Protein AF-A0A7C0ZU62-F1 (afdb_monomer_lite)

Sequence (481 aa):
MKRIRQPIVSVLGHVDHGKCLLPSELVFTVDFGVIRIEELFRRTNEIFFKDHDQEIRVLNIRVPAVLDNGRVDIVRAHYVWRIRHKGKIIRVKLKKWTEIGVTPEHPFLTPDGWKKARDIRPGDLIAVPTRLSGSYRIEETLTISALESLLYPSRAHAEKVFFNGGDIRSIEDITFLEVEEVFVEDYNGYVYDLTTETHNFIANGIVVHNTTLLDKIRGTSVAQREAGLITQHIGATEVPVDVIKKICGPLIGDPSKIRIPGLLFIDTPGHRAFTNLRARGGALADLAILVVDVMEGLMPQTLESINILKHYKTPFIVALNKIDRIRGWVSHPDTSFVVSYQKQKQEVREALDVRIYDIMGKLADLGFDSDLYMRISDFTKKLAIVPISAKTGEGIADLLAVLIGLAQRYLEKRLEVGDEPGEGTILEIKEIHGMGTVADVIFYNGVAKVGDNIAFMTRSGEVRTSRIRGMLRPRPLIEIR

Secondary structure (DSSP, 8-state):
--EEPPPEEEEEE-------B-TTPEEEETTTEEEEHHHHHHT---EEEE-SSEEEEEEEEEEEEE-TTS-EEEEEEEEEEEEEEEEEEEEEEETTS-EEEE-TT-EEEETTEEEEGGG--TT-EEEEES--SS-PPPPTTS-HHHHHHHH---TTS------SSS------SEEEEEEEEEEEEEEEEEEEEEEETTSEEEETTEEEE---HHHHHHHTSS-TT------SS-EEEEEEHHHHHHHHTTT-S-GGG--S-EEEEEE---SGGGHHHHHHHHHH-SEEEEEEETTTBS-HHHHHHHHHHHHHT--EEEEEE-GGGSTT----TT--HHHHHHHS-HHHHHHHHHHHHHHHHHHHHTT--EEEGGG-S-TTTSEEEEE--TTT-TTHHHHHHHHHHHIIIIITTTTEE-SSBPEEEEEEEEEETTTEEEEEEEEEESB--TT-EEEEE-TTS-EEEEE------PPTTSB--

Foldseek 3Di:
DFDFAFFEAEEFADWDDDWFFDQQWWFAFQVAFTDRLVVLQVVFPAWPDDDPFKTKHFRFTWFWAQALLLDIDIFTWGIKMKGWDWFKWKWWAFVQAWITIIDQQWWFQFLQATDGLVRDDFFTKGKFWQAHPHDGDDDPPDDPVNVCRQHHDDPPQFDPDHRPADPSVDSPTMTITTTHDMDMDGDGGITMDTDILFQWGDISRGITGGDGLLVLVLVVQDDSHDYPHTPNFWKKAWAFLVNLCVLQVVPADDSVLQPNGTHIYIYFDHDPVRLVSLLVSLLLGLEYEQEAELVPAQDPRSVSSVVSCVVNVRHYAYAHEDLVPQVQQDADASEEQVVSLVPGDPVSNVSSVVSVVVNCVVVVVVVARADDPVPDPDCVRYHHYFYAYSSRNYRVSVVRSVVSVCCRPPPRVVSRADQDEWDWDFRDWDQDPPPGIDTDIDTRYHDDDQQDKDWDADPVRDIDIDGRNDDDDDDHSDMPD

Radius of gyration: 23.05 Å; chains: 1; bounding box: 52×58×71 Å

pLDDT: mean 76.2, std 17.62, range [23.55, 98.12]

Structure (mmCIF, N/CA/C/O backbone):
data_AF-A0A7C0ZU62-F1
#
_entry.id   AF-A0A7C0ZU62-F1
#
loop_
_atom_site.group_PDB
_atom_site.id
_atom_site.type_symbol
_atom_site.label_atom_id
_atom_site.label_alt_id
_atom_site.label_comp_id
_atom_site.label_asym_id
_atom_site.label_entity_id
_atom_site.label_seq_id
_atom_site.pdbx_PDB_ins_code
_atom_site.Cartn_x
_atom_site.Cartn_y
_atom_site.Cartn_z
_atom_site.occupancy
_atom_site.B_iso_or_equiv
_atom_site.auth_seq_id
_atom_site.auth_comp_id
_atom_site.auth_asym_id
_atom_site.auth_atom_id
_atom_site.pdbx_PDB_model_num
ATOM 1 N N . MET A 1 1 ? 5.033 -2.045 -34.614 1.00 55.28 1 MET A N 1
ATOM 2 C CA . MET A 1 1 ? 5.026 -1.174 -33.416 1.00 55.28 1 MET A CA 1
ATOM 3 C C . MET A 1 1 ? 5.932 -1.811 -32.384 1.00 55.28 1 MET A C 1
ATOM 5 O O . MET A 1 1 ? 5.834 -3.021 -32.214 1.00 55.28 1 MET A O 1
ATOM 9 N N . LYS A 1 2 ? 6.822 -1.041 -31.752 1.00 68.06 2 LYS A N 1
ATOM 10 C CA . LYS A 1 2 ? 7.601 -1.542 -30.613 1.00 68.06 2 LYS A CA 1
ATOM 11 C C . LYS A 1 2 ? 6.656 -1.880 -29.459 1.00 68.06 2 LYS A C 1
ATOM 13 O O . LYS A 1 2 ? 5.605 -1.248 -29.326 1.00 68.06 2 LYS A O 1
ATOM 18 N N . ARG A 1 3 ? 6.992 -2.903 -28.675 1.00 84.94 3 ARG A N 1
ATOM 19 C CA . ARG A 1 3 ? 6.193 -3.302 -27.510 1.00 84.94 3 ARG A CA 1
ATOM 20 C C . ARG A 1 3 ? 6.432 -2.289 -26.397 1.00 84.94 3 ARG A C 1
ATOM 22 O O . ARG A 1 3 ? 7.552 -1.827 -26.242 1.00 84.94 3 ARG A O 1
ATOM 29 N N . ILE A 1 4 ? 5.400 -1.939 -25.639 1.00 89.69 4 ILE A N 1
ATOM 30 C CA . ILE A 1 4 ? 5.523 -1.056 -24.474 1.00 89.69 4 ILE A CA 1
ATOM 31 C C . ILE A 1 4 ? 5.292 -1.922 -23.240 1.00 89.69 4 ILE A C 1
ATOM 33 O O . ILE A 1 4 ? 4.269 -2.607 -23.171 1.00 89.69 4 ILE A O 1
ATOM 37 N N . ARG A 1 5 ? 6.229 -1.928 -22.288 1.00 90.75 5 ARG A N 1
ATOM 38 C CA . ARG A 1 5 ? 6.038 -2.623 -21.005 1.00 90.75 5 ARG A CA 1
ATOM 39 C C . 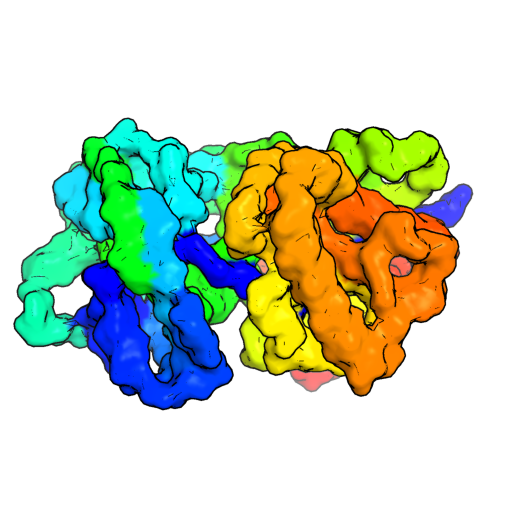ARG A 1 5 ? 5.258 -1.762 -20.013 1.00 90.75 5 ARG A C 1
ATOM 41 O O . ARG A 1 5 ? 5.145 -0.548 -20.174 1.00 90.75 5 ARG A O 1
ATOM 48 N N . GLN A 1 6 ? 4.736 -2.389 -18.962 1.00 89.69 6 GLN A N 1
ATOM 49 C CA . GLN A 1 6 ? 4.158 -1.643 -17.846 1.00 89.69 6 GLN A CA 1
ATOM 50 C C . GLN A 1 6 ? 5.266 -0.876 -17.110 1.00 89.69 6 GLN A C 1
ATOM 52 O O . GLN A 1 6 ? 6.344 -1.441 -16.888 1.00 89.69 6 GLN A O 1
ATOM 57 N N . PRO A 1 7 ? 5.033 0.393 -16.735 1.00 92.62 7 PRO A N 1
ATOM 58 C CA . PRO A 1 7 ? 5.889 1.082 -15.790 1.00 92.62 7 PRO A CA 1
ATOM 59 C C . PRO A 1 7 ? 5.814 0.387 -14.432 1.00 92.62 7 PRO A C 1
ATOM 61 O O . PRO A 1 7 ? 4.742 -0.016 -13.968 1.00 92.62 7 PRO A O 1
ATOM 64 N N . ILE A 1 8 ? 6.972 0.292 -13.801 1.00 90.88 8 ILE A N 1
ATOM 65 C CA . ILE A 1 8 ? 7.147 -0.199 -12.448 1.00 90.88 8 ILE A CA 1
ATOM 66 C C . ILE A 1 8 ? 6.893 0.971 -11.496 1.00 90.88 8 ILE A C 1
ATOM 68 O O . ILE A 1 8 ? 7.592 1.986 -11.553 1.00 90.88 8 ILE A O 1
ATOM 72 N N . VAL A 1 9 ? 5.894 0.834 -10.629 1.00 89.00 9 VAL A N 1
ATOM 73 C CA . VAL A 1 9 ? 5.491 1.843 -9.647 1.00 89.00 9 VAL A CA 1
ATOM 74 C C . VAL A 1 9 ? 5.825 1.347 -8.245 1.00 89.00 9 VAL A C 1
ATOM 76 O O . VAL A 1 9 ? 5.195 0.416 -7.756 1.00 89.00 9 VAL A O 1
ATOM 79 N N . SER A 1 10 ? 6.790 1.967 -7.571 1.00 86.00 10 SER A N 1
ATOM 80 C CA . SER A 1 10 ? 7.111 1.620 -6.179 1.00 86.00 10 SER A CA 1
ATOM 81 C C . SER A 1 10 ? 6.280 2.445 -5.196 1.00 86.00 10 SER A C 1
ATOM 83 O O . SER A 1 10 ? 6.155 3.660 -5.359 1.00 86.00 10 SER A O 1
ATOM 85 N N . VAL A 1 11 ? 5.723 1.808 -4.165 1.00 81.06 11 VAL A N 1
ATOM 86 C CA . VAL A 1 11 ? 5.049 2.507 -3.060 1.00 81.06 11 VAL A CA 1
ATOM 87 C C . VAL A 1 11 ? 6.000 2.595 -1.872 1.00 81.06 11 VAL A C 1
ATOM 89 O O . VAL A 1 11 ? 6.497 1.584 -1.382 1.00 81.06 11 VAL A O 1
ATOM 92 N N . LEU A 1 12 ? 6.272 3.821 -1.430 1.00 75.12 12 LEU A N 1
ATOM 93 C CA . LEU A 1 12 ? 7.225 4.156 -0.375 1.00 75.12 12 LEU A CA 1
ATOM 94 C C . LEU A 1 12 ? 6.573 5.109 0.632 1.00 75.12 12 LEU A C 1
ATOM 96 O O . LEU A 1 12 ? 5.640 5.831 0.298 1.00 75.12 12 LEU A O 1
ATOM 100 N N . GLY A 1 13 ? 7.113 5.190 1.846 1.00 65.94 13 GLY A N 1
ATOM 101 C CA . GLY A 1 13 ? 6.661 6.146 2.861 1.00 65.94 13 GLY A CA 1
ATOM 102 C C . GLY A 1 13 ? 5.867 5.504 3.995 1.00 65.94 13 GLY A C 1
ATOM 103 O O . GLY A 1 13 ? 6.052 4.330 4.304 1.00 65.94 13 GLY A O 1
ATOM 104 N N . HIS A 1 14 ? 5.050 6.310 4.671 1.00 55.78 14 HIS A N 1
ATOM 105 C CA . HIS A 1 14 ? 4.370 5.914 5.902 1.00 55.78 14 HIS A CA 1
ATOM 106 C C . HIS A 1 14 ? 3.213 4.956 5.575 1.00 55.78 14 HIS A C 1
ATOM 108 O O . HIS A 1 14 ? 2.194 5.379 5.033 1.00 55.78 14 HIS A O 1
ATOM 114 N N . VAL A 1 15 ? 3.388 3.664 5.859 1.00 50.00 15 VAL A N 1
ATOM 115 C CA . VAL A 1 15 ? 2.352 2.636 5.669 1.00 50.00 15 VAL A CA 1
ATOM 116 C C . VAL A 1 15 ? 1.492 2.574 6.935 1.00 50.00 15 VAL A C 1
ATOM 118 O O . VAL A 1 15 ? 2.023 2.560 8.038 1.00 50.00 15 VAL A O 1
ATOM 121 N N . ASP A 1 16 ? 0.172 2.628 6.758 1.00 48.72 16 ASP A N 1
ATOM 122 C CA . ASP A 1 16 ? -0.825 2.958 7.782 1.00 48.72 16 ASP A CA 1
ATOM 123 C C . ASP A 1 16 ? -0.883 2.060 9.033 1.00 48.72 16 ASP A C 1
ATOM 125 O O . ASP A 1 16 ? -0.740 0.840 8.996 1.00 48.72 16 ASP A O 1
ATOM 129 N N . HIS A 1 17 ? -1.286 2.722 10.123 1.00 45.72 17 HIS A N 1
ATOM 130 C CA . HIS A 1 17 ? -1.675 2.204 11.436 1.00 45.72 17 HIS A CA 1
ATOM 131 C C . HIS A 1 17 ? -3.139 2.612 11.672 1.00 45.72 17 HIS A C 1
ATOM 133 O O . HIS A 1 17 ? -3.510 3.765 11.418 1.00 45.72 17 HIS A O 1
ATOM 139 N N . GLY A 1 18 ? -3.980 1.676 12.116 1.00 46.19 18 GLY A N 1
ATOM 140 C CA . GLY A 1 18 ? -5.432 1.886 12.281 1.00 46.19 18 GLY A CA 1
ATOM 141 C C . GLY A 1 18 ? -6.244 0.621 12.586 1.00 46.19 18 GLY A C 1
ATOM 142 O O . GLY A 1 18 ? -7.463 0.687 12.784 1.00 46.19 18 GLY A O 1
ATOM 143 N N . LYS A 1 19 ? -5.579 -0.535 12.642 1.00 61.78 19 LYS A N 1
ATOM 144 C CA . LYS A 1 19 ? -6.163 -1.826 12.990 1.00 61.78 19 LYS A CA 1
ATOM 145 C C . LYS A 1 19 ? -5.742 -2.174 14.411 1.00 61.78 19 LYS A C 1
ATOM 147 O O . LYS A 1 19 ? -4.858 -2.981 14.639 1.00 61.78 19 LYS A O 1
ATOM 152 N N . CYS A 1 20 ? -6.384 -1.534 15.371 1.00 74.50 20 CYS A N 1
ATOM 153 C CA . CYS A 1 20 ? -5.886 -1.537 16.732 1.00 74.50 20 CYS A CA 1
ATOM 154 C C . CYS A 1 20 ? -6.713 -2.445 17.641 1.00 74.50 20 CYS A C 1
ATOM 156 O O . CYS A 1 20 ? -7.920 -2.624 17.454 1.00 74.50 20 CYS A O 1
ATOM 158 N N . LEU A 1 21 ? -6.031 -2.984 18.637 1.00 85.19 21 LEU A N 1
ATOM 159 C CA . LEU A 1 21 ? -6.557 -3.810 19.704 1.00 85.19 21 LEU A CA 1
ATOM 160 C C . LEU A 1 21 ? -6.959 -2.944 20.898 1.00 85.19 21 LEU A C 1
ATOM 162 O O . LEU A 1 21 ? -6.387 -1.873 21.131 1.00 85.19 21 LEU A O 1
ATOM 166 N N . LEU A 1 22 ? -7.922 -3.415 21.683 1.00 89.88 22 LEU A N 1
ATOM 167 C CA . LEU A 1 22 ? -8.177 -2.856 23.008 1.00 89.88 22 LEU A CA 1
ATOM 168 C C . LEU A 1 22 ? -6.947 -3.019 23.933 1.00 89.88 22 LEU A C 1
ATOM 170 O O . LEU A 1 22 ? -6.143 -3.934 23.761 1.00 89.88 22 LEU A O 1
ATOM 174 N N . PRO A 1 23 ? -6.796 -2.169 24.966 1.00 89.88 23 PRO A N 1
ATOM 175 C CA . PRO A 1 23 ? -5.665 -2.236 25.901 1.00 89.88 23 PRO A CA 1
ATOM 176 C C . PRO A 1 23 ? -5.569 -3.575 26.645 1.00 89.88 23 PRO A C 1
ATOM 178 O O . PRO A 1 23 ? -4.487 -3.980 27.071 1.00 89.88 23 PRO A O 1
ATOM 181 N N . SER A 1 24 ? -6.711 -4.246 26.818 1.00 87.25 24 SER A N 1
ATOM 182 C CA . SER A 1 24 ? -6.837 -5.530 27.502 1.00 87.25 24 SER A CA 1
ATOM 183 C C . SER A 1 24 ? -6.351 -6.723 26.691 1.00 87.25 24 SER A C 1
ATOM 185 O O . SER A 1 24 ? -6.144 -7.773 27.296 1.00 87.25 24 SER A O 1
ATOM 187 N N . GLU A 1 25 ? -6.189 -6.582 25.373 1.00 90.06 25 GLU A N 1
ATOM 188 C CA . GLU A 1 25 ? -5.840 -7.711 24.515 1.00 90.06 25 GLU A CA 1
ATOM 189 C C . GLU A 1 25 ? -4.423 -8.208 24.824 1.00 90.06 25 GLU A C 1
ATOM 191 O O . GLU A 1 25 ? -3.481 -7.432 25.000 1.00 90.06 25 GLU A O 1
ATOM 196 N N . LEU A 1 26 ? -4.292 -9.524 24.923 1.00 86.81 26 LEU A N 1
ATOM 197 C CA . LEU A 1 26 ? -3.078 -10.262 25.217 1.00 86.81 26 LEU A CA 1
ATOM 198 C C . LEU A 1 26 ? -2.285 -10.502 23.938 1.00 86.81 26 LEU A C 1
ATOM 200 O O . LEU A 1 26 ? -2.749 -11.160 23.012 1.00 86.81 26 LEU A O 1
ATOM 204 N N . VAL A 1 27 ? -1.049 -10.028 23.913 1.00 87.25 27 VAL A N 1
ATOM 205 C CA . VAL A 1 27 ? -0.087 -10.282 22.847 1.00 87.25 27 VAL A CA 1
ATOM 206 C C . VAL A 1 27 ? 0.875 -11.369 23.290 1.00 87.25 27 VAL A C 1
ATOM 208 O O . VAL A 1 27 ? 1.395 -11.354 24.408 1.00 87.25 27 VAL A O 1
ATOM 211 N N . PHE A 1 28 ? 1.150 -12.298 22.382 1.00 84.81 28 PHE A N 1
ATOM 212 C CA . PHE A 1 28 ? 2.155 -13.327 22.596 1.00 84.81 28 PHE A CA 1
ATOM 213 C C . PHE A 1 28 ? 3.531 -12.771 22.241 1.00 84.81 28 PHE A C 1
ATOM 215 O O . PHE A 1 28 ? 3.753 -12.273 21.141 1.00 84.81 28 PHE A O 1
ATOM 222 N N . THR A 1 29 ? 4.475 -12.849 23.172 1.00 85.00 29 THR A N 1
ATOM 223 C CA . THR A 1 29 ? 5.850 -12.383 22.969 1.00 85.00 29 THR A CA 1
ATOM 224 C C . THR A 1 29 ? 6.831 -13.436 23.466 1.00 85.00 29 THR A C 1
ATOM 226 O O . THR A 1 29 ? 6.578 -14.120 24.458 1.00 85.00 29 THR A O 1
ATOM 229 N N . VAL A 1 30 ? 7.972 -13.580 22.796 1.00 80.88 30 VAL A N 1
ATOM 230 C CA . VAL A 1 30 ? 9.036 -14.488 23.255 1.00 80.88 30 VAL A CA 1
ATOM 231 C C . VAL A 1 30 ? 9.774 -13.882 24.446 1.00 80.88 30 VAL A C 1
ATOM 233 O O . VAL A 1 30 ? 10.160 -14.594 25.369 1.00 80.88 30 VAL A O 1
ATOM 236 N N . ASP A 1 31 ? 9.971 -12.565 24.434 1.00 83.00 31 ASP A N 1
ATOM 237 C CA . ASP A 1 31 ? 10.814 -11.878 25.415 1.00 83.00 31 ASP A CA 1
ATOM 238 C C . ASP A 1 31 ? 10.085 -11.598 26.736 1.00 83.00 31 ASP A C 1
ATOM 240 O O . ASP A 1 31 ? 10.708 -11.648 27.797 1.00 83.00 31 ASP A O 1
ATOM 244 N N . PHE A 1 32 ? 8.770 -11.356 26.691 1.00 80.94 32 PHE A N 1
ATOM 245 C CA . PHE A 1 32 ? 7.963 -11.013 27.867 1.00 80.94 32 PHE A CA 1
ATOM 246 C C . PHE A 1 32 ? 6.837 -12.010 28.165 1.00 80.94 32 PHE A C 1
ATOM 248 O O . PHE A 1 32 ? 6.114 -11.825 29.138 1.00 80.94 32 PHE A O 1
ATOM 255 N N . GLY A 1 33 ? 6.700 -13.084 27.383 1.00 79.94 33 GLY A N 1
ATOM 256 C CA . GLY A 1 33 ? 5.597 -14.027 27.537 1.00 79.94 33 GLY A CA 1
ATOM 257 C C . GLY A 1 33 ? 4.277 -13.474 26.999 1.00 79.94 33 GLY A C 1
ATOM 258 O O . GLY A 1 33 ? 4.260 -12.698 26.040 1.00 79.94 33 GLY A O 1
ATOM 259 N N . VAL A 1 34 ? 3.165 -13.904 27.590 1.00 82.69 34 VAL A N 1
ATOM 260 C CA . VAL A 1 34 ? 1.824 -13.419 27.227 1.00 82.69 34 VAL A CA 1
ATOM 261 C C . VAL A 1 34 ? 1.487 -12.203 28.073 1.00 82.69 34 VAL A C 1
ATOM 263 O O . VAL A 1 34 ? 1.362 -12.320 29.286 1.00 82.69 34 VAL A O 1
ATOM 266 N N . ILE A 1 35 ? 1.336 -11.051 27.427 1.00 85.50 35 ILE A N 1
ATOM 267 C CA . ILE A 1 35 ? 1.261 -9.747 28.090 1.00 85.50 35 ILE A CA 1
ATOM 268 C C . ILE A 1 35 ? 0.157 -8.899 27.464 1.00 85.50 35 ILE A C 1
ATOM 270 O O . ILE A 1 35 ? -0.050 -8.930 26.253 1.00 85.50 35 ILE A O 1
ATOM 274 N N . ARG A 1 36 ? -0.548 -8.099 28.267 1.00 89.19 36 ARG A N 1
ATOM 275 C CA . ARG A 1 36 ? -1.513 -7.120 27.733 1.00 89.19 36 ARG A CA 1
ATOM 276 C C . ARG A 1 36 ? -0.795 -6.088 26.872 1.00 89.19 36 ARG A C 1
ATOM 278 O O . ARG A 1 36 ? 0.245 -5.573 27.278 1.00 89.19 36 ARG A O 1
ATOM 285 N N . ILE A 1 37 ? -1.362 -5.720 25.729 1.00 90.44 37 ILE A N 1
ATOM 286 C CA . ILE A 1 37 ? -0.715 -4.791 24.796 1.00 90.44 37 ILE A CA 1
ATOM 287 C C . ILE A 1 37 ? -0.441 -3.414 25.423 1.00 90.44 37 ILE A C 1
ATOM 289 O O . ILE A 1 37 ? 0.585 -2.795 25.140 1.00 90.44 37 ILE A O 1
ATOM 293 N N . GLU A 1 38 ? -1.296 -2.955 26.342 1.00 93.25 38 GLU A N 1
ATOM 294 C CA . GLU A 1 38 ? -1.039 -1.726 27.096 1.00 93.25 38 GLU A CA 1
ATOM 295 C C . GLU A 1 38 ? 0.160 -1.860 28.047 1.00 93.25 38 GLU A C 1
ATOM 297 O O . GLU A 1 38 ? 0.945 -0.922 28.189 1.00 93.25 38 GLU A O 1
ATOM 302 N N . GLU A 1 39 ? 0.325 -3.015 28.688 1.00 90.62 39 GLU A N 1
ATOM 303 C CA . GLU A 1 39 ? 1.464 -3.254 29.572 1.00 90.62 39 GLU A CA 1
ATOM 304 C C . GLU A 1 39 ? 2.750 -3.417 28.759 1.00 90.62 39 GLU A C 1
ATOM 306 O O . GLU A 1 39 ? 3.781 -2.846 29.111 1.00 90.62 39 GLU A O 1
ATOM 311 N N . LEU A 1 40 ? 2.672 -4.080 27.602 1.00 90.31 40 LEU A N 1
ATOM 312 C CA . LEU A 1 40 ? 3.763 -4.153 26.636 1.00 90.31 40 LEU A CA 1
ATOM 313 C C . LEU A 1 40 ? 4.226 -2.757 26.197 1.00 90.31 40 LEU A C 1
ATOM 315 O O . LEU A 1 40 ? 5.425 -2.486 26.157 1.00 90.31 40 LEU A O 1
ATOM 319 N N . PHE A 1 41 ? 3.288 -1.844 25.941 1.00 90.81 41 PHE A N 1
ATOM 320 C CA . PHE A 1 41 ? 3.594 -0.446 25.640 1.00 90.81 41 PHE A CA 1
ATOM 321 C C . PHE A 1 41 ? 4.349 0.255 26.784 1.00 90.81 41 PHE A C 1
ATOM 323 O O . PHE A 1 41 ? 5.231 1.078 26.534 1.00 90.81 41 PHE A O 1
ATOM 330 N N . ARG A 1 42 ? 4.055 -0.086 28.046 1.00 91.50 42 ARG A N 1
ATOM 331 C CA . ARG A 1 42 ? 4.741 0.464 29.230 1.00 91.50 42 ARG A CA 1
ATOM 332 C C . ARG A 1 42 ? 6.117 -0.156 29.494 1.00 91.50 42 ARG A C 1
ATOM 334 O O . ARG A 1 42 ? 6.900 0.454 30.218 1.00 91.50 42 ARG A O 1
ATOM 341 N N . ARG A 1 43 ? 6.450 -1.312 28.898 1.00 89.50 43 ARG A N 1
ATOM 342 C CA . ARG A 1 43 ? 7.769 -1.970 29.053 1.00 89.50 43 ARG A CA 1
ATOM 343 C C . ARG A 1 43 ? 8.927 -1.172 28.461 1.00 89.50 43 ARG A C 1
ATOM 345 O O . ARG A 1 43 ? 10.070 -1.371 28.860 1.00 89.50 43 ARG A O 1
ATOM 352 N N . THR A 1 44 ? 8.640 -0.279 27.524 1.00 81.62 44 THR A N 1
ATOM 353 C CA . THR A 1 44 ? 9.614 0.633 26.929 1.00 81.62 44 THR A CA 1
ATOM 354 C C . THR A 1 44 ? 9.233 2.071 27.249 1.00 81.62 44 THR A C 1
ATOM 356 O O . THR A 1 44 ? 8.055 2.418 27.248 1.00 81.62 44 THR A O 1
ATOM 359 N N . ASN A 1 45 ? 10.227 2.916 27.515 1.00 85.69 45 ASN A N 1
ATOM 360 C CA . ASN A 1 45 ? 10.055 4.364 27.667 1.00 85.69 45 ASN A CA 1
ATOM 361 C C . ASN A 1 45 ? 10.705 5.144 26.514 1.00 85.69 45 ASN A C 1
ATOM 363 O O . ASN A 1 45 ? 10.693 6.374 26.524 1.00 85.69 45 ASN A O 1
ATOM 367 N N . GLU A 1 46 ? 11.270 4.449 25.522 1.00 79.38 46 GLU A N 1
ATOM 368 C CA . GLU A 1 46 ? 11.893 5.078 24.361 1.00 79.38 46 GLU A CA 1
ATOM 369 C C . GLU A 1 46 ? 10.802 5.536 23.390 1.00 79.38 46 GLU A C 1
ATOM 371 O O . GLU A 1 46 ? 10.257 4.757 22.607 1.00 79.38 46 GLU A O 1
ATOM 376 N N . ILE A 1 47 ? 10.442 6.815 23.479 1.00 71.12 47 ILE A N 1
ATOM 377 C CA . ILE A 1 47 ? 9.434 7.431 22.617 1.00 71.12 47 ILE A CA 1
ATOM 378 C C . ILE A 1 47 ? 10.062 7.693 21.249 1.00 71.12 47 ILE A C 1
ATOM 380 O O . ILE A 1 47 ? 10.973 8.507 21.118 1.00 71.12 47 ILE A O 1
ATOM 384 N N . PHE A 1 48 ? 9.536 7.027 20.224 1.00 44.34 48 PHE A N 1
ATOM 385 C CA . PHE A 1 48 ? 9.875 7.308 18.832 1.00 44.34 48 PHE A CA 1
ATOM 386 C C . PHE A 1 48 ? 9.131 8.549 18.326 1.00 44.34 48 PHE A C 1
ATOM 388 O O . PHE A 1 48 ? 9.698 9.382 17.623 1.00 44.34 48 PHE A O 1
ATOM 395 N N . PHE A 1 49 ? 7.855 8.674 18.696 1.00 44.38 49 PHE A N 1
ATOM 396 C CA . PHE A 1 49 ? 6.987 9.779 18.299 1.00 44.38 49 PHE A CA 1
ATOM 397 C C . PHE A 1 49 ? 5.842 9.939 19.297 1.00 44.38 49 PHE A C 1
ATOM 399 O O . PHE A 1 49 ? 5.349 8.952 19.844 1.00 44.38 49 PHE A O 1
ATOM 406 N N . LYS A 1 50 ? 5.390 11.173 19.518 1.00 61.97 50 LYS A N 1
ATOM 407 C CA . LYS A 1 50 ? 4.240 11.460 20.371 1.00 61.97 50 LYS A CA 1
ATOM 408 C C . LYS A 1 50 ? 3.578 12.769 19.970 1.00 61.97 50 LYS A C 1
ATOM 410 O O . LYS A 1 50 ? 4.255 13.790 19.879 1.00 61.97 50 LYS A O 1
ATOM 415 N N . ASP A 1 51 ? 2.262 12.742 19.831 1.00 59.84 51 ASP A N 1
ATOM 416 C CA . ASP A 1 51 ? 1.416 13.926 19.733 1.00 59.84 51 ASP A CA 1
ATOM 417 C C . ASP A 1 51 ? 0.211 13.816 20.695 1.00 59.84 51 ASP A C 1
ATOM 419 O O . ASP A 1 51 ? 0.238 13.053 21.667 1.00 59.84 51 ASP A O 1
ATOM 423 N N . HIS A 1 52 ? -0.823 14.635 20.484 1.00 62.53 52 HIS A N 1
ATOM 424 C CA . HIS A 1 52 ? -2.031 14.637 21.314 1.00 62.53 52 HIS A CA 1
ATOM 425 C C . HIS A 1 52 ? -2.885 13.362 21.168 1.00 62.53 52 HIS A C 1
ATOM 427 O O . HIS A 1 52 ? -3.559 12.954 22.121 1.00 62.53 52 HIS A O 1
ATOM 433 N N . ASP A 1 53 ? -2.872 12.744 19.991 1.00 62.44 53 ASP A N 1
ATOM 434 C CA . ASP A 1 53 ? -3.742 11.632 19.628 1.00 62.44 53 ASP A CA 1
ATOM 435 C C . ASP A 1 53 ? -2.998 10.294 19.575 1.00 62.44 53 ASP A C 1
ATOM 437 O O . ASP A 1 53 ? -3.647 9.260 19.689 1.00 62.44 53 ASP A O 1
ATOM 441 N N . GLN A 1 54 ? -1.669 10.261 19.468 1.00 67.62 54 GLN A N 1
ATOM 442 C CA . GLN A 1 54 ? -0.914 9.012 19.417 1.00 67.62 54 GLN A CA 1
ATOM 443 C C . GLN A 1 54 ? 0.475 9.081 20.058 1.00 67.62 54 GLN A C 1
ATOM 445 O O . GLN A 1 54 ? 1.110 10.127 20.163 1.00 67.62 54 GLN A O 1
ATOM 450 N N . GLU A 1 55 ? 0.968 7.919 20.473 1.00 73.38 55 GLU A N 1
ATOM 451 C CA . GLU A 1 55 ? 2.316 7.718 20.989 1.00 73.38 55 GLU A CA 1
ATOM 452 C C . GLU A 1 55 ? 2.879 6.403 20.443 1.00 73.38 55 GLU A C 1
ATOM 454 O O . GLU A 1 55 ? 2.230 5.360 20.512 1.00 73.38 55 GLU A O 1
ATOM 459 N N . ILE A 1 56 ? 4.094 6.464 19.908 1.00 64.25 56 ILE A N 1
ATOM 460 C CA . ILE A 1 56 ? 4.838 5.337 19.351 1.00 64.25 56 ILE A CA 1
ATOM 461 C C . ILE A 1 56 ? 6.086 5.157 20.195 1.00 64.25 56 ILE A C 1
ATOM 463 O O . ILE A 1 56 ? 6.848 6.109 20.402 1.00 64.25 56 ILE A O 1
ATOM 467 N N . ARG A 1 57 ? 6.328 3.930 20.643 1.00 76.06 57 ARG A N 1
ATOM 468 C CA . ARG A 1 57 ? 7.535 3.586 21.391 1.00 76.06 57 ARG A CA 1
ATOM 469 C C . ARG A 1 57 ? 8.343 2.514 20.680 1.00 76.06 57 ARG A C 1
ATOM 471 O O . ARG A 1 57 ? 7.783 1.632 20.027 1.00 76.06 57 ARG A O 1
ATOM 478 N N . VAL A 1 58 ? 9.663 2.605 20.808 1.00 62.12 58 VAL A N 1
ATOM 479 C CA . VAL A 1 58 ? 10.610 1.607 20.300 1.00 62.12 58 VAL A CA 1
ATOM 480 C C . VAL A 1 58 ? 10.563 0.387 21.214 1.00 62.12 58 VAL A C 1
ATOM 482 O O . VAL A 1 58 ? 10.729 0.523 22.421 1.00 62.12 58 VAL A O 1
ATOM 485 N N . LEU A 1 59 ? 10.319 -0.797 20.656 1.00 73.12 59 LEU A N 1
ATOM 486 C CA . LEU A 1 59 ? 10.124 -2.034 21.417 1.00 73.12 59 LEU A CA 1
ATOM 487 C C . LEU A 1 59 ? 11.185 -3.094 21.083 1.00 73.12 59 LEU A C 1
ATOM 489 O O . LEU A 1 59 ? 11.905 -3.553 21.961 1.00 73.12 59 LEU A O 1
ATOM 493 N N . ASN A 1 60 ? 11.313 -3.444 19.803 1.00 76.69 60 ASN A N 1
ATOM 494 C CA . ASN A 1 60 ? 12.312 -4.372 19.259 1.00 76.69 60 ASN A CA 1
ATOM 495 C C . ASN A 1 60 ? 12.358 -5.783 19.894 1.00 76.69 60 ASN A C 1
ATOM 497 O O . ASN A 1 60 ? 13.441 -6.335 20.112 1.00 76.69 60 ASN A O 1
ATOM 501 N N . ILE A 1 61 ? 11.186 -6.372 20.135 1.00 84.69 61 ILE A N 1
ATOM 502 C CA . ILE A 1 61 ? 10.998 -7.723 20.691 1.00 84.69 61 ILE A CA 1
ATOM 503 C C . ILE A 1 61 ? 10.696 -8.746 19.594 1.00 84.69 61 ILE A C 1
ATOM 505 O O . ILE A 1 61 ? 10.569 -8.403 18.422 1.00 84.69 61 ILE A O 1
ATOM 509 N N . ARG A 1 62 ? 10.526 -10.003 19.979 1.00 86.19 62 ARG A N 1
ATOM 510 C CA . ARG A 1 62 ? 10.117 -11.121 19.140 1.00 86.19 62 ARG A CA 1
ATOM 511 C C . ARG A 1 62 ? 8.689 -11.545 19.477 1.00 86.19 62 ARG A C 1
ATOM 513 O O . ARG A 1 62 ? 8.351 -11.744 20.646 1.00 86.19 62 ARG A O 1
ATOM 520 N N . VAL A 1 63 ? 7.866 -11.721 18.451 1.00 86.81 63 VAL A N 1
ATOM 521 C CA . VAL A 1 63 ? 6.457 -12.129 18.550 1.00 86.81 63 VAL A CA 1
ATOM 522 C C . VAL A 1 63 ? 6.165 -13.235 17.532 1.00 86.81 63 VAL A C 1
ATOM 524 O O . VAL A 1 63 ? 6.816 -13.269 16.488 1.00 86.81 63 VAL A O 1
ATOM 527 N N . PRO A 1 64 ? 5.228 -14.158 17.804 1.00 83.12 64 PRO A N 1
ATOM 528 C CA . PRO A 1 64 ? 4.767 -15.089 16.795 1.00 83.12 64 PRO A CA 1
ATOM 529 C C . PRO A 1 64 ? 3.895 -14.364 15.768 1.00 83.12 64 PRO A C 1
ATOM 531 O O . PRO A 1 64 ? 3.063 -13.518 16.113 1.00 83.12 64 PRO A O 1
ATOM 534 N N . ALA A 1 65 ? 4.078 -14.737 14.512 1.00 78.81 65 ALA A N 1
ATOM 535 C CA . ALA A 1 65 ? 3.308 -14.266 13.378 1.00 78.81 65 ALA A CA 1
ATOM 536 C C . ALA A 1 65 ? 3.088 -15.413 12.389 1.00 78.81 65 ALA A C 1
ATOM 538 O O . ALA A 1 65 ? 3.850 -16.381 12.349 1.00 78.81 65 ALA A O 1
ATOM 539 N N . VAL A 1 66 ? 2.039 -15.299 11.584 1.00 71.88 66 VAL A N 1
ATOM 540 C CA . VAL A 1 66 ? 1.809 -16.189 10.445 1.00 71.88 66 VAL A CA 1
ATOM 541 C C . VAL A 1 66 ? 2.725 -15.758 9.303 1.00 71.88 66 VAL A C 1
ATOM 543 O O . VAL A 1 66 ? 2.885 -14.560 9.067 1.00 71.88 66 VAL A O 1
ATOM 546 N N . LEU A 1 67 ? 3.340 -16.722 8.620 1.00 63.03 67 LEU A N 1
ATOM 547 C CA . LEU A 1 67 ? 4.112 -16.535 7.391 1.00 63.03 67 LEU A CA 1
ATOM 548 C C . LEU A 1 67 ? 3.259 -16.855 6.153 1.00 63.03 67 LEU A C 1
ATOM 550 O O . LEU A 1 67 ? 2.211 -17.491 6.254 1.00 63.03 67 LEU A O 1
ATOM 554 N N . ASP A 1 68 ? 3.746 -16.482 4.968 1.00 51.97 68 ASP A N 1
ATOM 555 C CA . ASP A 1 68 ? 3.044 -16.673 3.684 1.00 51.97 68 ASP A CA 1
ATOM 556 C C . ASP A 1 68 ? 2.704 -18.146 3.376 1.00 51.97 68 ASP A C 1
ATOM 558 O O . ASP A 1 68 ? 1.732 -18.440 2.688 1.00 51.97 68 ASP A O 1
ATOM 562 N N . ASN A 1 69 ? 3.465 -19.095 3.926 1.00 55.53 69 ASN A N 1
ATOM 563 C CA . ASN A 1 69 ? 3.225 -20.536 3.781 1.00 55.53 69 ASN A CA 1
ATOM 564 C C . ASN A 1 69 ? 2.207 -21.106 4.793 1.00 55.53 69 ASN A C 1
ATOM 566 O O . ASN A 1 69 ? 2.049 -22.324 4.878 1.00 55.53 69 ASN A O 1
ATOM 570 N N . GLY A 1 70 ? 1.561 -20.257 5.599 1.00 57.03 70 GLY A N 1
ATOM 571 C CA . GLY A 1 70 ? 0.602 -20.664 6.628 1.00 57.03 70 GLY A CA 1
ATOM 572 C C . GLY A 1 70 ? 1.227 -21.261 7.895 1.00 57.03 70 GLY A C 1
ATOM 573 O O . GLY A 1 70 ? 0.487 -21.715 8.769 1.00 57.03 70 GLY A O 1
ATOM 574 N N . ARG A 1 71 ? 2.563 -21.267 8.022 1.00 66.88 71 ARG A N 1
ATOM 575 C CA . ARG A 1 71 ? 3.254 -21.628 9.268 1.00 66.88 71 ARG A CA 1
ATOM 576 C C . ARG A 1 71 ? 3.297 -20.453 10.234 1.00 66.88 71 ARG A C 1
ATOM 578 O O . ARG A 1 71 ? 3.337 -19.296 9.818 1.00 66.88 71 ARG A O 1
ATOM 585 N N . VAL A 1 72 ? 3.347 -20.760 11.524 1.00 73.38 72 VAL A N 1
ATOM 586 C CA . VAL A 1 72 ? 3.561 -19.758 12.574 1.00 73.38 72 VAL A CA 1
ATOM 587 C C . VAL A 1 72 ? 5.044 -19.747 12.937 1.00 73.38 72 VAL A C 1
ATOM 589 O O . VAL A 1 72 ? 5.596 -20.780 13.314 1.00 73.38 72 VAL A O 1
ATOM 592 N N . ASP A 1 73 ? 5.703 -18.593 12.855 1.00 80.12 73 ASP A N 1
ATOM 593 C CA . ASP A 1 73 ? 7.118 -18.436 13.222 1.00 80.12 73 ASP A CA 1
ATOM 594 C C . ASP A 1 73 ? 7.354 -17.145 14.020 1.00 80.12 73 ASP A C 1
ATOM 596 O O . ASP A 1 73 ? 6.463 -16.305 14.164 1.00 80.12 73 ASP A O 1
ATOM 600 N N . ILE A 1 74 ? 8.548 -17.007 14.592 1.00 82.94 74 ILE A N 1
ATOM 601 C CA . ILE A 1 74 ? 8.950 -15.860 15.396 1.00 82.94 74 ILE A CA 1
ATOM 602 C C . ILE A 1 74 ? 9.554 -14.769 14.518 1.00 82.94 74 ILE A C 1
ATOM 604 O O . ILE A 1 74 ? 10.570 -14.973 13.858 1.00 82.94 74 ILE A O 1
ATOM 608 N N . VAL A 1 75 ? 8.978 -13.573 14.605 1.00 73.56 75 VAL A N 1
ATOM 609 C CA . VAL A 1 75 ? 9.408 -12.384 13.861 1.00 73.56 75 VAL A CA 1
ATOM 610 C C . VAL A 1 75 ? 9.612 -11.204 14.793 1.00 73.56 75 VAL A C 1
ATOM 612 O O . VAL A 1 75 ? 9.188 -11.222 15.955 1.00 73.56 75 VAL A O 1
ATOM 615 N N . ARG A 1 76 ? 10.279 -10.157 14.311 1.00 72.00 76 ARG A N 1
ATOM 616 C CA . ARG A 1 76 ? 10.554 -8.981 15.137 1.00 72.00 76 ARG A CA 1
ATOM 617 C C . ARG A 1 76 ? 9.390 -7.990 15.128 1.00 72.00 76 ARG A C 1
ATOM 619 O O . ARG A 1 76 ? 8.868 -7.629 14.076 1.00 72.00 76 ARG A O 1
ATOM 626 N N . ALA A 1 77 ? 9.015 -7.511 16.311 1.00 73.12 77 ALA A N 1
ATOM 627 C CA . ALA A 1 77 ? 8.136 -6.367 16.515 1.00 73.12 77 ALA A CA 1
ATOM 628 C C . ALA A 1 77 ? 8.973 -5.162 16.946 1.00 73.12 77 ALA A C 1
ATOM 630 O O . ALA A 1 77 ? 9.588 -5.154 18.013 1.00 73.12 77 ALA A O 1
ATOM 631 N N . HIS A 1 78 ? 9.013 -4.135 16.109 1.00 59.25 78 HIS A N 1
ATOM 632 C CA . HIS A 1 78 ? 9.914 -3.002 16.290 1.00 59.25 78 HIS A CA 1
ATOM 633 C C . HIS A 1 78 ? 9.289 -1.864 17.084 1.00 59.25 78 HIS A C 1
ATOM 635 O O . HIS A 1 78 ? 9.985 -1.230 17.877 1.00 59.25 78 HIS A O 1
ATOM 641 N N . TYR A 1 79 ? 7.990 -1.636 16.901 1.00 66.38 79 TYR A N 1
ATOM 642 C CA . TYR A 1 79 ? 7.265 -0.541 17.530 1.00 66.38 79 TYR A CA 1
ATOM 643 C C . TYR A 1 79 ? 5.968 -1.023 18.154 1.00 66.38 79 TYR A C 1
ATOM 645 O O . TYR A 1 79 ? 5.334 -1.959 17.663 1.00 66.38 79 TYR A O 1
ATOM 653 N N . VAL A 1 80 ? 5.565 -0.317 19.202 1.00 80.81 80 VAL A N 1
ATOM 654 C CA . VAL A 1 80 ? 4.249 -0.435 19.820 1.00 80.81 80 VAL A CA 1
ATOM 655 C C . VAL A 1 80 ? 3.571 0.923 19.816 1.00 80.81 80 VAL A C 1
ATOM 657 O O . VAL A 1 80 ? 4.177 1.950 20.138 1.00 80.81 80 VAL A O 1
ATOM 660 N N . TRP A 1 81 ? 2.310 0.910 19.415 1.00 79.25 81 TRP A N 1
ATOM 661 C CA . TRP A 1 81 ? 1.492 2.089 19.199 1.00 79.25 81 TRP A CA 1
ATOM 662 C C . TRP A 1 81 ? 0.454 2.213 20.296 1.00 79.25 81 TRP A C 1
ATOM 664 O O . TRP A 1 81 ? -0.105 1.217 20.751 1.00 79.25 81 TRP A O 1
ATOM 674 N N . ARG A 1 82 ? 0.152 3.454 20.659 1.00 84.06 82 ARG A N 1
ATOM 675 C CA . ARG A 1 82 ? -1.007 3.835 21.453 1.00 84.06 82 ARG A CA 1
ATOM 676 C C . ARG A 1 82 ? -1.703 4.984 20.745 1.00 84.06 82 ARG A C 1
ATOM 678 O O . ARG A 1 82 ? -1.112 6.046 20.597 1.00 84.06 82 ARG A O 1
ATOM 685 N N . ILE A 1 83 ? -2.947 4.787 20.335 1.00 77.19 83 ILE A N 1
ATOM 686 C CA . ILE A 1 83 ? -3.708 5.730 19.511 1.00 77.19 83 ILE A CA 1
ATOM 687 C C . ILE A 1 83 ? -5.029 6.029 20.212 1.00 77.19 83 ILE A C 1
ATOM 689 O O . ILE A 1 83 ? -5.719 5.124 20.675 1.00 77.19 83 ILE A O 1
ATOM 693 N N . ARG A 1 84 ? -5.394 7.302 20.327 1.00 78.44 84 ARG A N 1
ATOM 694 C CA . ARG A 1 84 ? -6.672 7.742 20.879 1.00 78.44 84 ARG A CA 1
ATOM 695 C C . ARG A 1 84 ? -7.776 7.387 19.889 1.00 78.44 84 ARG A C 1
ATOM 697 O O . ARG A 1 84 ? -7.739 7.784 18.728 1.00 78.44 84 ARG A O 1
ATOM 704 N N . HIS A 1 85 ? -8.777 6.660 20.366 1.00 82.31 85 HIS A N 1
ATOM 705 C CA . HIS A 1 85 ? -9.916 6.215 19.575 1.00 82.31 85 HIS A CA 1
ATOM 706 C C . HIS A 1 85 ? -11.215 6.622 20.253 1.00 82.31 85 HIS A C 1
ATOM 708 O O . HIS A 1 85 ? -11.431 6.350 21.435 1.00 82.31 85 HIS A O 1
ATOM 714 N N . LYS A 1 86 ? -12.089 7.261 19.475 1.00 82.19 86 LYS A N 1
ATOM 715 C CA . LYS A 1 86 ? -13.454 7.595 19.869 1.00 82.19 86 LYS A CA 1
ATOM 716 C C . LYS A 1 86 ? -14.396 7.130 18.769 1.00 82.19 86 LYS A C 1
ATOM 718 O O . LYS A 1 86 ? -14.449 7.731 17.699 1.00 82.19 86 LYS A O 1
ATOM 723 N N . GLY A 1 87 ? -15.133 6.062 19.026 1.00 86.06 87 GLY A N 1
ATOM 724 C CA . GLY A 1 87 ? -16.025 5.456 18.046 1.00 86.06 87 GLY A CA 1
ATOM 725 C C . GLY A 1 87 ? -16.429 4.054 18.465 1.00 86.06 87 GLY A C 1
ATOM 726 O O . GLY A 1 87 ? -16.317 3.695 19.630 1.00 86.06 87 GLY A O 1
ATOM 727 N N . LYS A 1 88 ? -16.889 3.246 17.511 1.00 85.44 88 LYS A N 1
ATOM 728 C CA . LYS A 1 88 ? -17.248 1.858 17.801 1.00 85.44 88 LYS A CA 1
ATOM 729 C C . LYS A 1 88 ? -16.006 0.994 18.026 1.00 85.44 88 LYS A C 1
ATOM 731 O O . LYS A 1 88 ? -14.978 1.211 17.379 1.00 85.44 88 LYS A O 1
ATOM 736 N N . ILE A 1 89 ? -16.132 0.008 18.902 1.00 90.81 89 ILE A N 1
ATOM 737 C CA . ILE A 1 89 ? -15.270 -1.172 19.017 1.00 90.81 89 ILE A CA 1
ATOM 738 C C . ILE A 1 89 ? -16.144 -2.401 18.790 1.00 90.81 89 ILE A C 1
ATOM 740 O O . ILE A 1 89 ? -17.341 -2.387 19.087 1.00 90.81 89 ILE A O 1
ATOM 744 N N . ILE A 1 90 ? -15.545 -3.441 18.220 1.00 91.00 90 ILE A N 1
ATOM 745 C CA . ILE A 1 90 ? -16.195 -4.720 17.978 1.00 91.00 90 ILE A CA 1
ATOM 746 C C . ILE A 1 90 ? -15.475 -5.778 18.796 1.00 91.00 90 ILE A C 1
ATOM 748 O O . ILE A 1 90 ? -14.267 -5.957 18.645 1.00 91.00 90 ILE A O 1
ATOM 752 N N . ARG A 1 91 ? -16.220 -6.477 19.649 1.00 92.38 91 ARG A N 1
ATOM 753 C CA . ARG A 1 91 ? -15.748 -7.684 20.325 1.00 92.38 91 ARG A CA 1
ATOM 754 C C . ARG A 1 91 ? -16.253 -8.892 19.566 1.00 92.38 91 ARG A C 1
ATOM 756 O O . ARG A 1 91 ? -17.459 -9.043 19.381 1.00 92.38 91 ARG A O 1
ATOM 763 N N . VAL A 1 92 ? -15.329 -9.733 19.127 1.00 90.06 92 VAL A N 1
ATOM 764 C CA . VAL A 1 92 ? -15.638 -10.989 18.446 1.00 90.06 92 VAL A CA 1
ATOM 765 C C . VAL A 1 92 ? -15.307 -12.128 19.393 1.00 90.06 92 VAL A C 1
ATOM 767 O O . VAL A 1 92 ? -14.159 -12.257 19.812 1.00 90.06 92 VAL A O 1
ATOM 770 N N . LYS A 1 93 ? -16.309 -12.935 19.734 1.00 89.19 93 LYS A N 1
ATOM 771 C CA . LYS A 1 93 ? -16.180 -14.095 20.615 1.00 89.19 93 LYS A CA 1
ATOM 772 C C . LYS A 1 93 ? -16.317 -15.372 19.799 1.00 89.19 93 LYS A C 1
ATOM 774 O O . LYS A 1 93 ? -17.287 -15.535 19.059 1.00 89.19 93 LYS A O 1
ATOM 779 N N . LEU A 1 94 ? -15.346 -16.269 19.922 1.00 83.50 94 LEU A N 1
ATOM 780 C CA . LEU A 1 94 ? -15.313 -17.550 19.218 1.00 83.50 94 LEU A CA 1
ATOM 781 C C . LEU A 1 94 ? -15.954 -18.655 20.079 1.00 83.50 94 LEU A C 1
ATOM 783 O O . LEU A 1 94 ? -15.836 -18.639 21.306 1.00 83.50 94 LEU A O 1
ATOM 787 N N . LYS A 1 95 ? -16.634 -19.627 19.454 1.00 77.38 95 LYS A N 1
ATOM 788 C CA . LYS A 1 95 ? -17.352 -20.711 20.150 1.00 77.38 95 LYS A CA 1
ATOM 789 C C . LYS A 1 95 ? -16.436 -21.463 21.105 1.00 77.38 95 LYS A C 1
ATOM 791 O O . LYS A 1 95 ? -15.466 -22.086 20.678 1.00 77.38 95 LYS A O 1
ATOM 796 N N . LYS A 1 96 ? -16.815 -21.464 22.391 1.00 60.66 96 LYS A N 1
ATOM 797 C CA . LYS A 1 96 ? -16.092 -22.146 23.481 1.00 60.66 96 LYS A CA 1
ATOM 798 C C . LYS A 1 96 ? -14.598 -21.771 23.531 1.00 60.66 96 LYS A C 1
ATOM 800 O O . LYS A 1 96 ? -13.777 -22.609 23.904 1.00 60.66 96 LYS A O 1
ATOM 805 N N . TRP A 1 97 ? -14.251 -20.549 23.117 1.00 64.69 97 TRP A N 1
ATOM 806 C CA . TRP A 1 97 ? -12.869 -20.092 22.975 1.00 64.69 97 TRP A CA 1
ATOM 807 C C . TRP A 1 97 ? -12.705 -18.619 23.391 1.00 64.69 97 TRP A C 1
ATOM 809 O O . TRP A 1 97 ? -13.450 -18.105 24.223 1.00 64.69 97 TRP A O 1
ATOM 819 N N . THR A 1 98 ? -11.677 -17.971 22.848 1.00 72.62 98 THR A N 1
ATOM 820 C CA . THR A 1 98 ? -11.256 -16.600 23.128 1.00 72.62 98 THR A CA 1
ATOM 821 C C . THR A 1 98 ? -12.213 -15.538 22.578 1.00 72.62 98 THR A C 1
ATOM 823 O O . THR A 1 98 ? -12.989 -15.775 21.646 1.00 72.62 98 THR A O 1
ATOM 826 N N . GLU A 1 99 ? -12.107 -14.336 23.133 1.00 85.00 99 GLU A N 1
ATOM 827 C CA . GLU A 1 99 ? -12.680 -13.114 22.577 1.00 85.00 99 GLU A CA 1
ATOM 828 C C . GLU A 1 99 ? -11.565 -12.136 22.212 1.00 85.00 99 GLU A C 1
ATOM 830 O O . GLU A 1 99 ? -10.487 -12.180 22.803 1.00 85.00 99 GLU A O 1
ATOM 835 N N . ILE A 1 100 ? -11.815 -11.245 21.256 1.00 88.00 100 ILE A N 1
ATOM 836 C CA . ILE A 1 100 ? -10.896 -10.151 20.938 1.00 88.00 100 ILE A CA 1
ATOM 837 C C . ILE A 1 100 ? -11.660 -8.861 20.656 1.00 88.00 100 ILE A C 1
ATOM 839 O O . ILE A 1 100 ? -12.632 -8.847 19.895 1.00 88.00 100 ILE A O 1
ATOM 843 N N . GLY A 1 101 ? -11.223 -7.772 21.287 1.00 90.12 101 GLY A N 1
ATOM 844 C CA . GLY A 1 101 ? -11.748 -6.428 21.065 1.00 90.12 101 GLY A CA 1
ATOM 845 C C . GLY A 1 101 ? -10.905 -5.632 20.072 1.00 90.12 101 GLY A C 1
ATOM 846 O O . GLY A 1 101 ? -9.730 -5.358 20.326 1.00 90.12 101 GLY A O 1
ATOM 847 N N . VAL A 1 102 ? -11.511 -5.214 18.960 1.00 88.12 102 VAL A N 1
ATOM 848 C CA . VAL A 1 102 ? -10.813 -4.552 17.847 1.00 88.12 102 VAL A CA 1
ATOM 849 C C . VAL A 1 102 ? -11.574 -3.351 17.285 1.00 88.12 102 VAL A C 1
ATOM 851 O O . VAL A 1 102 ? -12.789 -3.208 17.455 1.00 88.12 102 VAL A O 1
ATOM 854 N N . THR A 1 103 ? -10.872 -2.473 16.564 1.00 80.88 103 THR A N 1
ATOM 855 C CA . THR A 1 103 ? -11.529 -1.431 15.761 1.00 80.88 103 THR A CA 1
ATOM 856 C C . THR A 1 103 ? -12.354 -2.044 14.611 1.00 80.88 103 THR A C 1
ATOM 858 O O . THR A 1 103 ? -11.996 -3.099 14.090 1.00 80.88 103 THR A O 1
ATOM 861 N N . PRO A 1 104 ? -13.441 -1.394 14.141 1.00 78.31 104 PRO A N 1
ATOM 862 C CA . PRO A 1 104 ? -14.324 -1.949 13.104 1.00 78.31 104 PRO A CA 1
ATOM 863 C C . PRO A 1 104 ? -13.645 -2.308 11.772 1.00 78.31 104 PRO A C 1
ATOM 865 O O . PRO A 1 104 ? -14.161 -3.127 11.010 1.00 78.31 104 PRO A O 1
ATOM 868 N N . GLU A 1 105 ? -12.502 -1.682 11.481 1.00 67.38 105 GLU A N 1
ATOM 869 C CA . GLU A 1 105 ? -11.714 -1.907 10.265 1.00 67.38 105 GLU A CA 1
ATOM 870 C C . GLU A 1 105 ? -10.687 -3.039 10.399 1.00 67.38 105 GLU A C 1
ATOM 872 O O . GLU A 1 105 ? -10.072 -3.413 9.400 1.00 67.38 105 GLU A O 1
ATOM 877 N N . HIS A 1 106 ? -10.492 -3.581 11.604 1.00 70.94 106 HIS A N 1
ATOM 878 C CA . HIS A 1 106 ? -9.578 -4.690 11.841 1.00 70.94 106 HIS A CA 1
ATOM 879 C C . HIS A 1 106 ? -10.078 -5.946 11.105 1.00 70.94 106 HIS A C 1
ATOM 881 O O . HIS A 1 106 ? -11.228 -6.330 11.304 1.00 70.94 106 HIS A O 1
ATOM 887 N N . PRO A 1 107 ? -9.289 -6.580 10.226 1.00 67.31 107 PRO A N 1
ATOM 888 C CA . PRO A 1 107 ? -9.704 -7.757 9.495 1.00 67.31 107 PRO A CA 1
ATOM 889 C C . PRO A 1 107 ? -9.277 -9.034 10.205 1.00 67.31 107 PRO A C 1
ATOM 891 O O . PRO A 1 107 ? -8.183 -9.125 10.753 1.00 67.31 107 PRO A O 1
ATOM 894 N N . PHE A 1 108 ? -10.134 -10.037 10.102 1.00 75.12 108 PHE A N 1
ATOM 895 C CA . PHE A 1 108 ? -9.873 -11.406 10.506 1.00 75.12 108 PHE A CA 1
ATOM 896 C C . PHE A 1 108 ? -9.723 -12.283 9.270 1.00 75.12 108 PHE A C 1
ATOM 898 O O . PHE A 1 108 ? -10.423 -12.085 8.274 1.00 75.12 108 PHE A O 1
ATOM 905 N N . LEU A 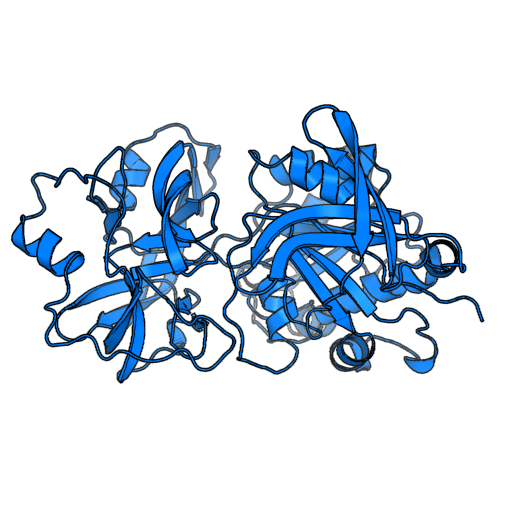1 109 ? -8.797 -13.236 9.319 1.00 70.94 109 LEU A N 1
ATOM 906 C CA . LEU A 1 109 ? -8.604 -14.197 8.240 1.00 70.94 109 LEU A CA 1
ATOM 907 C C . LEU A 1 109 ? -9.712 -15.250 8.323 1.00 70.94 109 LEU A C 1
ATOM 909 O O . LEU A 1 109 ? -9.840 -15.926 9.340 1.00 70.94 109 LEU A O 1
ATOM 913 N N . THR A 1 110 ? -10.505 -15.383 7.264 1.00 72.06 110 THR A N 1
ATOM 914 C CA . THR A 1 110 ? -11.564 -16.395 7.120 1.00 72.06 110 THR A CA 1
ATOM 915 C C . THR A 1 110 ? -11.213 -17.359 5.978 1.00 72.06 110 THR A C 1
ATOM 917 O O . THR A 1 110 ? -10.323 -17.037 5.186 1.00 72.06 110 THR A O 1
ATOM 920 N N . PRO A 1 111 ? -11.884 -18.519 5.844 1.00 62.66 111 PRO A N 1
ATOM 921 C CA . PRO A 1 111 ? -11.643 -19.456 4.739 1.00 62.66 111 PRO A CA 1
ATOM 922 C C . PRO A 1 111 ? -11.861 -18.863 3.339 1.00 62.66 111 PRO A C 1
ATOM 924 O O . PRO A 1 111 ? -11.298 -19.365 2.370 1.00 62.66 111 PRO A O 1
ATOM 927 N N . ASP A 1 112 ? -12.659 -17.796 3.244 1.00 56.66 112 ASP A N 1
ATOM 928 C CA . ASP A 1 112 ? -12.948 -17.065 2.005 1.00 56.66 112 ASP A CA 1
ATOM 929 C C . ASP A 1 112 ? -12.067 -15.806 1.840 1.00 56.66 112 ASP A C 1
ATOM 931 O O . ASP A 1 112 ? -12.278 -14.996 0.936 1.00 56.66 112 ASP A O 1
ATOM 935 N N . GLY A 1 113 ? -11.077 -15.614 2.721 1.00 55.19 113 GLY A N 1
ATOM 936 C CA . GLY A 1 113 ? -10.176 -14.459 2.743 1.00 55.19 113 GLY A CA 1
ATOM 937 C C . GLY A 1 113 ? -10.394 -13.521 3.935 1.00 55.19 113 GLY A C 1
ATOM 938 O O . GLY A 1 113 ? -11.072 -13.850 4.908 1.00 55.19 113 GLY A O 1
ATOM 939 N N . TRP A 1 114 ? -9.783 -12.335 3.904 1.00 61.91 114 TRP A N 1
ATOM 940 C CA . TRP A 1 114 ? -9.885 -11.377 5.011 1.00 61.91 114 TRP A CA 1
ATOM 941 C C . TRP A 1 114 ? -11.257 -10.699 5.065 1.00 61.91 114 TRP A C 1
ATOM 943 O O . TRP A 1 114 ? -11.707 -10.093 4.090 1.00 61.91 114 TRP A O 1
ATOM 953 N N . LYS A 1 115 ? -11.881 -10.713 6.243 1.00 71.56 115 LYS A N 1
ATOM 954 C CA . LYS A 1 115 ? -13.177 -10.082 6.515 1.00 71.56 115 LYS A CA 1
ATOM 955 C C . LYS A 1 115 ? -13.033 -9.065 7.644 1.00 71.56 115 LYS A C 1
ATOM 957 O O . LYS A 1 115 ? -12.479 -9.377 8.693 1.00 71.56 115 LYS A O 1
ATOM 962 N N . LYS A 1 116 ? -13.494 -7.826 7.438 1.00 77.25 116 LYS A N 1
ATOM 963 C CA . LYS A 1 116 ? -13.421 -6.763 8.462 1.00 77.25 116 LYS A CA 1
ATOM 964 C C . LYS A 1 116 ? -14.314 -7.099 9.652 1.00 77.25 116 LYS A C 1
ATOM 966 O O . LYS A 1 116 ? -15.404 -7.624 9.453 1.00 77.25 116 LYS A O 1
ATOM 971 N N . ALA A 1 117 ? -13.920 -6.693 10.857 1.00 83.62 117 ALA A N 1
ATOM 972 C CA . ALA A 1 117 ? -14.666 -6.910 12.095 1.00 83.62 117 ALA A CA 1
ATOM 973 C C . ALA A 1 117 ? -16.125 -6.440 11.991 1.00 83.62 117 ALA A C 1
ATOM 975 O O . ALA A 1 117 ? -17.032 -7.132 12.438 1.00 83.62 117 ALA A O 1
ATOM 976 N N . ARG A 1 118 ? -16.376 -5.301 11.326 1.00 81.44 118 ARG A N 1
ATOM 977 C CA . ARG A 1 118 ? -17.738 -4.774 11.087 1.00 81.44 118 ARG A CA 1
ATOM 978 C C . ARG A 1 118 ? -18.619 -5.670 10.218 1.00 81.44 118 ARG A C 1
ATOM 980 O O . ARG A 1 118 ? -19.844 -5.566 10.267 1.00 81.44 118 ARG A O 1
ATOM 987 N N . ASP A 1 119 ? -18.000 -6.538 9.432 1.00 84.50 119 ASP A N 1
ATOM 988 C CA . ASP A 1 119 ? -18.651 -7.455 8.505 1.00 84.50 119 ASP A CA 1
ATOM 989 C C . ASP A 1 119 ? -18.712 -8.888 9.0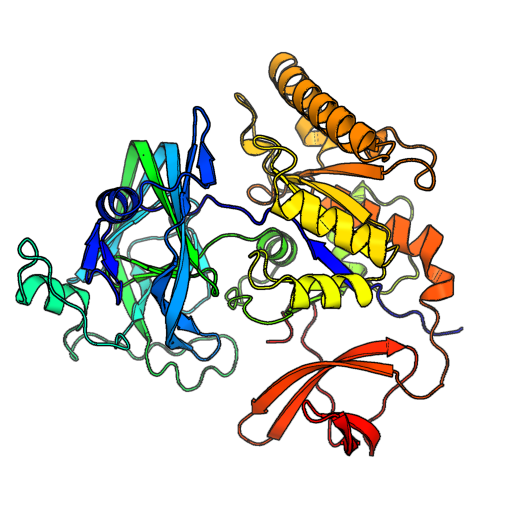71 1.00 84.50 119 ASP A C 1
ATOM 991 O O . ASP A 1 119 ? -19.451 -9.710 8.532 1.00 84.50 119 ASP A O 1
ATOM 995 N N . ILE A 1 120 ? -18.020 -9.173 10.186 1.00 89.44 120 ILE A N 1
ATOM 996 C CA . ILE A 1 120 ? -18.113 -10.447 10.913 1.00 89.44 120 ILE A CA 1
ATOM 997 C C . ILE A 1 120 ? -19.514 -10.620 11.514 1.00 89.44 120 ILE A C 1
ATOM 999 O O . ILE A 1 120 ? -20.121 -9.676 12.030 1.00 89.44 120 ILE A O 1
ATOM 1003 N N . ARG A 1 121 ? -20.042 -11.837 11.442 1.00 90.94 121 ARG A N 1
ATOM 1004 C CA . ARG A 1 121 ? -21.326 -12.276 11.986 1.00 90.94 121 ARG A CA 1
ATOM 1005 C C . ARG A 1 121 ? -21.131 -13.599 12.738 1.00 90.94 121 ARG A C 1
ATOM 1007 O O . ARG A 1 121 ? -20.214 -14.349 12.403 1.00 90.94 121 ARG A O 1
ATOM 1014 N N . PRO A 1 122 ? -21.996 -13.915 13.718 1.00 92.56 122 PRO A N 1
ATOM 1015 C CA . PRO A 1 122 ? -22.082 -15.267 14.262 1.00 92.56 122 PRO A CA 1
ATOM 1016 C C . PRO A 1 122 ? -22.180 -16.312 13.143 1.00 92.56 122 PRO A C 1
ATOM 1018 O O . PRO A 1 122 ? -22.933 -16.114 12.186 1.00 92.56 122 PRO A O 1
ATOM 1021 N N . GLY A 1 123 ? -21.404 -17.388 13.249 1.00 85.88 123 GLY A N 1
ATOM 1022 C CA . GLY A 1 123 ? -21.270 -18.419 12.217 1.00 85.88 123 GLY A CA 1
ATOM 1023 C C . GLY A 1 123 ? -20.090 -18.236 11.256 1.00 85.88 123 GLY A C 1
ATOM 1024 O O . GLY A 1 123 ? -19.698 -19.203 10.608 1.00 85.88 123 GLY A O 1
ATOM 1025 N N . ASP A 1 124 ? -19.489 -17.043 11.165 1.00 86.12 124 ASP A N 1
ATOM 1026 C CA . ASP A 1 124 ? -18.257 -16.862 10.387 1.00 86.12 124 ASP A CA 1
ATOM 1027 C C . ASP A 1 1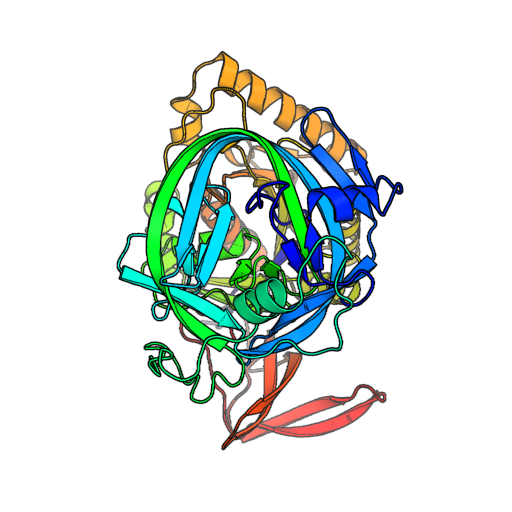24 ? -17.090 -17.633 11.015 1.00 86.12 124 ASP A C 1
ATOM 1029 O O . ASP A 1 124 ? -17.040 -17.844 12.223 1.00 86.12 124 ASP A O 1
ATOM 1033 N N . LEU A 1 125 ? -16.113 -18.013 10.197 1.00 82.25 125 LEU A N 1
ATOM 1034 C CA . LEU A 1 125 ? -14.932 -18.761 10.615 1.00 82.25 125 LEU A CA 1
ATOM 1035 C C . LEU A 1 125 ? -13.705 -17.845 10.655 1.00 82.25 125 LEU A C 1
ATOM 1037 O O . LEU A 1 125 ? -13.407 -17.186 9.663 1.00 82.25 125 LEU A O 1
ATOM 1041 N N . ILE A 1 126 ? -12.976 -17.821 11.773 1.00 83.06 126 ILE A N 1
ATOM 1042 C CA . ILE A 1 126 ? -11.773 -16.995 11.968 1.00 83.06 126 ILE A CA 1
ATOM 1043 C C . ILE A 1 126 ? -10.553 -17.873 12.234 1.00 83.06 126 ILE A C 1
ATOM 1045 O O . ILE A 1 126 ? -10.611 -18.823 13.013 1.00 83.06 126 ILE A O 1
ATOM 1049 N N . ALA A 1 127 ? -9.443 -17.531 11.585 1.00 77.12 127 ALA A N 1
ATOM 1050 C CA . ALA A 1 127 ? -8.167 -18.210 11.705 1.00 77.12 127 ALA A CA 1
ATOM 1051 C C . ALA A 1 127 ? -7.539 -18.024 13.091 1.00 77.12 127 ALA A C 1
ATOM 1053 O O . ALA A 1 127 ? -7.330 -16.902 13.566 1.00 77.12 127 ALA A O 1
ATOM 1054 N N . VAL A 1 128 ? -7.154 -19.141 13.693 1.00 78.12 128 VAL A N 1
ATOM 1055 C CA . VAL A 1 128 ? -6.407 -19.221 14.946 1.00 78.12 128 VAL A CA 1
ATOM 1056 C C . VAL A 1 128 ? -5.221 -20.168 14.766 1.00 78.12 128 VAL A C 1
ATOM 1058 O O . VAL A 1 128 ? -5.344 -21.174 14.063 1.00 78.12 128 VAL A O 1
ATOM 1061 N N . PRO A 1 129 ? -4.061 -19.891 15.376 1.00 71.62 129 PRO A N 1
ATOM 1062 C CA . PRO A 1 129 ? -2.936 -20.806 15.321 1.00 71.62 129 PRO A CA 1
ATOM 1063 C C . PRO A 1 129 ? -3.271 -22.118 16.050 1.00 71.62 129 PRO A C 1
ATOM 1065 O O . PRO A 1 129 ? -3.812 -22.109 17.153 1.00 71.62 129 PRO A O 1
ATOM 1068 N N . THR A 1 130 ? -2.930 -23.264 15.458 1.00 64.88 130 THR A N 1
ATOM 1069 C CA . THR A 1 130 ? -3.001 -24.578 16.126 1.00 64.88 130 THR A CA 1
ATOM 1070 C C . THR A 1 130 ? -1.778 -24.855 16.988 1.00 64.88 130 THR A C 1
ATOM 1072 O O . THR A 1 130 ? -1.815 -25.731 17.854 1.00 64.88 130 THR A O 1
ATOM 1075 N N . ARG A 1 131 ? -0.672 -24.158 16.708 1.00 63.81 131 ARG A N 1
ATOM 1076 C CA . ARG A 1 131 ? 0.578 -24.197 17.464 1.00 63.81 131 ARG A CA 1
ATOM 1077 C C . ARG A 1 131 ? 1.217 -22.819 17.442 1.00 63.81 131 ARG A C 1
ATOM 1079 O O . ARG A 1 131 ? 1.174 -22.126 16.431 1.00 63.81 131 ARG A O 1
ATOM 1086 N N . LEU A 1 132 ? 1.851 -22.455 18.548 1.00 62.47 132 LEU A N 1
ATOM 1087 C CA . LEU A 1 132 ? 2.753 -21.316 18.591 1.00 62.47 132 LEU A CA 1
ATOM 1088 C C . LEU A 1 132 ? 4.197 -21.808 18.657 1.00 62.47 132 LEU A C 1
ATOM 1090 O O . LEU A 1 132 ? 4.525 -22.711 19.428 1.00 62.47 132 LEU A O 1
ATOM 1094 N N . SER A 1 133 ? 5.058 -21.201 17.849 1.00 56.56 133 SER A N 1
ATOM 1095 C CA . SER A 1 133 ? 6.483 -21.515 17.805 1.00 56.56 133 SER A CA 1
ATOM 1096 C C . SER A 1 133 ? 7.220 -20.822 18.951 1.00 56.56 133 SER A C 1
ATOM 1098 O O . SER A 1 133 ? 7.451 -19.622 18.896 1.00 56.56 133 SER A O 1
ATOM 1100 N N . GLY A 1 134 ? 7.620 -21.564 19.987 1.00 54.84 134 GLY A N 1
ATOM 1101 C CA . GLY A 1 134 ? 8.470 -21.055 21.074 1.00 54.84 134 GLY A CA 1
ATOM 1102 C C . GLY A 1 134 ? 7.985 -21.414 22.481 1.00 54.84 134 GLY A C 1
ATOM 1103 O O . GLY A 1 134 ? 6.852 -21.840 22.681 1.00 54.84 134 GLY A O 1
ATOM 1104 N N . SER A 1 135 ? 8.865 -21.243 23.471 1.00 55.62 135 SER A N 1
ATOM 1105 C CA . SER A 1 135 ? 8.530 -21.408 24.892 1.00 55.62 135 SER A CA 1
ATOM 1106 C C . SER A 1 135 ? 8.117 -20.061 25.482 1.00 55.62 135 SER A C 1
ATOM 1108 O O . SER A 1 135 ? 8.948 -19.162 25.604 1.00 55.62 135 SER A O 1
ATOM 1110 N N . TYR A 1 136 ? 6.848 -19.921 25.863 1.00 59.94 136 TYR A N 1
ATOM 1111 C CA . TYR A 1 136 ? 6.300 -18.681 26.417 1.00 59.94 136 TYR A CA 1
ATOM 1112 C C . TYR A 1 136 ? 6.256 -18.750 27.944 1.00 59.94 136 TYR A C 1
ATOM 1114 O O . TYR A 1 136 ? 5.755 -19.719 28.515 1.00 59.94 136 TYR A O 1
ATOM 1122 N N . ARG A 1 137 ? 6.773 -17.718 28.621 1.00 50.72 137 ARG A N 1
ATOM 1123 C CA . ARG A 1 137 ? 6.609 -17.581 30.075 1.00 50.72 137 ARG A CA 1
ATOM 1124 C C . ARG A 1 137 ? 5.184 -17.110 30.367 1.00 50.72 137 ARG A C 1
ATOM 1126 O O . ARG A 1 137 ? 4.673 -16.221 29.691 1.00 50.72 137 ARG A O 1
ATOM 1133 N N . ILE A 1 138 ? 4.552 -17.725 31.357 1.00 52.91 138 ILE A N 1
ATOM 1134 C CA . ILE A 1 138 ? 3.213 -17.357 31.819 1.00 52.91 138 ILE A CA 1
ATOM 1135 C C . ILE A 1 138 ? 3.385 -16.223 32.833 1.00 52.91 138 ILE A C 1
ATOM 1137 O O . ILE A 1 138 ? 4.173 -16.369 33.769 1.00 52.91 138 ILE A O 1
ATOM 1141 N N . GLU A 1 139 ? 2.713 -15.087 32.629 1.00 54.53 139 GLU A N 1
ATOM 1142 C CA . GLU A 1 139 ? 2.648 -14.039 33.656 1.00 54.53 139 GLU A CA 1
ATOM 1143 C C . GLU A 1 139 ? 1.926 -14.578 34.901 1.00 54.53 139 GLU A C 1
ATOM 1145 O O . GLU A 1 139 ? 0.984 -15.353 34.778 1.00 54.53 139 GLU A O 1
ATOM 1150 N N . GLU A 1 140 ? 2.326 -14.154 36.105 1.00 47.94 140 GLU A N 1
ATOM 1151 C CA . GLU A 1 140 ? 1.741 -14.635 37.376 1.00 47.94 140 GLU A CA 1
ATOM 1152 C C . GLU A 1 140 ? 0.216 -14.436 37.469 1.00 47.94 140 GLU A C 1
ATOM 1154 O O . GLU A 1 140 ? -0.470 -15.118 38.227 1.00 47.94 140 GLU A O 1
ATOM 1159 N N . THR A 1 141 ? -0.323 -13.509 36.678 1.00 46.72 141 THR A N 1
ATOM 1160 C CA . THR A 1 141 ? -1.747 -13.172 36.570 1.00 46.72 141 THR A CA 1
ATOM 1161 C C . THR A 1 141 ? -2.543 -14.103 35.650 1.00 46.72 141 THR A C 1
ATOM 1163 O O . THR A 1 141 ? -3.774 -14.080 35.689 1.00 46.72 141 THR A O 1
ATOM 1166 N N . LEU A 1 142 ? -1.882 -14.919 34.825 1.00 53.59 142 LEU A N 1
ATOM 1167 C CA . LEU A 1 142 ? -2.503 -15.875 33.911 1.00 53.59 142 LEU A CA 1
ATOM 1168 C C . LEU A 1 142 ? -2.383 -17.292 34.481 1.00 53.59 142 LEU A C 1
ATOM 1170 O O . LEU A 1 142 ? -1.295 -17.812 34.703 1.00 53.59 142 LEU A O 1
ATOM 1174 N N . THR A 1 143 ? -3.513 -17.965 34.691 1.00 53.81 143 THR A N 1
ATOM 1175 C CA . THR A 1 143 ? -3.499 -19.391 35.054 1.00 53.81 143 THR A CA 1
ATOM 1176 C C . THR A 1 143 ? -3.057 -20.245 33.864 1.00 53.81 143 THR A C 1
ATOM 1178 O O . THR A 1 143 ? -3.439 -19.946 32.731 1.00 53.81 143 THR A O 1
ATOM 1181 N N . ILE A 1 144 ? -2.347 -21.351 34.119 1.00 54.91 144 ILE A N 1
ATOM 1182 C CA . ILE A 1 144 ? -1.957 -22.337 33.091 1.00 54.91 144 ILE A CA 1
ATOM 1183 C C . ILE A 1 144 ? -3.176 -22.789 32.276 1.00 54.91 144 ILE A C 1
ATOM 1185 O O . ILE A 1 144 ? -3.112 -22.798 31.056 1.00 54.91 144 ILE A O 1
ATOM 1189 N N . SER A 1 145 ? -4.313 -23.046 32.925 1.00 53.88 145 SER A N 1
ATOM 1190 C CA . SER A 1 145 ? -5.562 -23.438 32.259 1.00 53.88 145 SER A CA 1
ATOM 1191 C C . SER A 1 145 ? -6.136 -22.359 31.331 1.00 53.88 145 SER A C 1
ATOM 1193 O O . SER A 1 145 ? -6.665 -22.685 30.271 1.00 53.88 145 SER A O 1
ATOM 1195 N N . ALA A 1 146 ? -6.028 -21.076 31.691 1.00 56.09 146 ALA A N 1
ATOM 1196 C CA . ALA A 1 146 ? -6.440 -19.961 30.830 1.00 56.09 146 ALA A CA 1
ATOM 1197 C C . ALA A 1 146 ? -5.511 -19.813 29.619 1.00 56.09 146 ALA A C 1
ATOM 1199 O O . ALA A 1 146 ? -5.984 -19.599 28.509 1.00 56.09 146 ALA A O 1
ATOM 1200 N N . LEU A 1 147 ? -4.202 -19.985 29.815 1.00 56.81 147 LEU A N 1
ATOM 1201 C CA . LEU A 1 147 ? -3.227 -20.002 28.727 1.00 56.81 147 LEU A CA 1
ATOM 1202 C C . LEU A 1 147 ? -3.437 -21.217 27.807 1.00 56.81 147 LEU A C 1
ATOM 1204 O O . LEU A 1 147 ? -3.429 -21.076 26.590 1.00 56.81 147 LEU A O 1
ATOM 1208 N N . GLU A 1 148 ? -3.700 -22.396 28.368 1.00 55.66 148 GLU A N 1
ATOM 1209 C CA . GLU A 1 148 ? -4.041 -23.605 27.612 1.00 55.66 148 GLU A CA 1
ATOM 1210 C C . GLU A 1 148 ? -5.344 -23.432 26.820 1.00 55.66 148 GLU A C 1
ATOM 1212 O O . GLU A 1 148 ? -5.404 -23.817 25.654 1.00 55.66 148 GLU A O 1
ATOM 1217 N N . SER A 1 149 ? -6.344 -22.767 27.405 1.00 57.91 149 SER A N 1
ATOM 1218 C CA . SER A 1 149 ? -7.611 -22.414 26.741 1.00 57.91 149 SER A CA 1
ATOM 1219 C C . SER A 1 149 ? -7.472 -21.308 25.687 1.00 57.91 149 SER A C 1
ATOM 1221 O O . SER A 1 149 ? -8.399 -21.095 24.918 1.00 57.91 149 SER A O 1
ATOM 1223 N N . LEU A 1 150 ? -6.346 -20.590 25.650 1.00 58.19 150 LEU A N 1
ATOM 1224 C CA . LEU A 1 150 ? -6.012 -19.621 24.600 1.00 58.19 150 LEU A CA 1
ATOM 1225 C C . LEU A 1 150 ? -5.154 -20.241 23.486 1.00 58.19 150 LEU A C 1
ATOM 1227 O O . LEU A 1 150 ? -5.119 -19.707 22.379 1.00 58.19 150 LEU A O 1
ATOM 1231 N N . LEU A 1 151 ? -4.457 -21.349 23.769 1.00 53.78 151 LEU A N 1
ATOM 1232 C CA . LEU A 1 151 ? -3.415 -21.923 22.908 1.00 53.78 151 LEU A CA 1
ATOM 1233 C C . LEU A 1 151 ? -3.765 -23.268 22.264 1.00 53.78 151 LEU A C 1
ATOM 1235 O O . LEU A 1 151 ? -3.244 -23.574 21.194 1.00 53.78 151 LEU A O 1
ATOM 1239 N N . TYR A 1 152 ? -4.597 -24.089 22.905 1.00 56.28 152 TYR A N 1
ATOM 1240 C CA . TYR A 1 152 ? -4.812 -25.483 22.505 1.00 56.28 152 TYR A CA 1
ATOM 1241 C C . TYR A 1 152 ? -6.301 -25.823 22.384 1.00 56.28 152 TYR A C 1
ATOM 1243 O O . TYR A 1 152 ? -6.900 -26.328 23.340 1.00 56.28 152 TYR A O 1
ATOM 1251 N N . PRO A 1 153 ? -6.940 -25.565 21.226 1.00 50.41 153 PRO A N 1
ATOM 1252 C CA . PRO A 1 153 ? -8.320 -25.975 21.022 1.00 50.41 153 PRO A CA 1
ATOM 1253 C C . PRO A 1 153 ? -8.411 -27.491 21.174 1.00 50.41 153 PRO A C 1
ATOM 1255 O O . PRO A 1 153 ? -7.626 -28.244 20.594 1.00 50.41 153 PRO A O 1
ATOM 1258 N N . SER A 1 154 ? -9.358 -27.958 21.992 1.00 48.62 154 SER A N 1
ATOM 1259 C CA . SER A 1 154 ? -9.618 -29.392 22.129 1.00 48.62 154 SER A CA 1
ATOM 1260 C C . SER A 1 154 ? -9.785 -30.013 20.732 1.00 48.62 154 SER A C 1
ATOM 1262 O O . SER A 1 154 ? -10.602 -29.546 19.936 1.00 48.62 154 SER A O 1
ATOM 1264 N N . ARG A 1 155 ? -9.014 -31.072 20.425 1.00 41.66 155 ARG A N 1
ATOM 1265 C CA . ARG A 1 155 ? -8.986 -31.759 19.108 1.00 41.66 155 ARG A CA 1
ATOM 1266 C C . ARG A 1 155 ? -10.368 -32.154 18.558 1.00 41.66 155 ARG A C 1
ATOM 1268 O O . ARG A 1 155 ? -10.473 -32.482 17.385 1.00 41.66 155 ARG A O 1
ATOM 1275 N N . ALA A 1 156 ? -11.402 -32.143 19.394 1.00 39.59 156 ALA A N 1
ATOM 1276 C CA . ALA A 1 156 ? -12.772 -32.503 19.059 1.00 39.59 156 ALA A CA 1
ATOM 1277 C C . ALA A 1 156 ? -13.542 -31.455 18.225 1.00 39.59 156 ALA A C 1
ATOM 1279 O O . ALA A 1 156 ? -14.614 -31.789 17.735 1.00 39.59 156 ALA A O 1
ATOM 1280 N N . HIS A 1 157 ? -13.041 -30.221 18.062 1.00 40.94 157 HIS A N 1
ATOM 1281 C CA . HIS A 1 157 ? -13.815 -29.119 17.452 1.00 40.94 157 HIS A CA 1
ATOM 1282 C C . HIS A 1 157 ? -13.180 -28.480 16.203 1.00 40.94 157 HIS A C 1
ATOM 1284 O O . HIS A 1 157 ? -13.765 -27.565 15.632 1.00 40.94 157 HIS A O 1
ATOM 1290 N N . ALA A 1 158 ? -12.000 -28.932 15.767 1.00 40.22 158 ALA A N 1
ATOM 1291 C CA . ALA A 1 158 ? -11.379 -28.433 14.543 1.00 40.22 158 ALA A CA 1
ATOM 1292 C C . ALA A 1 158 ? -11.972 -29.161 13.328 1.00 40.22 158 ALA A C 1
ATOM 1294 O O . ALA A 1 158 ? -11.534 -30.261 12.979 1.00 40.22 158 ALA A O 1
ATOM 1295 N N . GLU A 1 159 ? -12.973 -28.569 12.676 1.00 39.19 159 GLU A N 1
ATOM 1296 C CA . GLU A 1 159 ? -13.310 -28.989 11.318 1.00 39.19 159 GLU A CA 1
ATOM 1297 C C . GLU A 1 159 ? -12.140 -28.617 10.401 1.00 39.19 159 GLU A C 1
ATOM 1299 O O . GLU A 1 159 ? -11.683 -27.473 10.376 1.00 39.19 159 GLU A O 1
ATOM 1304 N N . LYS A 1 160 ? -11.623 -29.591 9.644 1.00 37.66 160 LYS A N 1
ATOM 1305 C CA . LYS A 1 160 ? -10.683 -29.307 8.554 1.00 37.66 160 LYS A CA 1
ATOM 1306 C C . LYS A 1 160 ? -11.449 -28.588 7.448 1.00 37.66 160 LYS A C 1
ATOM 1308 O O . LYS A 1 160 ? -11.965 -29.223 6.531 1.00 37.66 160 LYS A O 1
ATOM 1313 N N . VAL A 1 161 ? -11.544 -27.271 7.557 1.00 39.47 161 VAL A N 1
ATOM 1314 C CA . VAL A 1 161 ? -12.113 -26.424 6.513 1.00 39.47 161 VAL A CA 1
ATOM 1315 C C . VAL A 1 161 ? -11.025 -26.176 5.476 1.00 39.47 161 VAL A C 1
ATOM 1317 O O . VAL A 1 161 ? -9.978 -25.603 5.774 1.00 39.47 161 VAL A O 1
ATOM 1320 N N . PHE A 1 162 ? -11.248 -26.672 4.262 1.00 39.50 162 PHE A N 1
ATOM 1321 C CA . PHE A 1 162 ? -10.343 -26.460 3.139 1.00 39.50 162 PHE A CA 1
ATOM 1322 C C . PHE A 1 162 ? -10.550 -25.048 2.584 1.00 39.50 162 PHE A C 1
ATOM 1324 O O . PHE A 1 162 ? -11.671 -24.667 2.253 1.00 39.50 162 PHE A O 1
ATOM 1331 N N . PHE A 1 163 ? -9.463 -24.282 2.493 1.00 32.91 163 PHE A N 1
ATOM 1332 C CA . PHE A 1 163 ? -9.449 -22.945 1.902 1.00 32.91 163 PHE A CA 1
ATOM 1333 C C . PHE A 1 163 ? -9.840 -23.045 0.419 1.00 32.91 163 PHE A C 1
ATOM 1335 O O . PHE A 1 163 ? -9.183 -23.750 -0.349 1.00 32.91 163 PHE A O 1
ATOM 1342 N N . ASN A 1 164 ? -10.911 -22.371 -0.003 1.00 34.97 164 ASN A N 1
ATOM 1343 C CA . ASN A 1 164 ? -11.369 -22.401 -1.396 1.00 34.97 164 ASN A CA 1
ATOM 1344 C C . ASN A 1 164 ? -10.818 -21.191 -2.163 1.00 34.97 164 ASN A C 1
ATOM 1346 O O . ASN A 1 164 ? -11.544 -20.270 -2.530 1.00 34.97 164 ASN A O 1
ATOM 1350 N N . GLY A 1 165 ? -9.512 -21.215 -2.433 1.00 34.84 165 GLY A N 1
ATOM 1351 C CA . GLY A 1 165 ? -8.836 -20.183 -3.221 1.00 34.84 165 GLY A CA 1
ATOM 1352 C C . GLY A 1 165 ? -7.323 -20.376 -3.264 1.00 34.84 165 GLY A C 1
ATOM 1353 O O . GLY A 1 165 ? -6.621 -19.815 -2.437 1.00 34.84 165 GLY A O 1
ATOM 1354 N N . GLY A 1 166 ? -6.834 -21.159 -4.234 1.00 34.16 166 GLY A N 1
ATOM 1355 C CA . GLY A 1 166 ? -5.397 -21.393 -4.466 1.00 34.16 166 GLY A CA 1
ATOM 1356 C C . GLY A 1 166 ? -4.797 -22.504 -3.595 1.00 34.16 166 GLY A C 1
ATOM 1357 O O . GLY A 1 166 ? -5.292 -22.776 -2.508 1.00 34.16 166 GLY A O 1
ATOM 1358 N N . ASP A 1 167 ? -3.774 -23.205 -4.105 1.00 32.56 167 ASP A N 1
ATOM 1359 C CA . ASP A 1 167 ? -3.158 -24.401 -3.498 1.00 32.56 167 ASP A CA 1
ATOM 1360 C C . ASP A 1 167 ? -2.459 -24.105 -2.150 1.00 32.56 167 ASP A C 1
ATOM 1362 O O . ASP A 1 167 ? -1.238 -24.144 -2.040 1.00 32.56 167 ASP A O 1
ATOM 1366 N N . ILE A 1 168 ? -3.222 -23.899 -1.076 1.00 37.19 168 ILE A N 1
ATOM 1367 C CA . ILE A 1 168 ? -2.725 -24.052 0.296 1.00 37.19 168 ILE A CA 1
ATOM 1368 C C . ILE A 1 168 ? -3.143 -25.441 0.783 1.00 37.19 168 ILE A C 1
ATOM 1370 O O . ILE A 1 168 ? -4.038 -25.610 1.610 1.00 37.19 168 ILE A O 1
ATOM 1374 N N . ARG A 1 169 ? -2.518 -26.486 0.222 1.00 35.22 169 ARG A N 1
ATOM 1375 C CA . ARG A 1 169 ? -2.789 -27.885 0.612 1.00 35.22 169 ARG A CA 1
ATOM 1376 C C . ARG A 1 169 ? -2.114 -28.326 1.914 1.00 35.22 169 ARG A C 1
ATOM 1378 O O . ARG A 1 169 ? -2.198 -29.501 2.260 1.00 35.22 169 ARG A O 1
ATOM 1385 N N . SER A 1 170 ? -1.528 -27.413 2.684 1.00 38.94 170 SER A N 1
ATOM 1386 C CA . SER A 1 170 ? -1.115 -27.694 4.062 1.00 38.94 170 SER A CA 1
ATOM 1387 C C . SER A 1 170 ? -0.975 -26.404 4.869 1.00 38.94 170 SER A C 1
ATOM 1389 O O . SER A 1 170 ? 0.122 -25.892 5.062 1.00 38.94 170 SER A O 1
ATOM 1391 N N . ILE A 1 171 ? -2.097 -25.875 5.356 1.00 50.41 171 ILE A N 1
ATOM 1392 C CA . ILE A 1 171 ? -2.078 -24.960 6.499 1.00 50.41 171 ILE A CA 1
ATOM 1393 C C . ILE A 1 171 ? -1.685 -25.812 7.719 1.00 50.41 171 ILE A C 1
ATOM 1395 O O . ILE A 1 171 ? -2.534 -26.477 8.309 1.00 50.41 171 ILE A O 1
ATOM 1399 N N . GLU A 1 172 ? -0.389 -25.916 8.021 1.00 53.47 172 GLU A N 1
ATOM 1400 C CA . GLU A 1 172 ? 0.102 -26.829 9.069 1.00 53.47 172 GLU A CA 1
ATOM 1401 C C . GLU A 1 172 ? -0.158 -26.304 10.488 1.00 53.47 172 GLU A C 1
ATOM 1403 O O . GLU A 1 172 ? -0.421 -27.106 11.388 1.00 53.47 172 GLU A O 1
ATOM 1408 N N . ASP A 1 173 ? -0.125 -24.976 10.676 1.00 63.56 173 ASP A N 1
ATOM 1409 C CA . ASP A 1 173 ? -0.136 -24.340 12.001 1.00 63.56 173 ASP A CA 1
ATOM 1410 C C . ASP A 1 173 ? -1.353 -23.429 12.264 1.00 63.56 173 ASP A C 1
ATOM 1412 O O . ASP A 1 173 ? -1.349 -22.688 13.247 1.00 63.56 173 ASP A O 1
ATOM 1416 N N . ILE A 1 174 ? -2.401 -23.456 11.431 1.00 69.88 174 ILE A N 1
ATOM 1417 C CA . ILE A 1 174 ? -3.612 -22.626 11.595 1.00 69.88 174 ILE A CA 1
ATOM 1418 C C . ILE A 1 174 ? -4.872 -23.481 11.390 1.00 69.88 174 ILE A C 1
ATOM 1420 O O . ILE A 1 174 ? -4.928 -24.355 10.528 1.00 69.88 174 ILE A O 1
ATOM 1424 N N . THR A 1 175 ? -5.904 -23.215 12.184 1.00 71.81 175 THR A N 1
ATOM 1425 C CA . THR A 1 175 ? -7.258 -23.769 12.052 1.00 71.81 175 THR A CA 1
ATOM 1426 C C . THR A 1 175 ? -8.270 -22.632 12.073 1.00 71.81 175 THR A C 1
ATOM 1428 O O . THR A 1 175 ? -7.928 -21.498 12.394 1.00 71.81 175 THR A O 1
ATOM 1431 N N . PHE A 1 176 ? -9.526 -22.923 11.758 1.00 77.25 176 PHE A N 1
ATOM 1432 C CA . PHE A 1 176 ? -10.603 -21.946 11.841 1.00 77.25 176 PHE A CA 1
ATOM 1433 C C . PHE A 1 176 ? -11.564 -22.291 12.974 1.00 77.25 176 PHE A C 1
ATOM 1435 O O . PHE A 1 176 ? -11.901 -23.459 13.167 1.00 77.25 176 PHE A O 1
ATOM 1442 N N . LEU A 1 177 ? -11.996 -21.276 13.719 1.00 77.56 177 LEU A N 1
ATOM 1443 C CA . LEU A 1 177 ? -13.023 -21.390 14.751 1.00 77.56 177 LEU A CA 1
ATOM 1444 C C . LEU A 1 177 ? -14.219 -20.508 14.407 1.00 77.56 177 LEU A C 1
ATOM 1446 O O . LEU A 1 177 ? -14.066 -19.407 13.882 1.00 77.56 177 LEU A O 1
ATOM 1450 N N . GLU A 1 178 ? -15.409 -21.005 14.723 1.00 81.94 178 GLU A N 1
ATOM 1451 C CA . GLU A 1 178 ? -16.665 -20.308 14.468 1.00 81.94 178 GLU A CA 1
ATOM 1452 C C . GLU A 1 178 ? -16.882 -19.170 15.465 1.00 81.94 178 GLU A C 1
ATOM 1454 O O . GLU A 1 178 ? -16.675 -19.325 16.671 1.00 81.94 178 GLU A O 1
ATOM 1459 N N . VAL A 1 179 ? -17.344 -18.031 14.965 1.00 89.31 179 VAL A N 1
ATOM 1460 C CA . VAL A 1 179 ? -17.781 -16.889 15.760 1.00 89.31 179 VAL A CA 1
ATOM 1461 C C . VAL A 1 179 ? -19.100 -17.236 16.445 1.00 89.31 179 VAL A C 1
ATOM 1463 O O . VAL A 1 179 ? -20.096 -17.533 15.788 1.00 89.31 179 VAL A O 1
ATOM 1466 N N . GLU A 1 180 ? -19.114 -17.184 17.774 1.00 89.81 180 GLU A N 1
ATOM 1467 C CA . GLU A 1 180 ? -20.309 -17.379 18.597 1.00 89.81 180 GLU A CA 1
ATOM 1468 C C . GLU A 1 180 ? -21.125 -16.090 18.671 1.00 89.81 180 GLU A C 1
ATOM 1470 O O . GLU A 1 180 ? -22.322 -16.085 18.397 1.00 89.81 180 GLU A O 1
ATOM 1475 N N . GLU A 1 181 ? -20.464 -14.986 19.017 1.00 90.81 181 GLU A N 1
ATOM 1476 C CA . GLU A 1 181 ? -21.107 -13.707 19.304 1.00 90.81 181 GLU A CA 1
ATOM 1477 C C . GLU A 1 181 ? -20.249 -12.547 18.788 1.00 90.81 181 GLU A C 1
ATOM 1479 O O . GLU A 1 181 ? -19.016 -12.591 18.800 1.00 90.81 181 GLU A O 1
ATOM 1484 N N . VAL A 1 182 ? -20.918 -11.484 18.342 1.00 92.19 182 VAL A N 1
ATOM 1485 C CA . VAL A 1 182 ? -20.289 -10.222 17.943 1.00 92.19 182 VAL A CA 1
ATOM 1486 C C . VAL A 1 182 ? -20.984 -9.096 18.691 1.00 92.19 182 VAL A C 1
ATOM 1488 O O . VAL A 1 182 ? -22.186 -8.888 18.521 1.00 92.19 182 VAL A O 1
ATOM 1491 N N . PHE A 1 183 ? -20.229 -8.352 19.493 1.00 92.94 183 PHE A N 1
ATOM 1492 C CA . PHE A 1 183 ? -20.730 -7.200 20.236 1.00 92.94 183 PHE A CA 1
ATOM 1493 C C . PHE A 1 183 ? -20.159 -5.917 19.652 1.00 92.94 183 PHE A C 1
ATOM 1495 O O . PHE A 1 183 ? -18.983 -5.855 19.300 1.00 92.94 183 PHE A O 1
ATOM 1502 N N . VAL A 1 184 ? -20.988 -4.880 19.575 1.00 92.44 184 VAL A N 1
ATOM 1503 C CA . VAL A 1 184 ? -20.577 -3.552 19.121 1.00 92.44 184 VAL A CA 1
ATOM 1504 C C . VAL A 1 184 ? -20.851 -2.563 20.241 1.00 92.44 184 VAL A C 1
ATOM 1506 O O . VAL A 1 184 ? -21.996 -2.399 20.656 1.00 92.44 184 VAL A O 1
ATOM 1509 N N . GLU A 1 185 ? -19.813 -1.878 20.703 1.00 92.25 185 GLU A N 1
ATOM 1510 C CA . GLU A 1 185 ? -19.905 -0.914 21.800 1.00 92.25 185 GLU A CA 1
ATOM 1511 C C . GLU A 1 185 ? -19.309 0.439 21.409 1.00 92.25 185 GLU A C 1
ATOM 1513 O O . GLU A 1 185 ? -18.428 0.525 20.552 1.00 92.25 185 GLU A O 1
ATOM 1518 N N . ASP A 1 186 ? -19.822 1.516 22.005 1.00 90.06 186 ASP A N 1
ATOM 1519 C CA . ASP A 1 186 ? -19.172 2.822 21.927 1.00 90.06 186 ASP A CA 1
ATOM 1520 C C . ASP A 1 186 ? -17.964 2.840 22.861 1.00 90.06 186 ASP A C 1
ATOM 1522 O O . ASP A 1 186 ? -18.065 2.527 24.045 1.00 90.06 186 ASP A O 1
ATOM 1526 N N . TYR A 1 187 ? -16.821 3.244 22.326 1.00 90.19 187 TYR A N 1
ATOM 1527 C CA . TYR A 1 187 ? -15.554 3.284 23.028 1.00 90.19 187 TYR A CA 1
ATOM 1528 C C . TYR A 1 187 ? -14.927 4.669 22.907 1.00 90.19 187 TYR A C 1
ATOM 1530 O O . TYR A 1 187 ? -14.916 5.289 21.840 1.00 90.19 187 TYR A O 1
ATOM 1538 N N . ASN A 1 188 ? -14.387 5.157 24.018 1.00 90.12 188 ASN A N 1
ATOM 1539 C CA . ASN A 1 188 ? -13.613 6.388 24.074 1.00 90.12 188 ASN A CA 1
ATOM 1540 C C . ASN A 1 188 ? -12.400 6.152 24.972 1.00 90.12 188 ASN A C 1
ATOM 1542 O O . ASN A 1 188 ? -12.522 6.137 26.195 1.00 90.12 188 ASN A O 1
ATOM 1546 N N . GLY A 1 189 ? -11.241 5.937 24.363 1.00 90.94 189 GLY A N 1
ATOM 1547 C CA . GLY A 1 189 ? -10.035 5.545 25.078 1.00 90.94 189 GLY A CA 1
ATOM 1548 C C . GLY A 1 189 ? -8.838 5.422 24.150 1.00 90.94 189 GLY A C 1
ATOM 1549 O O . GLY A 1 189 ? -8.751 6.123 23.141 1.00 90.94 189 GLY A O 1
ATOM 1550 N N . TYR A 1 190 ? -7.911 4.535 24.497 1.00 90.06 190 TYR A N 1
ATOM 1551 C CA . TYR A 1 190 ? -6.739 4.244 23.682 1.00 90.06 190 TYR A CA 1
ATOM 1552 C C . TYR A 1 190 ? -6.819 2.830 23.127 1.00 90.06 190 TYR A C 1
ATOM 1554 O O . TYR A 1 190 ? -7.182 1.900 23.835 1.00 90.06 190 TYR A O 1
ATOM 1562 N N . VAL A 1 191 ? -6.438 2.681 21.870 1.00 88.50 191 VAL A N 1
ATOM 1563 C CA . VAL A 1 191 ? -6.249 1.401 21.196 1.00 88.50 191 VAL A CA 1
ATOM 1564 C C . VAL A 1 191 ? -4.777 1.254 20.828 1.00 88.50 191 VAL A C 1
ATOM 1566 O O . VAL A 1 191 ? -4.054 2.247 20.726 1.00 88.50 191 VAL A O 1
ATOM 1569 N N . TYR A 1 192 ? -4.323 0.021 20.659 1.00 88.38 192 TYR A N 1
ATOM 1570 C CA . TYR A 1 192 ? -2.907 -0.295 20.532 1.00 88.38 192 TYR A CA 1
ATOM 1571 C C . TYR A 1 192 ? -2.639 -1.153 19.304 1.00 88.38 192 TYR A C 1
ATOM 1573 O O . TYR A 1 192 ? -3.519 -1.868 18.837 1.00 88.38 192 TYR A O 1
ATOM 1581 N N . ASP A 1 193 ? -1.427 -1.081 18.774 1.00 80.00 193 ASP A N 1
ATOM 1582 C CA . ASP A 1 193 ? -1.019 -1.854 17.601 1.00 80.00 193 ASP A CA 1
ATOM 1583 C C . ASP A 1 193 ? 0.474 -2.193 17.689 1.00 80.00 193 ASP A C 1
ATOM 1585 O O . ASP A 1 193 ? 1.228 -1.524 18.406 1.00 80.00 193 ASP A O 1
ATOM 1589 N N . LEU A 1 194 ? 0.907 -3.218 16.959 1.00 74.88 194 LEU A N 1
ATOM 1590 C CA . LEU A 1 194 ? 2.312 -3.575 16.813 1.00 74.88 194 LEU A CA 1
ATOM 1591 C C . LEU A 1 194 ? 2.755 -3.443 15.364 1.00 74.88 194 LEU A C 1
ATOM 1593 O O . LEU A 1 194 ? 2.121 -3.944 14.439 1.00 74.88 194 LEU A O 1
ATOM 1597 N N . THR A 1 195 ? 3.923 -2.837 15.172 1.00 63.19 195 THR A N 1
ATOM 1598 C CA . THR A 1 195 ? 4.619 -2.913 13.887 1.00 63.19 195 THR A CA 1
ATOM 1599 C C . THR A 1 195 ? 5.556 -4.110 13.908 1.00 63.19 195 THR A C 1
ATOM 1601 O O . THR A 1 195 ? 6.611 -4.061 14.549 1.00 63.19 195 THR A O 1
ATOM 1604 N N . THR A 1 196 ? 5.177 -5.167 13.196 1.00 60.06 196 THR A N 1
ATOM 1605 C CA . THR A 1 196 ? 6.000 -6.363 12.988 1.00 60.06 196 THR A CA 1
ATOM 1606 C C . THR A 1 196 ? 6.610 -6.394 11.591 1.00 60.06 196 THR A C 1
ATOM 1608 O O . THR A 1 196 ? 6.137 -5.708 10.684 1.00 60.06 196 THR A O 1
ATOM 1611 N N . GLU A 1 197 ? 7.650 -7.207 11.401 1.00 56.19 197 GLU A N 1
ATOM 1612 C CA . GLU A 1 197 ? 8.257 -7.482 10.083 1.00 56.19 197 GLU A CA 1
ATOM 1613 C C . GLU A 1 197 ? 7.245 -8.037 9.066 1.00 56.19 197 GLU A C 1
ATOM 1615 O O . GLU A 1 197 ? 7.425 -7.897 7.860 1.00 56.19 197 GLU A O 1
ATOM 1620 N N . THR A 1 198 ? 6.169 -8.641 9.563 1.00 54.41 198 THR A N 1
ATOM 1621 C CA . THR A 1 198 ? 5.198 -9.425 8.800 1.00 54.41 198 THR A CA 1
ATOM 1622 C C . THR A 1 198 ? 3.829 -8.752 8.737 1.00 54.41 198 THR A C 1
ATOM 1624 O O . THR A 1 198 ? 2.862 -9.357 8.286 1.00 54.41 198 THR A O 1
ATOM 1627 N N . HIS A 1 199 ? 3.702 -7.521 9.240 1.00 62.19 199 HIS A N 1
ATOM 1628 C CA . HIS A 1 199 ? 2.435 -6.782 9.311 1.00 62.19 199 HIS A CA 1
ATOM 1629 C C . HIS A 1 199 ? 1.274 -7.574 9.950 1.00 62.19 199 HIS A C 1
ATOM 1631 O O . HIS A 1 199 ? 0.107 -7.252 9.732 1.00 62.19 199 HIS A O 1
ATOM 1637 N N . ASN A 1 200 ? 1.595 -8.610 10.727 1.00 69.88 200 ASN A N 1
ATOM 1638 C CA . ASN A 1 200 ? 0.669 -9.425 11.492 1.00 69.88 200 ASN A CA 1
ATOM 1639 C C . ASN A 1 200 ? 1.342 -9.924 12.779 1.00 69.88 200 ASN A C 1
ATOM 1641 O O . ASN A 1 200 ? 2.571 -9.938 12.887 1.00 69.88 200 ASN A O 1
ATOM 1645 N N . PHE A 1 201 ? 0.538 -10.318 13.755 1.00 81.25 201 PHE A N 1
ATOM 1646 C CA . PHE A 1 201 ? 0.987 -10.966 14.985 1.00 81.25 201 PHE A CA 1
ATOM 1647 C C . PHE A 1 201 ? -0.155 -11.794 15.578 1.00 81.25 201 PHE A C 1
ATOM 1649 O O . PHE A 1 201 ? -1.268 -11.798 15.049 1.00 81.25 201 PHE A O 1
ATOM 1656 N N . ILE A 1 202 ? 0.114 -12.512 16.669 1.00 83.81 202 ILE A N 1
ATOM 1657 C CA . ILE A 1 202 ? -0.925 -13.228 17.416 1.00 83.81 202 ILE A CA 1
ATOM 1658 C C . ILE A 1 202 ? -1.361 -12.412 18.634 1.00 83.81 202 ILE A C 1
ATOM 1660 O O . ILE A 1 202 ? -0.553 -12.117 19.523 1.00 83.81 202 ILE A O 1
ATOM 1664 N N . ALA A 1 203 ? -2.658 -12.115 18.697 1.00 82.94 203 ALA A N 1
ATOM 1665 C CA . ALA A 1 203 ? -3.310 -11.505 19.849 1.00 82.94 203 ALA A CA 1
ATOM 1666 C C . ALA A 1 203 ? -4.516 -12.342 20.281 1.00 82.94 203 ALA A C 1
ATOM 1668 O O . ALA A 1 203 ? -5.293 -12.784 19.442 1.00 82.94 203 ALA A O 1
ATOM 1669 N N . ASN A 1 204 ? -4.649 -12.610 21.580 1.00 80.69 204 ASN A N 1
ATOM 1670 C CA . ASN A 1 204 ? -5.688 -13.460 22.175 1.00 80.69 204 ASN A CA 1
ATOM 1671 C C . ASN A 1 204 ? -5.809 -14.856 21.536 1.00 80.69 204 ASN A C 1
ATOM 1673 O O . ASN A 1 204 ? -6.856 -15.485 21.640 1.00 80.69 204 ASN A O 1
ATOM 1677 N N . GLY A 1 205 ? -4.754 -15.354 20.881 1.00 72.25 205 GLY A N 1
ATOM 1678 C CA . GLY A 1 205 ? -4.804 -16.612 20.131 1.00 72.25 205 GLY A CA 1
ATOM 1679 C C . GLY A 1 205 ? -5.504 -16.480 18.774 1.00 72.25 205 GLY A C 1
ATOM 1680 O O . GLY A 1 205 ? -6.023 -17.463 18.264 1.00 72.25 205 GLY A O 1
ATOM 1681 N N . ILE A 1 206 ? -5.545 -15.279 18.193 1.00 79.19 206 ILE A N 1
ATOM 1682 C CA . ILE A 1 206 ? -6.106 -14.972 16.872 1.00 79.19 206 ILE A CA 1
ATOM 1683 C C . ILE A 1 206 ? -5.034 -14.272 16.029 1.00 79.19 206 ILE A C 1
ATOM 1685 O O . ILE A 1 206 ? -4.213 -13.510 16.547 1.00 79.19 206 ILE A O 1
ATOM 1689 N N . VAL A 1 207 ? -5.040 -14.536 14.722 1.00 75.50 207 VAL A N 1
ATOM 1690 C CA . VAL A 1 207 ? -4.166 -13.857 13.757 1.00 75.50 207 VAL A CA 1
ATOM 1691 C C . VAL A 1 207 ? -4.714 -12.458 13.471 1.00 75.50 207 VAL A C 1
ATOM 1693 O O . VAL A 1 207 ? -5.832 -12.318 12.973 1.00 75.50 207 VAL A O 1
ATOM 1696 N N . VAL A 1 208 ? -3.917 -11.428 13.757 1.00 73.44 208 VAL A N 1
ATOM 1697 C CA . VAL A 1 208 ? -4.278 -10.012 13.575 1.00 73.44 208 VAL A CA 1
ATOM 1698 C C . VAL A 1 208 ? -3.339 -9.340 12.570 1.00 73.44 208 VAL A C 1
ATOM 1700 O O . VAL A 1 208 ? -2.152 -9.639 12.573 1.00 73.44 208 VAL A O 1
ATOM 1703 N N . HIS A 1 209 ? -3.844 -8.464 11.692 1.00 65.88 209 HIS A N 1
ATOM 1704 C CA . HIS A 1 209 ? -3.099 -7.900 10.540 1.00 65.88 209 HIS A CA 1
ATOM 1705 C C . HIS A 1 209 ? -3.131 -6.360 10.520 1.00 65.88 209 HIS A C 1
ATOM 1707 O O . HIS A 1 209 ? -4.088 -5.799 11.032 1.00 65.88 209 HIS A O 1
ATOM 1713 N N . ASN A 1 210 ? -2.207 -5.680 9.814 1.00 58.06 210 ASN A N 1
ATOM 1714 C CA . ASN A 1 210 ? -2.088 -4.201 9.654 1.00 58.06 210 ASN A CA 1
ATOM 1715 C C . ASN A 1 210 ? -2.548 -3.734 8.231 1.00 58.06 210 ASN A C 1
ATOM 1717 O O . ASN A 1 210 ? -2.442 -4.527 7.308 1.00 58.06 210 ASN A O 1
ATOM 1721 N N . THR A 1 211 ? -3.209 -2.583 7.979 1.00 48.22 211 THR A N 1
ATOM 1722 C CA . THR A 1 211 ? -3.729 -2.240 6.604 1.00 48.22 211 THR A CA 1
ATOM 1723 C C . THR A 1 211 ? -2.644 -1.570 5.764 1.00 48.22 211 THR A C 1
ATOM 1725 O O . THR A 1 211 ? -1.976 -0.685 6.284 1.00 48.22 211 THR A O 1
ATOM 1728 N N . THR A 1 212 ? -2.556 -1.856 4.460 1.00 56.38 212 THR A N 1
ATOM 1729 C CA . THR A 1 212 ? -1.718 -1.085 3.518 1.00 56.38 212 THR A CA 1
ATOM 1730 C C . THR A 1 212 ? -2.537 -0.355 2.436 1.00 56.38 212 THR A C 1
ATOM 1732 O O . THR A 1 212 ? -3.672 -0.717 2.127 1.00 56.38 212 THR A O 1
ATOM 1735 N N . LEU A 1 213 ? -1.958 0.686 1.820 1.00 54.47 213 LEU A N 1
ATOM 1736 C CA . LEU A 1 213 ? -2.541 1.387 0.660 1.00 54.47 213 LEU A CA 1
ATOM 1737 C C . LEU A 1 213 ? -2.782 0.438 -0.528 1.00 54.47 213 LEU A C 1
ATOM 1739 O O . LEU A 1 213 ? -3.785 0.553 -1.238 1.00 54.47 213 LEU A O 1
ATOM 1743 N N . LEU A 1 214 ? -1.869 -0.510 -0.735 1.00 62.38 214 LEU A N 1
ATOM 1744 C CA . LEU A 1 214 ? -1.937 -1.473 -1.829 1.00 62.38 214 LEU A CA 1
ATOM 1745 C C . LEU A 1 214 ? -3.112 -2.446 -1.666 1.00 62.38 214 LEU A C 1
ATOM 1747 O O . LEU A 1 214 ? -3.752 -2.780 -2.664 1.00 62.38 214 LEU A O 1
ATOM 1751 N N . ASP A 1 215 ? -3.495 -2.788 -0.430 1.00 56.75 215 ASP A N 1
ATOM 1752 C CA . ASP A 1 215 ? -4.705 -3.580 -0.152 1.00 56.75 215 ASP A CA 1
ATOM 1753 C C . ASP A 1 215 ? -5.973 -2.923 -0.708 1.00 56.75 215 ASP A C 1
ATOM 1755 O O . ASP A 1 215 ? -6.860 -3.602 -1.232 1.00 56.75 215 ASP A O 1
ATOM 1759 N N . LYS A 1 216 ? -6.069 -1.588 -0.641 1.00 60.88 216 LYS A N 1
ATOM 1760 C CA . LYS A 1 216 ? -7.243 -0.871 -1.151 1.00 60.88 216 LYS A CA 1
ATOM 1761 C C . LYS A 1 216 ? -7.252 -0.786 -2.674 1.00 60.88 216 LYS A C 1
ATOM 1763 O O . LYS A 1 216 ? -8.316 -0.962 -3.268 1.00 60.88 216 LYS A O 1
ATOM 1768 N N . ILE A 1 217 ? -6.096 -0.562 -3.304 1.00 56.50 217 ILE A N 1
ATOM 1769 C CA . ILE A 1 217 ? -5.980 -0.566 -4.773 1.00 56.50 217 ILE A CA 1
ATOM 1770 C C . ILE A 1 217 ? -6.414 -1.937 -5.316 1.00 56.50 217 ILE A C 1
ATOM 1772 O O . ILE A 1 217 ? -7.247 -1.983 -6.221 1.00 56.50 217 ILE A O 1
ATOM 1776 N N . ARG A 1 218 ? -5.977 -3.039 -4.686 1.00 58.19 218 ARG A N 1
ATOM 1777 C CA . ARG A 1 218 ? -6.425 -4.410 -5.003 1.00 58.19 218 ARG A CA 1
ATOM 1778 C C . ARG A 1 218 ? -7.939 -4.604 -4.825 1.00 58.19 218 ARG A C 1
ATOM 1780 O O . ARG A 1 218 ? -8.603 -5.151 -5.701 1.00 58.19 218 ARG A O 1
ATOM 1787 N N . GLY A 1 219 ? -8.510 -4.110 -3.723 1.00 49.53 219 GLY A N 1
ATOM 1788 C CA . GLY A 1 219 ? -9.928 -4.302 -3.389 1.00 49.53 219 GLY A CA 1
ATOM 1789 C C . GLY A 1 219 ? -10.943 -3.540 -4.260 1.00 49.53 219 GLY A C 1
ATOM 1790 O O . GLY A 1 219 ? -12.108 -3.930 -4.304 1.00 49.53 219 GLY A O 1
ATOM 1791 N N . THR A 1 220 ? -10.541 -2.470 -4.959 1.00 48.00 220 THR A N 1
ATOM 1792 C CA . THR A 1 220 ? -11.461 -1.648 -5.785 1.00 48.00 220 THR A CA 1
ATOM 1793 C C . THR A 1 220 ? -11.925 -2.311 -7.092 1.00 48.00 220 THR A C 1
ATOM 1795 O O . THR A 1 220 ? -12.909 -1.874 -7.690 1.00 48.00 220 THR A O 1
ATOM 1798 N N . SER A 1 221 ? -11.298 -3.408 -7.524 1.00 35.00 221 SER A N 1
ATOM 1799 C CA . SER A 1 221 ? -11.641 -4.121 -8.761 1.00 35.00 221 SER A CA 1
ATOM 1800 C C . SER A 1 221 ? -11.996 -5.587 -8.499 1.00 35.00 221 SER A C 1
ATOM 1802 O O . SER A 1 221 ? -11.169 -6.467 -8.677 1.00 35.00 221 SER A O 1
ATOM 1804 N N . VAL A 1 222 ? -13.241 -5.824 -8.065 1.00 28.69 222 VAL A N 1
ATOM 1805 C CA . VAL A 1 222 ? -13.992 -7.103 -8.043 1.00 28.69 222 VAL A CA 1
ATOM 1806 C C . VAL A 1 222 ? -13.150 -8.389 -8.164 1.00 28.69 222 VAL A C 1
ATOM 1808 O O . VAL A 1 222 ? -13.015 -8.946 -9.249 1.00 28.69 222 VAL A O 1
ATOM 1811 N N . ALA A 1 223 ? -12.691 -8.903 -7.024 1.00 25.38 223 ALA A N 1
ATOM 1812 C CA . ALA A 1 223 ? -12.883 -10.288 -6.582 1.00 25.38 223 ALA A CA 1
ATOM 1813 C C . ALA A 1 223 ? -12.396 -10.389 -5.127 1.00 25.38 223 ALA A C 1
ATOM 1815 O O . ALA A 1 223 ? -11.199 -10.376 -4.860 1.00 25.38 223 ALA A O 1
ATOM 1816 N N . GLN A 1 224 ? -13.335 -10.493 -4.184 1.00 31.16 224 GLN A N 1
ATOM 1817 C CA . GLN A 1 224 ? -13.091 -10.962 -2.814 1.00 31.16 224 GLN A CA 1
ATOM 1818 C C . GLN A 1 224 ? -12.635 -12.432 -2.841 1.00 31.16 224 GLN A C 1
ATOM 1820 O O . GLN A 1 224 ? -13.404 -13.316 -2.473 1.00 31.16 224 GLN A O 1
ATOM 1825 N N . ARG A 1 225 ? -11.455 -12.733 -3.390 1.00 32.34 225 ARG A N 1
ATOM 1826 C CA . ARG A 1 225 ? -10.983 -14.122 -3.475 1.00 32.34 225 ARG A CA 1
ATOM 1827 C C . ARG A 1 225 ? -9.522 -14.352 -3.149 1.00 32.34 225 ARG A C 1
ATOM 1829 O O . ARG A 1 225 ? -9.119 -15.506 -3.187 1.00 32.34 225 ARG A O 1
ATOM 1836 N N . GLU A 1 226 ? -8.767 -13.332 -2.756 1.00 31.38 226 GLU A N 1
ATOM 1837 C CA . GLU A 1 226 ? -7.449 -13.576 -2.176 1.00 31.38 226 GLU A CA 1
ATOM 1838 C C . GLU A 1 226 ? -7.222 -12.774 -0.904 1.00 31.38 226 GLU A C 1
ATOM 1840 O O . GLU A 1 226 ? -7.481 -11.571 -0.808 1.00 31.38 226 GLU A O 1
ATOM 1845 N N . ALA A 1 227 ? -6.771 -13.523 0.098 1.00 31.94 227 ALA A N 1
ATOM 1846 C CA . ALA A 1 227 ? -6.254 -13.011 1.337 1.00 31.94 227 ALA A CA 1
ATOM 1847 C C . ALA A 1 227 ? -4.976 -12.225 1.026 1.00 31.94 227 ALA A C 1
ATOM 1849 O O . ALA A 1 227 ? -4.078 -12.761 0.388 1.00 31.94 227 ALA A O 1
ATOM 1850 N N . GLY A 1 228 ? -4.898 -10.971 1.478 1.00 35.69 228 GLY A N 1
ATOM 1851 C CA . GLY A 1 228 ? -3.641 -10.252 1.636 1.00 35.69 228 GLY A CA 1
ATOM 1852 C C . GLY A 1 228 ? -2.621 -11.152 2.322 1.00 35.69 228 GLY A C 1
ATOM 1853 O O . GLY A 1 228 ? -2.697 -11.378 3.532 1.00 35.69 228 GLY A O 1
ATOM 1854 N N . LEU A 1 229 ? -1.733 -11.708 1.504 1.00 29.58 229 LEU A N 1
ATOM 1855 C CA . LEU A 1 229 ? -0.479 -12.273 1.947 1.00 29.58 229 LEU A CA 1
ATOM 1856 C C . LEU A 1 229 ? 0.378 -11.136 2.496 1.00 29.58 229 LEU A C 1
ATOM 1858 O O . LEU A 1 229 ? 0.158 -9.947 2.250 1.00 29.58 229 LEU A O 1
ATOM 1862 N N . ILE A 1 230 ? 1.326 -11.524 3.321 1.00 37.19 230 ILE A N 1
ATOM 1863 C CA . ILE A 1 230 ? 2.064 -10.647 4.201 1.00 37.19 230 ILE A CA 1
ATOM 1864 C C . ILE A 1 230 ? 3.273 -10.112 3.444 1.00 37.19 230 ILE A C 1
ATOM 1866 O O . ILE A 1 230 ? 4.141 -10.878 3.039 1.00 37.19 230 ILE A O 1
ATOM 1870 N N . THR A 1 231 ? 3.412 -8.797 3.280 1.00 35.62 231 THR A N 1
ATOM 1871 C CA . THR A 1 231 ? 4.571 -8.248 2.557 1.00 35.62 231 THR A CA 1
ATOM 1872 C C . THR A 1 231 ? 5.854 -8.287 3.402 1.00 35.62 231 THR A C 1
ATOM 1874 O O . THR A 1 231 ? 6.193 -7.313 4.069 1.00 35.62 231 THR A O 1
ATOM 1877 N N . GLN A 1 232 ? 6.583 -9.409 3.380 1.00 30.31 232 GLN A N 1
ATOM 1878 C CA . GLN A 1 232 ? 7.952 -9.565 3.919 1.00 30.31 232 GLN A CA 1
ATOM 1879 C C . GLN A 1 232 ? 9.036 -9.476 2.835 1.00 30.31 232 GLN A C 1
ATOM 1881 O O . GLN A 1 232 ? 10.186 -9.124 3.104 1.00 30.31 232 GLN A O 1
ATOM 1886 N N . HIS A 1 233 ? 8.650 -9.765 1.594 1.00 46.44 233 HIS A N 1
ATOM 1887 C CA . HIS A 1 233 ? 9.486 -9.688 0.399 1.00 46.44 233 HIS A CA 1
ATOM 1888 C C . HIS A 1 233 ? 9.034 -8.530 -0.501 1.00 46.44 233 HIS A C 1
ATOM 1890 O O . HIS A 1 233 ? 8.073 -7.833 -0.180 1.00 46.44 233 HIS A O 1
ATOM 1896 N N . ILE A 1 234 ? 9.726 -8.285 -1.615 1.00 51.47 234 ILE A N 1
ATOM 1897 C CA . ILE A 1 234 ? 9.234 -7.337 -2.619 1.00 51.47 234 ILE A CA 1
ATOM 1898 C C . ILE A 1 234 ? 8.059 -8.007 -3.344 1.00 51.47 234 ILE A C 1
ATOM 1900 O O . ILE A 1 234 ? 8.270 -8.935 -4.118 1.00 51.47 234 ILE A O 1
ATOM 1904 N N . GLY A 1 235 ? 6.834 -7.561 -3.068 1.00 61.19 235 GLY A N 1
ATOM 1905 C CA . GLY A 1 235 ? 5.636 -8.014 -3.777 1.00 61.19 235 GLY A CA 1
ATOM 1906 C C . GLY A 1 235 ? 5.481 -7.280 -5.102 1.00 61.19 235 GLY A C 1
ATOM 1907 O O . GLY A 1 235 ? 5.908 -6.131 -5.206 1.00 61.19 235 GLY A O 1
ATOM 1908 N N . ALA A 1 236 ? 4.853 -7.887 -6.112 1.00 70.50 236 ALA A N 1
ATOM 1909 C CA . ALA A 1 236 ? 4.414 -7.129 -7.282 1.00 70.50 236 ALA A CA 1
ATOM 1910 C C . ALA A 1 236 ? 2.967 -7.444 -7.655 1.00 70.50 236 ALA A C 1
ATOM 1912 O O . ALA A 1 236 ? 2.560 -8.602 -7.651 1.00 70.50 236 ALA A O 1
ATOM 1913 N N . THR A 1 237 ? 2.197 -6.404 -7.964 1.00 72.12 237 THR A N 1
ATOM 1914 C CA . THR A 1 237 ? 0.786 -6.482 -8.351 1.00 72.12 237 THR A CA 1
ATOM 1915 C C . THR A 1 237 ? 0.587 -5.764 -9.677 1.00 72.12 237 THR A C 1
ATOM 1917 O O . THR A 1 237 ? 0.870 -4.573 -9.808 1.00 72.12 237 THR A O 1
ATOM 1920 N N . GLU A 1 238 ? 0.065 -6.478 -10.667 1.00 78.00 238 GLU A N 1
ATOM 1921 C CA . GLU A 1 238 ? -0.273 -5.896 -11.960 1.00 78.00 238 GLU A CA 1
ATOM 1922 C C . GLU A 1 238 ? -1.697 -5.326 -11.950 1.00 78.00 238 GLU A C 1
ATOM 1924 O O . GLU A 1 238 ? -2.655 -6.049 -11.680 1.00 78.00 238 GLU A O 1
ATOM 1929 N N . VAL A 1 239 ? -1.850 -4.052 -12.319 1.00 77.50 239 VAL A N 1
ATOM 1930 C CA . VAL A 1 239 ? -3.148 -3.403 -12.550 1.00 77.50 239 VAL A CA 1
ATOM 1931 C C . VAL A 1 239 ? -3.287 -3.097 -14.048 1.00 77.50 239 VAL A C 1
ATOM 1933 O O . VAL A 1 239 ? -2.702 -2.123 -14.535 1.00 77.50 239 VAL A O 1
ATOM 1936 N N . PRO A 1 240 ? -4.045 -3.910 -14.810 1.00 80.94 240 PRO A N 1
ATOM 1937 C CA . PRO A 1 240 ? -4.216 -3.716 -16.247 1.00 80.94 240 PRO A CA 1
ATOM 1938 C C . PRO A 1 240 ? -4.889 -2.392 -16.594 1.00 80.94 240 PRO A C 1
ATOM 1940 O O . PRO A 1 240 ? -5.737 -1.888 -15.853 1.00 80.94 240 PRO A O 1
ATOM 1943 N N . VAL A 1 241 ? -4.591 -1.873 -17.785 1.00 84.50 241 VAL A N 1
ATOM 1944 C CA . VAL A 1 241 ? -5.182 -0.621 -18.273 1.00 84.50 241 VAL A CA 1
ATOM 1945 C C . VAL A 1 241 ? -6.711 -0.661 -18.308 1.00 84.50 241 VAL A C 1
ATOM 1947 O O . VAL A 1 241 ? -7.344 0.346 -18.015 1.00 84.50 241 VAL A O 1
ATOM 1950 N N . ASP A 1 242 ? -7.328 -1.808 -18.593 1.00 79.25 242 ASP A N 1
ATOM 1951 C CA . ASP A 1 242 ? -8.791 -1.931 -18.630 1.00 79.25 242 ASP A CA 1
ATOM 1952 C C . ASP A 1 242 ? -9.423 -1.740 -17.244 1.00 79.25 242 ASP A C 1
ATOM 1954 O O . ASP A 1 242 ? -10.487 -1.132 -17.114 1.00 79.25 242 ASP A O 1
ATOM 1958 N N . VAL A 1 243 ? -8.727 -2.181 -16.192 1.00 73.31 243 VAL A N 1
ATOM 1959 C CA . VAL A 1 243 ? -9.130 -1.955 -14.799 1.00 73.31 243 VAL A CA 1
ATOM 1960 C C . VAL A 1 243 ? -8.993 -0.476 -14.448 1.00 73.31 243 VAL A C 1
ATOM 1962 O O . VAL A 1 243 ? -9.932 0.117 -13.919 1.00 73.31 243 VAL A O 1
ATOM 1965 N N . ILE A 1 244 ? -7.869 0.148 -14.818 1.00 77.81 244 ILE A N 1
ATOM 1966 C CA . ILE A 1 244 ? -7.640 1.586 -14.606 1.00 77.81 244 ILE A CA 1
ATOM 1967 C C . ILE A 1 244 ? -8.716 2.405 -15.324 1.00 77.81 244 ILE A C 1
ATOM 1969 O O . ILE A 1 244 ? -9.305 3.298 -14.729 1.00 77.81 244 ILE A O 1
ATOM 1973 N N . LYS A 1 245 ? -9.045 2.072 -16.576 1.00 79.81 245 LYS A N 1
ATOM 1974 C CA . LYS A 1 245 ? -10.108 2.736 -17.346 1.00 79.81 245 LYS A CA 1
ATOM 1975 C C . LYS A 1 245 ? -11.473 2.614 -16.676 1.00 79.81 245 LYS A C 1
ATOM 1977 O O . LYS A 1 245 ? -12.244 3.566 -16.710 1.00 79.81 245 LYS A O 1
ATOM 1982 N N . LYS A 1 246 ? -11.771 1.472 -16.053 1.00 72.75 246 LYS A N 1
ATOM 1983 C CA . LYS A 1 246 ? -13.023 1.267 -15.315 1.00 72.75 246 LYS A CA 1
ATOM 1984 C C . LYS A 1 246 ? -13.088 2.120 -14.045 1.00 72.75 246 LYS A C 1
ATOM 1986 O O . LYS A 1 246 ? -14.123 2.722 -13.784 1.00 72.75 246 LYS A O 1
ATOM 1991 N N . ILE A 1 247 ? -11.998 2.182 -13.278 1.00 69.56 247 ILE A N 1
ATOM 1992 C CA . ILE A 1 247 ? -11.924 2.944 -12.018 1.00 69.56 247 ILE A CA 1
ATOM 1993 C C . ILE A 1 247 ? -11.893 4.454 -12.292 1.00 69.56 247 ILE A C 1
ATOM 1995 O O . ILE A 1 247 ? -12.598 5.232 -11.656 1.00 69.56 247 ILE A O 1
ATOM 1999 N N . CYS A 1 248 ? -11.087 4.873 -13.263 1.00 73.56 248 CYS A N 1
ATOM 2000 C CA . CYS A 1 248 ? -10.800 6.272 -13.559 1.00 73.56 248 CYS A CA 1
ATOM 2001 C C . CYS A 1 248 ? -11.653 6.840 -14.699 1.00 73.56 248 CYS A C 1
ATOM 2003 O O . CYS A 1 248 ? -11.397 7.962 -15.124 1.00 73.56 248 CYS A O 1
ATOM 2005 N N . GLY A 1 249 ? -12.625 6.091 -15.228 1.00 65.00 249 GLY A N 1
ATOM 2006 C CA . GLY A 1 249 ? -13.382 6.441 -16.437 1.00 65.00 249 GLY A CA 1
ATOM 2007 C C . GLY A 1 249 ? -13.885 7.892 -16.497 1.00 65.00 249 GLY A C 1
ATOM 2008 O O . GLY A 1 249 ? -13.682 8.534 -17.521 1.00 65.00 249 GLY A O 1
ATOM 2009 N N . PRO A 1 250 ? -14.458 8.458 -15.416 1.00 67.56 250 PRO A N 1
ATOM 2010 C CA . PRO A 1 250 ? -14.891 9.861 -15.391 1.00 67.56 250 PRO A CA 1
ATOM 2011 C C . PRO A 1 250 ? -13.756 10.902 -15.359 1.00 67.56 250 PRO A C 1
ATOM 2013 O O . PRO A 1 250 ? -14.002 12.080 -15.598 1.00 67.56 250 PRO A O 1
ATOM 2016 N N . LEU A 1 251 ? -12.535 10.493 -15.007 1.00 70.62 251 LEU A N 1
ATOM 2017 C CA . LEU A 1 251 ? -11.366 11.359 -14.805 1.00 70.62 251 LEU A CA 1
ATOM 2018 C C . LEU A 1 251 ? -10.392 11.330 -15.990 1.00 70.62 251 LEU A C 1
ATOM 2020 O O . LEU A 1 251 ? -9.602 12.255 -16.173 1.00 70.62 251 LEU A O 1
ATOM 2024 N N . ILE A 1 252 ? -10.420 10.262 -16.788 1.00 70.50 252 ILE A N 1
ATOM 2025 C CA . ILE A 1 252 ? -9.566 10.092 -17.963 1.00 70.50 252 ILE A CA 1
ATOM 2026 C C . ILE A 1 252 ? -10.317 10.617 -19.183 1.00 70.50 252 ILE A C 1
ATOM 2028 O O . ILE A 1 252 ? -11.384 10.113 -19.503 1.00 70.50 252 ILE A O 1
ATOM 2032 N N . GLY A 1 253 ? -9.729 11.591 -19.886 1.00 71.06 253 GLY A N 1
ATOM 2033 C CA . GLY A 1 253 ? -10.339 12.227 -21.058 1.00 71.06 253 GLY A CA 1
ATOM 2034 C C . GLY A 1 253 ? -10.729 11.240 -22.162 1.00 71.06 253 GLY A C 1
ATOM 2035 O O . GLY A 1 253 ? -11.880 10.840 -22.259 1.00 71.06 253 GLY A O 1
ATOM 2036 N N . ASP A 1 254 ? -9.783 10.858 -23.021 1.00 77.00 254 ASP A N 1
ATOM 2037 C CA . ASP A 1 254 ? -10.019 9.847 -24.058 1.00 77.00 254 ASP A CA 1
ATOM 2038 C C . ASP A 1 254 ? -9.236 8.567 -23.722 1.00 77.00 254 ASP A C 1
ATOM 2040 O O . ASP A 1 254 ? -8.032 8.490 -24.002 1.00 77.00 254 ASP A O 1
ATOM 2044 N N . PRO A 1 255 ? -9.890 7.553 -23.121 1.00 72.56 255 PRO A N 1
ATOM 2045 C CA . PRO A 1 255 ? -9.259 6.288 -22.758 1.00 72.56 255 PRO A CA 1
ATOM 2046 C C . PRO A 1 255 ? -8.600 5.553 -23.930 1.00 72.56 255 PRO A C 1
ATOM 2048 O O . PRO A 1 255 ? -7.684 4.758 -23.707 1.00 72.56 255 PRO A O 1
ATOM 2051 N N . SER A 1 256 ? -9.035 5.792 -25.173 1.00 75.81 256 SER A N 1
ATOM 2052 C CA . SER A 1 256 ? -8.461 5.135 -26.355 1.00 75.81 256 SER A CA 1
ATOM 2053 C C . SER A 1 256 ? -7.023 5.582 -26.645 1.00 75.81 256 SER A C 1
ATOM 2055 O O . SER A 1 256 ? -6.270 4.862 -27.298 1.00 75.81 256 SER A O 1
ATOM 2057 N N . LYS A 1 257 ? -6.610 6.735 -26.101 1.00 80.81 257 LYS A N 1
ATOM 2058 C CA . LYS A 1 257 ? -5.258 7.284 -26.264 1.00 80.81 257 LYS A CA 1
ATOM 2059 C C . LYS A 1 257 ? -4.229 6.690 -25.304 1.00 80.81 257 LYS A C 1
ATOM 2061 O O . LYS A 1 257 ? -3.039 6.934 -25.490 1.00 80.81 257 LYS A O 1
ATOM 2066 N N . ILE A 1 258 ? -4.652 5.919 -24.298 1.00 84.94 258 ILE A N 1
ATOM 2067 C CA . ILE A 1 258 ? -3.724 5.252 -23.378 1.00 84.94 258 ILE A CA 1
ATOM 2068 C C . ILE A 1 258 ? -3.126 4.037 -24.086 1.00 84.94 258 ILE A C 1
ATOM 2070 O O . ILE A 1 258 ? -3.829 3.068 -24.377 1.00 84.94 258 ILE A O 1
ATOM 2074 N N . ARG A 1 259 ? -1.821 4.103 -24.350 1.00 88.44 259 ARG A N 1
ATOM 2075 C CA . ARG A 1 259 ? -1.035 3.044 -24.999 1.00 88.44 259 ARG A CA 1
ATOM 2076 C C . ARG A 1 259 ? -0.300 2.166 -23.998 1.00 88.44 259 ARG A C 1
ATOM 2078 O O . ARG A 1 259 ? 0.053 1.038 -24.328 1.00 88.44 259 ARG A O 1
ATOM 2085 N N . ILE A 1 260 ? -0.061 2.678 -22.793 1.00 90.25 260 ILE A N 1
ATOM 2086 C CA . ILE A 1 260 ? 0.551 1.899 -21.722 1.00 90.25 260 ILE A CA 1
ATOM 2087 C C . ILE A 1 260 ? -0.399 0.762 -21.297 1.00 90.25 260 ILE A C 1
ATOM 2089 O O . ILE A 1 260 ? -1.577 1.019 -21.040 1.00 90.25 260 ILE A O 1
ATOM 2093 N N . PRO A 1 261 ? 0.094 -0.487 -21.188 1.00 88.38 261 PRO A N 1
ATOM 2094 C CA . PRO A 1 261 ? -0.744 -1.667 -20.930 1.00 88.38 261 PRO A CA 1
ATOM 2095 C C . PRO A 1 261 ? -1.288 -1.789 -19.494 1.00 88.38 261 PRO A C 1
ATOM 2097 O O . PRO A 1 261 ? -2.126 -2.646 -19.220 1.00 88.38 261 PRO A O 1
ATOM 2100 N N . GLY A 1 262 ? -0.833 -0.961 -18.557 1.00 88.69 262 GLY A N 1
ATOM 2101 C CA . GLY A 1 262 ? -1.260 -0.963 -17.155 1.00 88.69 262 GLY A CA 1
ATOM 2102 C C . GLY A 1 262 ? -0.174 -0.392 -16.251 1.00 88.69 262 GLY A C 1
ATOM 2103 O O . GLY A 1 262 ? 0.717 0.294 -16.736 1.00 88.69 262 GLY A O 1
ATOM 2104 N N . LEU A 1 263 ? -0.229 -0.690 -14.958 1.00 88.50 263 LEU A N 1
ATOM 2105 C CA . LEU A 1 263 ? 0.786 -0.319 -13.969 1.00 88.50 263 LEU A CA 1
ATOM 2106 C C . LEU A 1 263 ? 1.223 -1.579 -13.213 1.00 88.50 263 LEU A C 1
ATOM 2108 O O . LEU A 1 263 ? 0.368 -2.359 -12.794 1.00 88.50 263 LEU A O 1
ATOM 2112 N N . LEU A 1 264 ? 2.529 -1.771 -13.019 1.00 88.44 264 LEU A N 1
ATOM 2113 C CA . LEU A 1 264 ? 3.063 -2.836 -12.168 1.00 88.44 264 LEU A CA 1
ATOM 2114 C C . LEU A 1 264 ? 3.484 -2.226 -10.834 1.00 88.44 264 LEU A C 1
ATOM 2116 O O . LEU A 1 264 ? 4.517 -1.568 -10.753 1.00 88.44 264 LEU A O 1
ATOM 2120 N N . PHE A 1 265 ? 2.685 -2.423 -9.793 1.00 82.44 265 PHE A N 1
ATOM 2121 C CA . PHE A 1 265 ? 3.015 -1.946 -8.457 1.00 82.44 265 PHE A CA 1
ATOM 2122 C C . PHE A 1 265 ? 4.009 -2.881 -7.797 1.00 82.44 265 PHE A C 1
ATOM 2124 O O . PHE A 1 265 ? 3.811 -4.090 -7.827 1.00 82.44 265 PHE A O 1
ATOM 2131 N N . ILE A 1 266 ? 5.034 -2.317 -7.174 1.00 77.06 266 ILE A N 1
ATOM 2132 C CA . ILE A 1 266 ? 5.941 -3.029 -6.291 1.00 77.06 266 ILE A CA 1
ATOM 2133 C C . ILE A 1 266 ? 5.617 -2.637 -4.850 1.00 77.06 266 ILE A C 1
ATOM 2135 O O . ILE A 1 266 ? 5.693 -1.457 -4.492 1.00 77.06 266 ILE A O 1
ATOM 2139 N N . ASP A 1 267 ? 5.286 -3.635 -4.034 1.00 68.00 267 ASP A N 1
ATOM 2140 C CA . ASP A 1 267 ? 5.121 -3.478 -2.596 1.00 68.00 267 ASP A CA 1
ATOM 2141 C C . ASP A 1 267 ? 6.488 -3.582 -1.921 1.00 68.00 267 ASP A C 1
ATOM 2143 O O . ASP A 1 267 ? 7.141 -4.632 -1.962 1.00 68.00 267 ASP A O 1
ATOM 2147 N N . THR A 1 268 ? 6.956 -2.472 -1.350 1.00 56.47 268 THR A N 1
ATOM 2148 C CA . THR A 1 268 ? 8.198 -2.456 -0.578 1.00 56.47 268 THR A CA 1
ATOM 2149 C C . THR A 1 268 ? 7.864 -2.358 0.908 1.00 56.47 268 THR A C 1
ATOM 2151 O O . THR A 1 268 ? 7.093 -1.483 1.301 1.00 56.47 268 THR A O 1
ATOM 2154 N N . PRO A 1 269 ? 8.446 -3.212 1.768 1.00 53.16 269 PRO A N 1
ATOM 2155 C CA . PRO A 1 269 ? 8.151 -3.171 3.194 1.00 53.16 269 PRO A CA 1
ATOM 2156 C C . PRO A 1 269 ? 8.556 -1.817 3.805 1.00 53.16 269 PRO A C 1
ATOM 2158 O O . PRO A 1 269 ? 9.650 -1.299 3.561 1.00 53.16 269 PRO A O 1
ATOM 2161 N N . GLY A 1 270 ? 7.663 -1.238 4.616 1.00 42.94 270 GLY A N 1
ATOM 2162 C CA . GLY A 1 270 ? 7.778 0.143 5.111 1.00 42.94 270 GLY A CA 1
ATOM 2163 C C . GLY A 1 270 ? 8.790 0.361 6.246 1.00 42.94 270 GLY A C 1
ATOM 2164 O O . GLY A 1 270 ? 9.159 1.499 6.544 1.00 42.94 270 GLY A O 1
ATOM 2165 N N . HIS A 1 271 ? 9.273 -0.705 6.889 1.00 42.41 271 HIS A N 1
ATOM 2166 C CA . HIS A 1 271 ? 10.105 -0.590 8.088 1.00 42.41 271 HIS A CA 1
ATOM 2167 C C . HIS A 1 271 ? 11.558 -0.151 7.788 1.00 42.41 271 HIS A C 1
ATOM 2169 O O . HIS A 1 271 ? 12.155 -0.551 6.788 1.00 42.41 271 HIS A O 1
ATOM 2175 N N . ARG A 1 272 ? 12.180 0.625 8.697 1.00 32.81 272 ARG A N 1
ATOM 2176 C CA . ARG A 1 272 ? 13.582 1.100 8.578 1.00 32.81 272 ARG A CA 1
ATOM 2177 C C . ARG A 1 272 ? 14.608 -0.026 8.420 1.00 32.81 272 ARG A C 1
ATOM 2179 O O . ARG A 1 272 ? 15.649 0.183 7.816 1.00 32.81 272 ARG A O 1
ATOM 2186 N N . ALA A 1 273 ? 14.317 -1.223 8.924 1.00 23.55 273 ALA A N 1
ATOM 2187 C CA . ALA A 1 273 ? 15.184 -2.395 8.760 1.00 23.55 273 ALA A CA 1
ATOM 2188 C C . ALA A 1 273 ? 15.318 -2.853 7.290 1.00 23.55 273 ALA A C 1
ATOM 2190 O O . ALA A 1 273 ? 16.256 -3.571 6.950 1.00 23.55 273 ALA A O 1
ATOM 2191 N N . PHE A 1 274 ? 14.425 -2.399 6.404 1.00 45.47 274 PHE A N 1
ATOM 2192 C CA . PHE A 1 274 ? 14.374 -2.784 4.996 1.00 45.47 274 PHE A CA 1
ATOM 2193 C C . PHE A 1 274 ? 14.803 -1.661 4.042 1.00 45.47 274 PHE A C 1
ATOM 2195 O O . PHE A 1 274 ? 14.414 -1.656 2.872 1.00 45.47 274 PHE A O 1
ATOM 2202 N N . THR A 1 275 ? 15.661 -0.732 4.488 1.00 43.91 275 THR A N 1
ATOM 2203 C CA . THR A 1 275 ? 16.279 0.297 3.625 1.00 43.91 275 THR A CA 1
ATOM 2204 C C . THR A 1 275 ? 16.837 -0.295 2.331 1.00 43.91 275 THR A C 1
ATOM 2206 O O . THR A 1 275 ? 16.630 0.270 1.263 1.00 43.91 275 THR A O 1
ATOM 2209 N N . ASN A 1 276 ? 17.449 -1.482 2.392 1.00 49.62 276 ASN A N 1
ATOM 2210 C CA . ASN A 1 276 ? 17.992 -2.176 1.219 1.00 49.62 276 ASN A CA 1
ATOM 2211 C C . ASN A 1 276 ? 16.917 -2.649 0.221 1.00 49.62 276 ASN A C 1
ATOM 2213 O O . ASN A 1 276 ? 17.206 -2.759 -0.970 1.00 49.62 276 ASN A O 1
ATOM 2217 N N . LEU A 1 277 ? 15.696 -2.946 0.681 1.00 56.56 277 LEU A N 1
ATOM 2218 C CA . LEU A 1 277 ? 14.572 -3.312 -0.189 1.00 56.56 277 LEU A CA 1
ATOM 2219 C C . LEU A 1 277 ? 13.916 -2.069 -0.792 1.00 56.56 277 LEU A C 1
ATOM 2221 O O . LEU A 1 277 ? 13.605 -2.079 -1.977 1.00 56.56 277 LEU A O 1
ATOM 2225 N N . ARG A 1 278 ? 13.811 -0.969 -0.037 1.00 58.44 278 ARG A N 1
ATOM 2226 C CA . ARG A 1 278 ? 13.358 0.329 -0.570 1.00 58.44 278 ARG A CA 1
ATOM 2227 C C . ARG A 1 278 ? 14.346 0.922 -1.568 1.00 58.44 278 ARG A C 1
ATOM 2229 O O . ARG A 1 278 ? 13.928 1.449 -2.590 1.00 58.44 278 ARG A O 1
ATOM 2236 N N . ALA A 1 279 ? 15.647 0.781 -1.319 1.00 58.59 279 ALA A N 1
ATOM 2237 C CA . ALA A 1 279 ? 16.688 1.170 -2.263 1.00 58.59 279 ALA A CA 1
ATOM 2238 C C . ALA A 1 279 ? 16.607 0.342 -3.554 1.00 58.59 279 ALA A C 1
ATOM 2240 O O . ALA A 1 279 ? 16.669 0.910 -4.639 1.00 58.59 279 ALA A O 1
ATOM 2241 N N . ARG A 1 280 ? 16.384 -0.978 -3.449 1.00 66.12 280 ARG A N 1
ATOM 2242 C CA . ARG A 1 280 ? 16.149 -1.842 -4.617 1.00 66.12 280 ARG A CA 1
ATOM 2243 C C . ARG A 1 280 ? 14.867 -1.475 -5.367 1.00 66.12 280 ARG A C 1
ATOM 2245 O O . ARG A 1 280 ? 14.919 -1.290 -6.575 1.00 66.12 280 ARG A O 1
ATOM 2252 N N . GLY A 1 281 ? 13.746 -1.312 -4.667 1.00 65.00 281 GLY A N 1
ATOM 2253 C CA . GLY A 1 281 ? 12.473 -0.907 -5.268 1.00 65.00 281 GLY A CA 1
ATOM 2254 C C . GLY A 1 281 ? 12.538 0.478 -5.915 1.00 65.00 281 GLY A C 1
ATOM 2255 O O . GLY A 1 281 ? 12.014 0.662 -7.004 1.00 65.00 281 GLY A O 1
ATOM 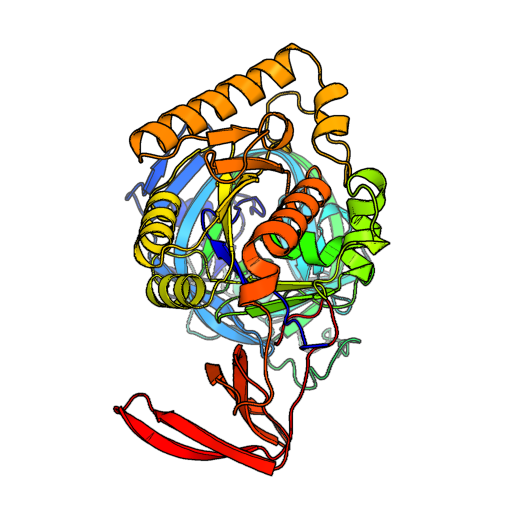2256 N N . GLY A 1 282 ? 13.235 1.434 -5.294 1.00 61.12 282 GLY A N 1
ATOM 2257 C CA . GLY A 1 282 ? 13.478 2.767 -5.851 1.00 61.12 282 GLY A CA 1
ATOM 2258 C C . GLY A 1 282 ? 14.360 2.750 -7.101 1.00 61.12 282 GLY A C 1
ATOM 2259 O O . GLY A 1 282 ? 14.068 3.481 -8.043 1.00 61.12 282 GLY A O 1
ATOM 2260 N N . ALA A 1 283 ? 15.384 1.891 -7.139 1.00 71.44 283 ALA A N 1
ATOM 2261 C CA . ALA A 1 283 ? 16.245 1.704 -8.309 1.00 71.44 283 ALA A CA 1
ATOM 2262 C C . ALA A 1 283 ? 15.516 1.043 -9.493 1.00 71.44 283 ALA A C 1
ATOM 2264 O O . ALA A 1 283 ? 15.789 1.371 -10.644 1.00 71.44 283 ALA A O 1
ATOM 2265 N N . LEU A 1 284 ? 14.601 0.110 -9.208 1.00 78.06 284 LEU A N 1
ATOM 2266 C CA . LEU A 1 284 ? 13.800 -0.602 -10.214 1.00 78.06 284 LEU A CA 1
ATOM 2267 C C . LEU A 1 284 ? 12.632 0.229 -10.746 1.00 78.06 284 LEU A C 1
ATOM 2269 O O . LEU A 1 284 ? 12.152 -0.018 -11.850 1.00 78.06 284 LEU A O 1
ATOM 2273 N N . ALA A 1 285 ? 12.143 1.168 -9.942 1.00 86.50 285 ALA A N 1
ATOM 2274 C CA . ALA A 1 285 ? 10.954 1.939 -10.237 1.00 86.50 285 ALA A CA 1
ATOM 2275 C C . ALA A 1 285 ? 11.154 2.913 -11.402 1.00 86.50 285 ALA A C 1
ATOM 2277 O O . ALA A 1 285 ? 12.109 3.689 -11.448 1.00 86.50 285 ALA A O 1
ATOM 2278 N N . ASP A 1 286 ? 10.174 2.938 -12.303 1.00 91.12 286 ASP A N 1
ATOM 2279 C CA . ASP A 1 286 ? 10.035 4.009 -13.286 1.00 91.12 286 ASP A CA 1
ATOM 2280 C C . ASP A 1 286 ? 9.319 5.225 -12.679 1.00 91.12 286 ASP A C 1
ATOM 2282 O O . ASP A 1 286 ? 9.597 6.356 -13.075 1.00 91.12 286 ASP A O 1
ATOM 2286 N N . LEU A 1 287 ? 8.412 4.982 -11.723 1.00 92.69 287 LEU A N 1
ATOM 2287 C CA . LEU A 1 287 ? 7.659 5.969 -10.945 1.00 92.69 287 LEU A CA 1
ATOM 2288 C C . LEU A 1 287 ? 7.551 5.523 -9.485 1.00 92.69 287 LEU A C 1
ATOM 2290 O O . LEU A 1 287 ? 7.553 4.330 -9.191 1.00 92.69 287 LEU A O 1
ATOM 2294 N N . ALA A 1 288 ? 7.367 6.465 -8.567 1.00 91.31 288 ALA A N 1
ATOM 2295 C CA . ALA A 1 288 ? 7.056 6.130 -7.183 1.00 91.31 288 ALA A CA 1
ATOM 2296 C C . ALA A 1 288 ? 5.873 6.913 -6.609 1.00 91.31 288 ALA A C 1
ATOM 2298 O O . ALA A 1 288 ? 5.535 8.014 -7.048 1.00 91.31 288 ALA A O 1
ATOM 2299 N N . ILE A 1 289 ? 5.263 6.328 -5.584 1.00 92.12 289 ILE A N 1
ATOM 2300 C CA . ILE A 1 289 ? 4.259 6.957 -4.734 1.00 92.12 289 ILE A CA 1
ATOM 2301 C C . ILE A 1 289 ? 4.886 7.136 -3.363 1.00 92.12 289 ILE A C 1
ATOM 2303 O O . ILE A 1 289 ? 5.248 6.156 -2.715 1.00 92.12 289 ILE A O 1
ATOM 2307 N N . LEU A 1 290 ? 4.993 8.382 -2.919 1.00 91.69 290 LEU A N 1
ATOM 2308 C CA . LEU A 1 290 ? 5.377 8.717 -1.559 1.00 91.69 290 LEU A CA 1
ATOM 2309 C C . LEU A 1 290 ? 4.112 8.892 -0.716 1.00 91.69 290 LEU A C 1
ATOM 2311 O O . LEU A 1 290 ? 3.408 9.892 -0.844 1.00 91.69 290 LEU A O 1
ATOM 2315 N N . VAL A 1 291 ? 3.822 7.921 0.141 1.00 89.00 291 VAL A N 1
ATOM 2316 C CA . VAL A 1 291 ? 2.680 7.955 1.055 1.00 89.00 291 VAL A CA 1
ATOM 2317 C C . VAL A 1 291 ? 3.023 8.807 2.273 1.00 89.00 291 VAL A C 1
ATOM 2319 O O . VAL A 1 291 ? 4.025 8.580 2.963 1.00 89.00 291 VAL A O 1
ATOM 2322 N N . VAL A 1 292 ? 2.175 9.798 2.528 1.00 89.06 292 VAL A N 1
ATOM 2323 C CA . VAL A 1 292 ? 2.277 10.732 3.651 1.00 89.06 292 VAL A CA 1
ATOM 2324 C C . VAL A 1 292 ? 0.929 10.762 4.353 1.00 89.06 292 VAL A C 1
ATOM 2326 O O . VAL A 1 292 ? -0.083 11.005 3.707 1.00 89.06 292 VAL A O 1
ATOM 2329 N N . ASP A 1 293 ? 0.894 10.525 5.661 1.00 85.25 293 ASP A N 1
ATOM 2330 C CA . ASP A 1 293 ? -0.331 10.703 6.445 1.00 85.25 293 ASP A CA 1
ATOM 2331 C C . ASP A 1 293 ? -0.621 12.205 6.595 1.00 85.25 293 ASP A C 1
ATOM 2333 O O . ASP A 1 293 ? 0.246 12.980 6.998 1.00 85.25 293 ASP A O 1
ATOM 2337 N N . VAL A 1 294 ? -1.844 12.628 6.277 1.00 90.31 294 VAL A N 1
ATOM 2338 C CA . VAL A 1 294 ? -2.291 14.025 6.371 1.00 90.31 294 VAL A CA 1
ATOM 2339 C C . VAL A 1 294 ? -2.328 14.586 7.792 1.00 90.31 294 VAL A C 1
ATOM 2341 O O . VAL A 1 294 ? -2.339 15.800 7.980 1.00 90.31 294 VAL A O 1
ATOM 2344 N N . MET A 1 295 ? -2.409 13.729 8.805 1.00 81.12 295 MET A N 1
ATOM 2345 C CA . MET A 1 295 ? -2.357 14.115 10.214 1.00 81.12 295 MET A CA 1
ATOM 2346 C C . MET A 1 295 ? -0.916 14.332 10.673 1.00 81.12 295 MET A C 1
ATOM 2348 O O . MET A 1 295 ? -0.645 15.261 11.425 1.00 81.12 295 MET A O 1
ATOM 2352 N N . GLU A 1 296 ? -0.011 13.468 10.223 1.00 78.31 296 GLU A N 1
ATOM 2353 C CA . GLU A 1 296 ? 1.358 13.387 10.733 1.00 78.31 296 GLU A CA 1
ATOM 2354 C C . GLU A 1 296 ? 2.336 14.240 9.905 1.00 78.31 296 GLU A C 1
ATOM 2356 O O . GLU A 1 296 ? 3.253 14.871 10.435 1.00 78.31 296 GLU A O 1
ATOM 2361 N N . GLY A 1 297 ? 2.130 14.306 8.590 1.00 84.56 297 GLY A N 1
ATOM 2362 C CA . GLY A 1 297 ? 3.045 14.938 7.648 1.00 84.56 297 GLY A CA 1
ATOM 2363 C C . GLY A 1 297 ? 4.320 14.116 7.425 1.00 84.56 297 GLY A C 1
ATOM 2364 O O . GLY A 1 297 ? 4.313 12.886 7.461 1.00 84.56 297 GLY A O 1
ATOM 2365 N N . LEU A 1 298 ? 5.434 14.796 7.131 1.00 82.88 298 LEU A N 1
ATOM 2366 C CA . LEU A 1 298 ? 6.701 14.129 6.813 1.00 82.88 298 LEU A CA 1
ATOM 2367 C C . LEU A 1 298 ? 7.359 13.545 8.072 1.00 82.88 298 LEU A C 1
ATOM 2369 O O . LEU A 1 298 ? 7.765 14.287 8.965 1.00 82.88 298 LEU A O 1
ATOM 2373 N N . MET A 1 299 ? 7.515 12.220 8.092 1.00 80.19 299 MET A N 1
ATOM 2374 C CA . MET A 1 299 ? 8.160 11.460 9.167 1.00 80.19 299 MET A CA 1
ATOM 2375 C C . MET A 1 299 ? 9.554 10.956 8.751 1.00 80.19 299 MET A C 1
ATOM 2377 O O . MET A 1 299 ? 9.880 10.978 7.562 1.00 80.19 299 MET A O 1
ATOM 2381 N N . PRO A 1 300 ? 10.400 10.450 9.674 1.00 69.75 300 PRO A N 1
ATOM 2382 C CA . PRO A 1 300 ? 11.750 9.983 9.336 1.00 69.75 300 PRO A CA 1
ATOM 2383 C C . PRO A 1 300 ? 11.803 8.948 8.199 1.00 69.75 300 PRO A C 1
ATOM 2385 O O . PRO A 1 300 ? 12.681 9.023 7.344 1.00 69.75 300 PRO A O 1
ATOM 2388 N N . GLN A 1 301 ? 10.837 8.022 8.135 1.00 65.88 301 GLN A N 1
ATOM 2389 C CA . GLN A 1 301 ? 10.724 7.053 7.032 1.00 65.88 301 GLN A CA 1
ATOM 2390 C C . GLN A 1 301 ? 10.362 7.721 5.696 1.00 65.88 301 GLN A C 1
ATOM 2392 O O . GLN A 1 301 ? 10.837 7.302 4.639 1.00 65.88 301 GLN A O 1
ATOM 2397 N N . THR A 1 302 ? 9.549 8.779 5.731 1.00 78.38 302 THR A N 1
ATOM 2398 C CA . THR A 1 302 ? 9.220 9.603 4.564 1.00 78.38 302 THR A CA 1
ATOM 2399 C C . THR A 1 302 ? 10.462 10.330 4.055 1.00 78.38 302 THR A C 1
ATOM 2401 O O . THR A 1 302 ? 10.743 10.292 2.861 1.00 78.38 302 THR A O 1
ATOM 2404 N N . LEU A 1 303 ? 11.252 10.929 4.954 1.00 80.31 303 LEU A N 1
ATOM 2405 C CA . LEU A 1 303 ? 12.509 11.608 4.611 1.00 80.31 303 LEU A CA 1
ATOM 2406 C C . LEU A 1 303 ? 13.542 10.639 4.023 1.00 80.31 303 LEU A C 1
ATOM 2408 O O . LEU A 1 303 ? 14.194 10.945 3.027 1.00 80.31 303 LEU A O 1
ATOM 2412 N N . GLU A 1 304 ? 13.657 9.444 4.599 1.00 72.38 304 GLU A N 1
ATOM 2413 C CA . GLU A 1 304 ? 14.504 8.378 4.063 1.00 72.38 304 GLU A CA 1
ATOM 2414 C C . GLU A 1 304 ? 14.064 7.967 2.651 1.00 72.38 304 GLU A C 1
ATOM 2416 O O . GLU A 1 304 ? 14.890 7.873 1.744 1.00 72.38 304 GLU A O 1
ATOM 2421 N N . SER A 1 305 ? 12.756 7.798 2.443 1.00 81.19 305 SER A N 1
ATOM 2422 C CA . SER A 1 305 ? 12.184 7.473 1.133 1.00 81.19 305 SER A CA 1
ATOM 2423 C C . SER A 1 305 ? 12.464 8.575 0.107 1.00 81.19 305 SER A C 1
ATOM 2425 O O . SER A 1 305 ? 12.880 8.278 -1.009 1.00 81.19 305 SER A O 1
ATOM 2427 N N . ILE A 1 306 ? 12.329 9.849 0.491 1.00 88.25 306 ILE A N 1
ATOM 2428 C CA . ILE A 1 306 ? 12.687 10.997 -0.355 1.00 88.25 306 ILE A CA 1
ATOM 2429 C C . ILE A 1 306 ? 14.165 10.944 -0.758 1.00 88.25 306 ILE A C 1
ATOM 2431 O O . ILE A 1 306 ? 14.490 11.172 -1.922 1.00 88.25 306 ILE A O 1
ATOM 2435 N N . ASN A 1 307 ? 15.068 10.624 0.171 1.00 82.94 307 ASN A N 1
ATOM 2436 C CA . ASN A 1 307 ? 16.497 10.529 -0.131 1.00 82.94 307 ASN A CA 1
ATOM 2437 C C . ASN A 1 307 ? 16.805 9.395 -1.115 1.00 82.94 307 ASN A C 1
ATOM 2439 O O . ASN A 1 307 ? 17.599 9.592 -2.034 1.00 82.94 307 ASN A O 1
ATOM 2443 N N . ILE A 1 308 ? 16.144 8.243 -0.971 1.00 79.19 308 ILE A N 1
ATOM 2444 C CA . ILE A 1 308 ? 16.245 7.130 -1.927 1.00 79.19 308 ILE A CA 1
ATOM 2445 C C . ILE A 1 308 ? 15.781 7.586 -3.317 1.00 79.19 308 ILE A C 1
ATOM 2447 O O . ILE A 1 308 ? 16.495 7.395 -4.300 1.00 79.19 308 ILE A O 1
ATOM 2451 N N . LEU A 1 309 ? 14.623 8.245 -3.398 1.00 86.75 309 LEU A N 1
ATOM 2452 C CA . LEU A 1 309 ? 14.064 8.733 -4.661 1.00 86.75 309 LEU A CA 1
ATOM 2453 C C . LEU A 1 309 ? 14.963 9.776 -5.331 1.00 86.75 309 LEU A C 1
ATOM 2455 O O . LEU A 1 309 ? 15.192 9.706 -6.538 1.00 86.75 309 LEU A O 1
ATOM 2459 N N . LYS A 1 310 ? 15.545 10.698 -4.554 1.00 87.25 310 LYS A N 1
ATOM 2460 C CA . LYS A 1 310 ? 16.540 11.660 -5.052 1.00 87.25 310 LYS A CA 1
ATOM 2461 C C . LYS A 1 310 ? 17.795 10.969 -5.573 1.00 87.25 310 LYS A C 1
ATOM 2463 O O . LYS A 1 310 ? 18.287 11.336 -6.637 1.00 87.25 310 LYS A O 1
ATOM 2468 N N . HIS A 1 311 ? 18.306 9.982 -4.838 1.00 85.69 311 HIS A N 1
ATOM 2469 C CA . HIS A 1 311 ? 19.523 9.260 -5.200 1.00 85.69 311 HIS A CA 1
ATOM 2470 C C . HIS A 1 311 ? 19.376 8.537 -6.546 1.00 85.69 311 HIS A C 1
ATOM 2472 O O . HIS A 1 311 ? 20.234 8.680 -7.415 1.00 85.69 311 HIS A O 1
ATOM 2478 N N . TYR A 1 312 ? 18.257 7.835 -6.746 1.00 84.12 312 TYR A N 1
ATOM 2479 C CA . TYR A 1 312 ? 17.968 7.113 -7.990 1.00 84.12 312 TYR A CA 1
ATOM 2480 C C . TYR A 1 312 ? 17.313 7.975 -9.078 1.00 84.12 312 TYR A C 1
ATOM 2482 O O . TYR A 1 312 ? 17.098 7.498 -10.190 1.00 84.12 312 TYR A O 1
ATOM 2490 N N . LYS A 1 313 ? 17.045 9.259 -8.794 1.00 90.06 313 LYS A N 1
ATOM 2491 C CA . LYS A 1 313 ? 16.350 10.199 -9.693 1.00 90.06 313 LYS A CA 1
ATOM 2492 C C . LYS A 1 313 ? 15.001 9.655 -10.174 1.00 90.06 313 LYS A C 1
ATOM 2494 O O . LYS A 1 313 ? 14.596 9.880 -11.315 1.00 90.06 313 LYS A O 1
ATOM 2499 N N . THR A 1 314 ? 14.317 8.933 -9.297 1.00 89.25 314 THR A N 1
ATOM 2500 C CA . THR A 1 314 ? 13.032 8.308 -9.594 1.00 89.25 314 THR A CA 1
ATOM 2501 C C . THR A 1 314 ? 11.938 9.370 -9.485 1.00 89.25 314 THR A C 1
ATOM 2503 O O . THR A 1 314 ? 11.767 9.943 -8.405 1.00 89.25 314 THR A O 1
ATOM 2506 N N . PRO A 1 315 ? 11.197 9.675 -10.566 1.00 92.69 315 PRO A N 1
ATOM 2507 C CA . PRO A 1 315 ? 10.084 10.612 -10.496 1.00 92.69 315 PRO A CA 1
ATOM 2508 C C . PRO A 1 315 ? 8.987 10.042 -9.597 1.00 92.69 315 PRO A C 1
ATOM 2510 O O . PRO A 1 315 ? 8.713 8.841 -9.611 1.00 92.69 315 PRO A O 1
ATOM 2513 N N . PHE A 1 316 ? 8.347 10.895 -8.806 1.00 94.25 316 PHE A N 1
ATOM 2514 C CA . PHE A 1 316 ? 7.348 10.449 -7.844 1.00 94.25 316 PHE A CA 1
ATOM 2515 C C . PHE A 1 316 ? 6.218 11.457 -7.678 1.00 94.25 316 PHE A C 1
ATOM 2517 O O . PHE A 1 316 ? 6.332 12.613 -8.081 1.00 94.25 316 PHE A O 1
ATOM 2524 N N . ILE A 1 317 ? 5.127 10.991 -7.080 1.00 96.25 317 ILE A N 1
ATOM 2525 C CA . ILE A 1 317 ? 4.008 11.810 -6.612 1.00 96.25 317 ILE A CA 1
ATOM 2526 C C . ILE A 1 317 ? 3.778 11.550 -5.125 1.00 96.25 317 ILE A C 1
ATOM 2528 O O . ILE A 1 317 ? 4.181 10.510 -4.602 1.00 96.25 317 ILE A O 1
ATOM 2532 N N . VAL A 1 318 ? 3.119 12.479 -4.442 1.00 96.38 318 VAL A N 1
ATOM 2533 C CA . VAL A 1 318 ? 2.754 12.334 -3.031 1.00 96.38 318 VAL A CA 1
ATOM 2534 C C . VAL A 1 318 ? 1.308 11.866 -2.933 1.00 96.38 318 VAL A C 1
ATOM 2536 O O . VAL A 1 318 ? 0.398 12.562 -3.375 1.00 96.38 318 VAL A O 1
ATOM 2539 N N . ALA A 1 319 ? 1.092 10.705 -2.322 1.00 95.50 319 ALA A N 1
ATOM 2540 C CA . ALA A 1 319 ? -0.226 10.263 -1.891 1.00 95.50 319 ALA A CA 1
ATOM 2541 C C . ALA A 1 319 ? -0.457 10.754 -0.459 1.00 95.50 319 ALA A C 1
ATOM 2543 O O . ALA A 1 319 ? 0.104 10.208 0.494 1.00 95.50 319 ALA A O 1
ATOM 2544 N N . LEU A 1 320 ? -1.264 11.802 -0.313 1.00 95.94 320 LEU A N 1
ATOM 2545 C CA . LEU A 1 320 ? -1.596 12.387 0.979 1.00 95.94 320 LEU A CA 1
ATOM 2546 C C . LEU A 1 320 ? -2.774 11.625 1.595 1.00 95.94 320 LEU A C 1
ATOM 2548 O O . LEU A 1 320 ? -3.935 11.914 1.319 1.00 95.94 320 LEU A O 1
ATOM 2552 N N . ASN A 1 321 ? -2.455 10.596 2.367 1.00 88.19 321 ASN A N 1
ATOM 2553 C CA . ASN A 1 321 ? -3.386 9.587 2.842 1.00 88.19 321 ASN A CA 1
ATOM 2554 C C . ASN A 1 321 ? -4.117 9.992 4.135 1.00 88.19 321 ASN A C 1
ATOM 2556 O O . ASN A 1 321 ? -3.711 10.910 4.845 1.00 88.19 321 ASN A O 1
ATOM 2560 N N . LYS A 1 322 ? -5.179 9.246 4.459 1.00 84.81 322 LYS A N 1
ATOM 2561 C CA . LYS A 1 322 ? -6.036 9.386 5.646 1.00 84.81 322 LYS A CA 1
ATOM 2562 C C . LYS A 1 322 ? -6.822 10.700 5.725 1.00 84.81 322 LYS A C 1
ATOM 2564 O O . LYS A 1 322 ? -7.083 11.196 6.823 1.00 84.81 322 LYS A O 1
ATOM 2569 N N . ILE A 1 323 ? -7.264 11.251 4.588 1.00 93.69 323 ILE A N 1
ATOM 2570 C CA . ILE A 1 323 ? -8.147 12.440 4.577 1.00 93.69 323 ILE A CA 1
ATOM 2571 C C . ILE A 1 323 ? -9.443 12.235 5.379 1.00 93.69 323 ILE A C 1
ATOM 2573 O O . ILE A 1 323 ? -9.985 13.193 5.924 1.00 93.69 323 ILE A O 1
ATOM 2577 N N . ASP A 1 324 ? -9.886 10.986 5.551 1.00 87.06 324 ASP A N 1
ATOM 2578 C CA . ASP A 1 324 ? -11.033 10.627 6.390 1.00 87.06 324 ASP A CA 1
ATOM 2579 C C . ASP A 1 324 ? -10.838 10.936 7.886 1.00 87.06 324 ASP A C 1
ATOM 2581 O O . ASP A 1 324 ? -11.812 10.965 8.637 1.00 87.06 324 ASP A O 1
ATOM 2585 N N . ARG A 1 325 ? -9.601 11.199 8.333 1.00 85.81 325 ARG A N 1
ATOM 2586 C CA . ARG A 1 325 ? -9.293 11.599 9.717 1.00 85.81 325 ARG A CA 1
ATOM 2587 C C . ARG A 1 325 ? -9.440 13.100 9.964 1.00 85.81 325 ARG A C 1
ATOM 2589 O O . ARG A 1 325 ? -9.337 13.529 11.115 1.00 85.81 325 ARG A O 1
ATOM 2596 N N . ILE A 1 326 ? -9.669 13.916 8.931 1.00 91.50 326 ILE A N 1
ATOM 2597 C CA . ILE A 1 326 ? -9.922 15.348 9.122 1.00 91.50 326 ILE A CA 1
ATOM 2598 C C . ILE A 1 326 ? -11.193 15.511 9.958 1.00 91.50 326 ILE A C 1
ATOM 2600 O O . ILE A 1 326 ? -12.232 14.908 9.690 1.00 91.50 326 ILE A O 1
ATOM 2604 N N . ARG A 1 327 ? -11.118 16.319 11.019 1.00 88.06 327 ARG A N 1
ATOM 2605 C CA . ARG A 1 327 ? -12.241 16.487 11.943 1.00 88.06 327 ARG A CA 1
ATOM 2606 C C . ARG A 1 327 ? -13.452 17.052 11.199 1.00 88.06 327 ARG A C 1
ATOM 2608 O O . ARG A 1 327 ? -13.393 18.149 10.659 1.00 88.06 327 ARG A O 1
ATOM 2615 N N . GLY A 1 328 ? -14.562 16.317 11.240 1.00 89.19 328 GLY A N 1
ATOM 2616 C CA . GLY A 1 328 ? -15.796 16.694 10.549 1.00 89.19 328 GLY A CA 1
ATOM 2617 C C . GLY A 1 328 ? -15.872 16.240 9.090 1.00 89.19 328 GLY A C 1
ATOM 2618 O O . GLY A 1 328 ? -16.864 16.557 8.439 1.00 89.19 328 GLY A O 1
ATOM 2619 N N . TRP A 1 329 ? -14.880 15.489 8.594 1.00 94.44 329 TRP A N 1
ATOM 2620 C CA . TRP A 1 329 ? -14.925 14.877 7.268 1.00 94.44 329 TRP A CA 1
ATOM 2621 C C . TRP A 1 329 ? -16.100 13.909 7.144 1.00 94.44 329 TRP A C 1
ATOM 2623 O O . TRP A 1 329 ? -16.304 13.036 7.991 1.00 94.44 329 TRP A O 1
ATOM 2633 N N . VAL A 1 330 ? -16.867 14.056 6.068 1.00 92.88 330 VAL A N 1
ATOM 2634 C CA . VAL A 1 330 ? -17.956 13.153 5.700 1.00 92.88 330 VAL A CA 1
ATOM 2635 C C . VAL A 1 330 ? -17.478 12.298 4.535 1.00 92.88 330 VAL A C 1
ATOM 2637 O O . VAL A 1 330 ? -17.336 12.788 3.418 1.00 92.88 330 VAL A O 1
ATOM 2640 N N . SER A 1 331 ? -17.216 11.019 4.794 1.00 88.00 331 SER A N 1
ATOM 2641 C CA . SER A 1 331 ? -16.684 10.111 3.778 1.00 88.00 331 SER A CA 1
ATOM 2642 C C . SER A 1 331 ? -17.693 9.812 2.671 1.00 88.00 331 SER A C 1
ATOM 2644 O O . SER A 1 331 ? -18.847 9.460 2.930 1.00 88.00 331 SER A O 1
ATOM 2646 N N . HIS A 1 332 ? -17.214 9.855 1.431 1.00 84.38 332 HIS A N 1
ATOM 2647 C CA . HIS A 1 332 ? -17.936 9.430 0.235 1.00 84.38 332 HIS A CA 1
ATOM 2648 C C . HIS A 1 332 ? -17.162 8.287 -0.445 1.00 84.38 332 HIS A C 1
ATOM 2650 O O . HIS A 1 332 ? -16.346 8.553 -1.327 1.00 84.38 332 HIS A O 1
ATOM 2656 N N . PRO A 1 333 ? -17.373 7.023 -0.024 1.00 78.62 333 PRO A N 1
ATOM 2657 C CA . PRO A 1 333 ? -16.531 5.897 -0.425 1.00 78.62 333 PRO A CA 1
ATOM 2658 C C . PRO A 1 333 ? -16.348 5.755 -1.937 1.00 78.62 333 PRO A C 1
ATOM 2660 O O . PRO A 1 333 ? -17.290 5.962 -2.700 1.00 78.62 333 PRO A O 1
ATOM 2663 N N . ASP A 1 334 ? -15.127 5.392 -2.336 1.00 72.56 334 ASP A N 1
ATOM 2664 C CA . ASP A 1 334 ? -14.717 5.097 -3.718 1.00 72.56 334 ASP A CA 1
ATOM 2665 C C . ASP A 1 334 ? -15.020 6.220 -4.746 1.00 72.56 334 ASP A C 1
ATOM 2667 O O . ASP A 1 334 ? -15.101 5.975 -5.950 1.00 72.56 334 ASP A O 1
ATOM 2671 N N . THR A 1 335 ? -15.171 7.470 -4.288 1.00 79.06 335 THR A N 1
ATOM 2672 C CA . THR A 1 335 ? -15.335 8.649 -5.159 1.00 79.06 335 THR A CA 1
ATOM 2673 C C . THR A 1 335 ? -14.010 9.360 -5.438 1.00 79.06 335 THR A C 1
ATOM 2675 O O . THR A 1 335 ? -13.012 9.156 -4.745 1.00 79.06 335 THR A O 1
ATOM 2678 N N . SER A 1 336 ? -13.980 10.220 -6.461 1.00 85.88 336 SER A N 1
ATOM 2679 C CA . SER A 1 336 ? -12.812 11.072 -6.684 1.00 85.88 336 SER A CA 1
ATOM 2680 C C . SER A 1 336 ? -12.649 12.092 -5.560 1.00 85.88 336 SER A C 1
ATOM 2682 O O . SER A 1 336 ? -13.633 12.553 -4.967 1.00 85.88 336 SER A O 1
ATOM 2684 N N . PHE A 1 337 ? -11.405 12.490 -5.294 1.00 92.06 337 PHE A N 1
ATOM 2685 C CA . PHE A 1 337 ? -11.116 13.496 -4.275 1.00 92.06 337 PHE A CA 1
ATOM 2686 C C . PHE A 1 337 ? -11.884 14.793 -4.543 1.00 92.06 337 PHE A C 1
ATOM 2688 O O . PHE A 1 337 ? -12.468 15.354 -3.623 1.00 92.06 337 PHE A O 1
ATOM 2695 N N . VAL A 1 338 ? -11.958 15.228 -5.805 1.00 87.81 338 VAL A N 1
ATOM 2696 C CA . VAL A 1 338 ? -12.656 16.461 -6.210 1.00 87.81 338 VAL A CA 1
ATOM 2697 C C . VAL A 1 338 ? -14.111 16.460 -5.753 1.00 87.81 338 VAL A C 1
ATOM 2699 O O . VAL A 1 338 ? -14.586 17.427 -5.157 1.00 87.81 338 VAL A O 1
ATOM 2702 N N . VAL A 1 339 ? -14.815 15.357 -6.020 1.00 86.38 339 VAL A N 1
ATOM 2703 C CA . VAL A 1 339 ? -16.237 15.214 -5.700 1.00 86.38 339 VAL A CA 1
ATOM 2704 C C . VAL A 1 339 ? -16.435 15.153 -4.193 1.00 86.38 339 VAL A C 1
ATOM 2706 O O . VAL A 1 339 ? -17.344 15.804 -3.678 1.00 86.38 339 VAL A O 1
ATOM 2709 N N . SER A 1 340 ? -15.597 14.393 -3.483 1.00 89.88 340 SER A N 1
ATOM 2710 C CA . SER A 1 340 ? -15.694 14.315 -2.029 1.00 89.88 340 SER A CA 1
ATOM 2711 C C . SER A 1 340 ? -15.391 15.660 -1.367 1.00 89.88 340 SER A C 1
ATOM 2713 O O . SER A 1 340 ? -16.173 16.123 -0.538 1.00 89.88 340 SER A O 1
ATOM 2715 N N . TYR A 1 341 ? -14.326 16.340 -1.797 1.00 92.94 341 TYR A N 1
ATOM 2716 C CA . TYR A 1 341 ? -13.906 17.641 -1.284 1.00 92.94 341 TYR A CA 1
ATOM 2717 C C . TYR A 1 341 ? -14.998 18.702 -1.463 1.00 92.94 341 TYR A C 1
ATOM 2719 O O . TYR A 1 341 ? -15.315 19.413 -0.515 1.00 92.94 341 TYR A O 1
ATOM 2727 N N . GLN A 1 342 ? -15.644 18.777 -2.634 1.00 92.50 342 GLN A N 1
ATOM 2728 C CA . GLN A 1 342 ? -16.723 19.743 -2.896 1.00 92.50 342 GLN A CA 1
ATOM 2729 C C . GLN A 1 342 ? -17.968 19.546 -2.021 1.00 92.50 342 GLN A C 1
ATOM 2731 O O . GLN A 1 342 ? -18.705 20.502 -1.789 1.00 92.50 342 GLN A O 1
ATOM 2736 N N . LYS A 1 343 ? -18.210 18.325 -1.533 1.00 93.69 343 LYS A N 1
ATOM 2737 C CA . LYS A 1 343 ? -19.331 18.017 -0.634 1.00 93.69 343 LYS A CA 1
ATOM 2738 C C . LYS A 1 343 ? -19.034 18.342 0.830 1.00 93.69 343 LYS A C 1
ATOM 2740 O O . LYS A 1 343 ? -19.957 18.343 1.645 1.00 93.69 343 LYS A O 1
ATOM 2745 N N . GLN A 1 344 ? -17.778 18.628 1.174 1.00 96.00 344 GLN A N 1
ATOM 2746 C CA . GLN A 1 344 ? -17.403 18.975 2.538 1.00 96.00 344 GLN A CA 1
ATOM 2747 C C . GLN A 1 344 ? -17.827 20.401 2.894 1.00 96.00 344 GLN A C 1
ATOM 2749 O O . GLN A 1 344 ? -17.805 21.326 2.072 1.00 96.00 344 GLN A O 1
ATOM 2754 N N . LYS A 1 345 ? -18.141 20.599 4.176 1.00 97.25 345 LYS A N 1
ATOM 2755 C CA . LYS A 1 345 ? -18.350 21.938 4.736 1.00 97.25 345 LYS A CA 1
ATOM 2756 C C . LYS A 1 345 ? -17.087 22.785 4.586 1.00 97.25 345 LYS A C 1
ATOM 2758 O O . LYS A 1 345 ? -15.978 22.255 4.519 1.00 97.25 345 LYS A O 1
ATOM 2763 N N . GLN A 1 346 ? -17.257 24.103 4.526 1.00 97.06 346 GLN A N 1
ATOM 2764 C CA . GLN A 1 346 ? -16.146 25.028 4.317 1.00 97.06 346 GLN A CA 1
ATOM 2765 C C . GLN A 1 346 ? -15.056 24.875 5.386 1.00 97.06 346 GLN A C 1
ATOM 2767 O O . GLN A 1 346 ? -13.888 24.769 5.032 1.00 97.06 346 GLN A O 1
ATOM 2772 N N . GLU A 1 347 ? -15.429 24.735 6.658 1.00 97.12 347 GLU A N 1
ATOM 2773 C CA . GLU A 1 347 ? -14.466 24.636 7.761 1.00 97.12 347 GLU A CA 1
ATOM 2774 C C . GLU A 1 347 ? -13.625 23.350 7.677 1.00 97.12 347 GLU A C 1
ATOM 2776 O O . GLU A 1 347 ? -12.451 23.323 8.040 1.00 97.12 347 GLU A O 1
ATOM 2781 N N . VAL A 1 348 ? -14.220 22.267 7.168 1.00 96.25 348 VAL A N 1
ATOM 2782 C CA . VAL A 1 348 ? -13.546 20.974 6.971 1.00 96.25 348 VAL A CA 1
ATOM 2783 C C . VAL A 1 348 ? -12.555 21.057 5.808 1.00 96.25 348 VAL A C 1
ATOM 2785 O O . VAL A 1 348 ? -11.449 20.524 5.905 1.00 96.25 348 VAL A O 1
ATOM 2788 N N . ARG A 1 349 ? -12.930 21.750 4.723 1.00 96.69 349 ARG A N 1
ATOM 2789 C CA . ARG A 1 349 ? -12.037 22.012 3.585 1.00 96.69 349 ARG A CA 1
ATOM 2790 C C . ARG A 1 349 ? -10.841 22.853 4.005 1.00 96.69 349 ARG A C 1
ATOM 2792 O O . ARG A 1 349 ? -9.715 22.457 3.737 1.00 96.69 349 ARG A O 1
ATOM 2799 N N . GLU A 1 350 ? -11.083 23.941 4.731 1.00 96.69 350 GLU A N 1
ATOM 2800 C CA . GLU A 1 350 ? -10.031 24.814 5.258 1.00 96.69 350 GLU A CA 1
ATOM 2801 C C . GLU A 1 350 ? -9.071 24.047 6.180 1.00 96.69 350 GLU A C 1
ATOM 2803 O O . GLU A 1 350 ? -7.855 24.189 6.061 1.00 96.69 350 GLU A O 1
ATOM 2808 N N . ALA A 1 351 ? -9.586 23.160 7.041 1.00 94.94 351 ALA A N 1
ATOM 2809 C CA . ALA A 1 351 ? -8.753 22.324 7.906 1.00 94.94 351 ALA A CA 1
ATOM 2810 C C . ALA A 1 351 ? -7.841 21.356 7.127 1.00 94.94 351 ALA A C 1
ATOM 2812 O O . ALA A 1 351 ? -6.704 21.112 7.541 1.00 94.94 351 ALA A O 1
ATOM 2813 N N . LEU A 1 352 ? -8.324 20.795 6.014 1.00 96.31 352 LEU A N 1
ATOM 2814 C CA . LEU A 1 352 ? -7.502 19.978 5.121 1.00 96.31 352 LEU A CA 1
ATOM 2815 C C . LEU A 1 352 ? -6.484 20.839 4.357 1.00 96.31 352 LEU A C 1
ATOM 2817 O O . LEU A 1 352 ? -5.315 20.463 4.277 1.00 96.31 352 LEU A O 1
ATOM 2821 N N . ASP A 1 353 ? -6.904 21.993 3.840 1.00 96.12 353 ASP A N 1
ATOM 2822 C CA . ASP A 1 353 ? -6.050 22.896 3.067 1.00 96.12 353 ASP A CA 1
ATOM 2823 C C . ASP A 1 353 ? -4.858 23.388 3.891 1.00 96.12 353 ASP A C 1
ATOM 2825 O O . ASP A 1 353 ? -3.732 23.331 3.402 1.00 96.12 353 ASP A O 1
ATOM 2829 N N . VAL A 1 354 ? -5.064 23.779 5.156 1.00 96.62 354 VAL A N 1
ATOM 2830 C CA . VAL A 1 354 ? -3.973 24.171 6.072 1.00 96.62 354 VAL A CA 1
ATOM 2831 C C . VAL A 1 354 ? -2.889 23.093 6.131 1.00 96.62 354 VAL A C 1
ATOM 2833 O O . VAL A 1 354 ? -1.709 23.385 5.971 1.00 96.62 354 VAL A O 1
ATOM 2836 N N . ARG A 1 355 ? -3.281 21.824 6.264 1.00 94.62 355 ARG A N 1
ATOM 2837 C CA . ARG A 1 355 ? -2.328 20.708 6.346 1.00 94.62 355 ARG A CA 1
ATOM 2838 C C . ARG A 1 355 ? -1.637 20.416 5.025 1.00 94.62 355 ARG A C 1
ATOM 2840 O O . ARG A 1 355 ? -0.467 20.040 5.018 1.00 94.62 355 ARG A O 1
ATOM 2847 N N . ILE A 1 356 ? -2.345 20.583 3.910 1.00 96.31 356 ILE A N 1
ATOM 2848 C CA . ILE A 1 356 ? -1.737 20.509 2.580 1.00 96.31 356 ILE A CA 1
ATOM 2849 C C . ILE A 1 356 ? -0.651 21.583 2.464 1.00 96.31 356 ILE A C 1
ATOM 2851 O O . ILE A 1 356 ? 0.468 21.254 2.076 1.00 96.31 356 ILE A O 1
ATOM 2855 N N . TYR A 1 357 ? -0.938 22.826 2.863 1.00 96.81 357 TYR A N 1
ATOM 2856 C CA . TYR A 1 357 ? 0.041 23.915 2.850 1.00 96.81 357 TYR A CA 1
ATOM 2857 C C . TYR A 1 357 ? 1.232 23.651 3.780 1.00 96.81 357 TYR A C 1
ATOM 2859 O O . TYR A 1 357 ? 2.369 23.879 3.371 1.00 96.81 357 TYR A O 1
ATOM 2867 N N . ASP A 1 358 ? 1.008 23.096 4.973 1.00 94.75 358 ASP A N 1
ATOM 2868 C CA . ASP A 1 358 ? 2.094 22.710 5.884 1.00 94.75 358 ASP A CA 1
ATOM 2869 C C . ASP A 1 358 ? 3.026 21.666 5.250 1.00 94.75 358 ASP A C 1
ATOM 2871 O O . ASP A 1 358 ? 4.252 21.749 5.354 1.00 94.75 358 ASP A O 1
ATOM 2875 N N . ILE A 1 359 ? 2.456 20.670 4.566 1.00 94.75 359 ILE A N 1
ATOM 2876 C CA . ILE A 1 359 ? 3.226 19.632 3.871 1.00 94.75 359 ILE A CA 1
ATOM 2877 C C . ILE A 1 359 ? 3.963 20.216 2.667 1.00 94.75 359 ILE A C 1
ATOM 2879 O O . ILE A 1 359 ? 5.131 19.887 2.467 1.00 94.75 359 ILE A O 1
ATOM 2883 N N . MET A 1 360 ? 3.323 21.104 1.904 1.00 97.19 360 MET A N 1
ATOM 2884 C CA . MET A 1 360 ? 3.964 21.825 0.802 1.00 97.19 360 MET A CA 1
ATOM 2885 C C . MET A 1 360 ? 5.165 22.638 1.294 1.00 97.19 360 MET A C 1
ATOM 2887 O O . MET A 1 360 ? 6.224 22.570 0.677 1.00 97.19 360 MET A O 1
ATOM 2891 N N . GLY A 1 361 ? 5.038 23.337 2.427 1.00 96.94 361 GLY A N 1
ATOM 2892 C CA . GLY A 1 361 ? 6.144 24.067 3.055 1.00 96.94 361 GLY A CA 1
ATOM 2893 C C . GLY A 1 361 ? 7.313 23.147 3.411 1.00 96.94 361 GLY A C 1
ATOM 2894 O O . GLY A 1 361 ? 8.442 23.385 2.989 1.00 96.94 361 GLY A O 1
ATOM 2895 N N . LYS A 1 362 ? 7.037 22.022 4.081 1.00 94.50 362 LYS A N 1
ATOM 2896 C CA . LYS A 1 362 ? 8.073 21.030 4.424 1.00 94.50 362 LYS A CA 1
ATOM 2897 C C . LYS A 1 362 ? 8.729 20.395 3.191 1.00 94.50 362 LYS A C 1
ATOM 2899 O O . LYS A 1 362 ? 9.913 20.075 3.218 1.00 94.50 362 LYS A O 1
ATOM 2904 N N . LEU A 1 363 ? 7.978 20.172 2.111 1.00 95.75 363 LEU A N 1
ATOM 2905 C CA . LEU A 1 363 ? 8.528 19.674 0.845 1.00 95.75 363 LEU A CA 1
ATOM 2906 C C . LEU A 1 363 ? 9.393 20.735 0.148 1.00 95.75 363 LEU A C 1
ATOM 2908 O O . LEU A 1 363 ? 10.428 20.382 -0.422 1.00 95.75 363 LEU A O 1
ATOM 2912 N N . ALA A 1 364 ? 9.022 22.013 0.251 1.00 96.75 364 ALA A N 1
ATOM 2913 C CA . ALA A 1 364 ? 9.807 23.132 -0.260 1.00 96.75 364 ALA A CA 1
ATOM 2914 C C . ALA A 1 364 ? 11.148 23.278 0.474 1.00 96.75 364 ALA A C 1
ATOM 2916 O O . ALA A 1 364 ? 12.171 23.455 -0.188 1.00 96.75 364 ALA A O 1
ATOM 2917 N N . ASP A 1 365 ? 11.184 23.081 1.797 1.00 94.00 365 ASP A N 1
ATOM 2918 C CA . ASP A 1 365 ? 12.435 23.029 2.578 1.00 94.00 365 ASP A CA 1
ATOM 2919 C C . ASP A 1 365 ? 13.369 21.902 2.103 1.00 94.00 365 ASP A C 1
ATOM 2921 O O . ASP A 1 365 ? 14.595 22.002 2.167 1.00 94.00 365 ASP A O 1
ATOM 2925 N N . LEU A 1 366 ? 12.790 20.821 1.573 1.00 92.38 366 LEU A N 1
ATOM 2926 C CA . LEU A 1 366 ? 13.518 19.715 0.951 1.00 92.38 366 LEU A CA 1
ATOM 2927 C C . LEU A 1 366 ? 13.827 19.964 -0.536 1.00 92.38 366 LEU A C 1
ATOM 2929 O O . LEU A 1 366 ? 14.384 19.079 -1.190 1.00 92.38 366 LEU A O 1
ATOM 2933 N N . GLY A 1 367 ? 13.506 21.138 -1.078 1.00 94.19 367 GLY A N 1
ATOM 2934 C CA . GLY A 1 367 ? 13.797 21.544 -2.453 1.00 94.19 367 GLY A CA 1
ATOM 2935 C C . GLY A 1 367 ? 12.783 21.077 -3.500 1.00 94.19 367 GLY A C 1
ATOM 2936 O O . GLY A 1 367 ? 13.129 21.026 -4.678 1.00 94.19 367 GLY A O 1
ATOM 2937 N N . PHE A 1 368 ? 11.561 20.713 -3.103 1.00 95.06 368 PHE A N 1
ATOM 2938 C CA . PHE A 1 368 ? 10.483 20.371 -4.033 1.00 95.06 368 PHE A CA 1
ATOM 2939 C C . PHE A 1 368 ? 9.429 21.478 -4.088 1.00 95.06 368 PHE A C 1
ATOM 2941 O O . PHE A 1 368 ? 8.745 21.733 -3.100 1.00 95.06 368 PHE A O 1
ATOM 2948 N N . ASP A 1 369 ? 9.235 22.076 -5.264 1.00 95.62 369 ASP A N 1
ATOM 2949 C CA . ASP A 1 369 ? 8.009 22.828 -5.549 1.00 95.62 369 ASP A CA 1
ATOM 2950 C C . ASP A 1 369 ? 6.866 21.819 -5.716 1.00 95.62 369 ASP A C 1
ATOM 2952 O O . ASP A 1 369 ? 6.985 20.866 -6.488 1.00 95.62 369 ASP A O 1
ATOM 2956 N N . SER A 1 370 ? 5.786 21.974 -4.955 1.00 97.12 370 SER A N 1
ATOM 2957 C CA . SER A 1 370 ? 4.680 21.015 -4.909 1.00 97.12 370 SER A CA 1
ATOM 2958 C C . SER A 1 370 ? 3.336 21.727 -4.932 1.00 97.12 370 SER A C 1
ATOM 2960 O O . SER A 1 370 ? 3.235 22.897 -4.573 1.00 97.12 370 SER A O 1
ATOM 2962 N N . ASP A 1 371 ? 2.299 21.045 -5.412 1.00 97.56 371 ASP A N 1
ATOM 2963 C CA . ASP A 1 371 ? 0.936 21.581 -5.448 1.00 97.56 371 ASP A CA 1
ATOM 2964 C C . ASP A 1 371 ? -0.075 20.433 -5.563 1.00 97.56 371 ASP A C 1
ATOM 2966 O O . ASP A 1 371 ? 0.280 19.287 -5.863 1.00 97.56 371 ASP A O 1
ATOM 2970 N N . LEU A 1 372 ? -1.354 20.732 -5.349 1.00 96.69 372 LEU A N 1
ATOM 2971 C CA . LEU A 1 372 ? -2.414 19.759 -5.591 1.00 96.69 372 LEU A CA 1
ATOM 2972 C C . LEU A 1 372 ? -2.455 19.385 -7.071 1.00 96.69 372 LEU A C 1
ATOM 2974 O O . LEU A 1 372 ? -2.429 20.260 -7.934 1.00 96.69 372 LEU A O 1
ATOM 2978 N N . TYR A 1 373 ? -2.602 18.092 -7.367 1.00 95.50 373 TYR A N 1
ATOM 2979 C CA . TYR A 1 373 ? -2.593 17.571 -8.742 1.00 95.50 373 TYR A CA 1
ATOM 2980 C C . TYR A 1 373 ? -3.549 18.311 -9.694 1.00 95.50 373 TYR A C 1
ATOM 2982 O O . TYR A 1 373 ? -3.221 18.511 -10.858 1.00 95.50 373 TYR A O 1
ATOM 2990 N N . MET A 1 374 ? -4.698 18.778 -9.197 1.00 91.12 374 MET A N 1
ATOM 2991 C CA . MET A 1 374 ? -5.683 19.537 -9.981 1.00 91.12 374 MET A CA 1
ATOM 2992 C C . MET A 1 374 ? -5.245 20.962 -10.341 1.00 91.12 374 MET A C 1
ATOM 2994 O O . MET A 1 374 ? -5.797 21.558 -11.261 1.00 91.12 374 MET A O 1
ATOM 2998 N N . ARG A 1 375 ? -4.309 21.541 -9.582 1.00 94.00 375 ARG A N 1
ATOM 2999 C CA . ARG A 1 375 ? -3.808 22.913 -9.762 1.00 94.00 375 ARG A CA 1
ATOM 3000 C C . ARG A 1 375 ? -2.556 22.956 -10.643 1.00 94.00 375 ARG A C 1
ATOM 3002 O O . ARG A 1 375 ? -2.100 24.034 -11.016 1.00 94.00 375 ARG A O 1
ATOM 3009 N N . ILE A 1 376 ? -2.002 21.795 -10.990 1.00 94.44 376 ILE A N 1
ATOM 3010 C CA . ILE A 1 376 ? -0.765 21.684 -11.759 1.00 94.44 376 ILE A CA 1
ATOM 3011 C C . ILE A 1 376 ? -1.066 21.718 -13.259 1.00 94.44 376 ILE A C 1
ATOM 3013 O O . ILE A 1 376 ? -1.734 20.842 -13.803 1.00 94.44 376 ILE A O 1
ATOM 3017 N N . SER A 1 377 ? -0.504 22.711 -13.947 1.00 89.56 377 SER A N 1
ATOM 3018 C CA . SER A 1 377 ? -0.494 22.791 -15.413 1.00 89.56 377 SER A CA 1
ATOM 3019 C C . SER A 1 377 ? 0.724 22.097 -16.036 1.00 89.56 377 SER A C 1
ATOM 3021 O O . SER A 1 377 ? 0.629 21.523 -17.122 1.00 89.56 377 SER A O 1
ATOM 3023 N N . ASP A 1 378 ? 1.862 22.119 -15.338 1.00 90.75 378 ASP A N 1
ATOM 3024 C CA . ASP A 1 378 ? 3.125 21.523 -15.771 1.00 90.75 378 ASP A CA 1
ATOM 3025 C C . ASP A 1 378 ? 3.701 20.588 -14.698 1.00 90.75 378 ASP A C 1
ATOM 3027 O O . ASP A 1 378 ? 4.380 21.006 -13.758 1.00 90.75 378 ASP A O 1
ATOM 3031 N N . PHE A 1 379 ? 3.451 19.293 -14.882 1.00 92.25 379 PHE A N 1
ATOM 3032 C CA . PHE A 1 379 ? 3.912 18.226 -13.994 1.00 92.25 379 PHE A CA 1
ATOM 3033 C C . PHE A 1 379 ? 5.431 17.993 -14.039 1.00 92.25 379 PHE A C 1
ATOM 3035 O O . PHE A 1 379 ? 5.941 17.200 -13.255 1.00 92.25 379 PHE A O 1
ATOM 3042 N N . THR A 1 380 ? 6.175 18.664 -14.930 1.00 88.88 380 THR A N 1
ATOM 3043 C CA . THR A 1 380 ? 7.649 18.587 -14.934 1.00 88.88 380 THR A CA 1
ATOM 3044 C C . THR A 1 380 ? 8.304 19.530 -13.929 1.00 88.88 380 THR A C 1
ATOM 3046 O O . THR A 1 380 ? 9.471 19.344 -13.593 1.00 88.88 380 THR A O 1
ATOM 3049 N N . LYS A 1 381 ? 7.564 20.538 -13.448 1.00 90.50 381 LYS A N 1
ATOM 3050 C CA . LYS A 1 381 ? 8.070 21.569 -12.530 1.00 90.50 381 LYS A CA 1
ATOM 3051 C C . LYS A 1 381 ? 7.591 21.386 -11.100 1.00 90.50 381 LYS A C 1
ATOM 3053 O O . LYS A 1 381 ? 8.275 21.825 -10.184 1.00 90.50 381 LYS A O 1
ATOM 3058 N N . LYS A 1 382 ? 6.427 20.758 -10.924 1.00 95.00 382 LYS A N 1
ATOM 3059 C CA . LYS A 1 382 ? 5.779 20.602 -9.625 1.00 95.00 382 LYS A CA 1
ATOM 3060 C C . LYS A 1 382 ? 5.567 19.142 -9.260 1.00 95.00 382 LYS A C 1
ATOM 3062 O O . LYS A 1 382 ? 5.052 18.358 -10.056 1.00 95.00 382 LYS A O 1
ATOM 3067 N N . LEU A 1 383 ? 5.899 18.814 -8.019 1.00 96.12 383 LEU A N 1
ATOM 3068 C CA . LEU A 1 383 ? 5.568 17.555 -7.377 1.00 96.12 383 LEU A CA 1
ATOM 3069 C C . LEU A 1 383 ? 4.066 17.521 -7.061 1.00 96.12 383 LEU A C 1
ATOM 3071 O O . LEU A 1 383 ? 3.560 18.338 -6.291 1.00 96.12 383 LEU A O 1
ATOM 3075 N N . ALA A 1 384 ? 3.352 16.572 -7.662 1.00 97.81 384 ALA A N 1
ATOM 3076 C CA . ALA A 1 384 ? 1.912 16.446 -7.478 1.00 97.81 384 ALA A CA 1
ATOM 3077 C C . ALA A 1 384 ? 1.562 15.819 -6.126 1.00 97.81 384 ALA A C 1
ATOM 3079 O O . ALA A 1 384 ? 2.044 14.735 -5.794 1.00 97.81 384 ALA A O 1
ATOM 3080 N N . ILE A 1 385 ? 0.671 16.479 -5.387 1.00 98.12 385 ILE A N 1
ATOM 3081 C CA . ILE A 1 385 ? 0.041 15.960 -4.174 1.00 98.12 385 ILE A CA 1
ATOM 3082 C C . ILE A 1 385 ? -1.374 15.500 -4.528 1.00 98.12 385 ILE A C 1
ATOM 3084 O O . ILE A 1 385 ? -2.189 16.286 -5.017 1.00 98.12 385 ILE A O 1
ATOM 3088 N N . VAL A 1 386 ? -1.664 14.225 -4.277 1.00 97.38 386 VAL A N 1
ATOM 3089 C CA . VAL A 1 386 ? -2.971 13.592 -4.482 1.00 97.38 386 VAL A CA 1
ATOM 3090 C C . VAL A 1 386 ? -3.537 13.188 -3.120 1.00 97.38 386 VAL A C 1
ATOM 3092 O O . VAL A 1 386 ? -3.035 12.236 -2.519 1.00 97.38 386 VAL A O 1
ATOM 3095 N N . PRO A 1 387 ? -4.552 13.894 -2.599 1.00 97.44 387 PRO A N 1
ATOM 3096 C CA . PRO A 1 387 ? -5.200 13.508 -1.353 1.00 97.44 387 PRO A CA 1
ATOM 3097 C C . PRO A 1 387 ? -6.054 12.254 -1.536 1.00 97.44 387 PRO A C 1
ATOM 3099 O O . PRO A 1 387 ? -6.847 12.169 -2.474 1.00 97.44 387 PRO A O 1
ATOM 3102 N N . ILE A 1 388 ? -5.891 11.289 -0.634 1.00 93.88 388 ILE A N 1
ATOM 3103 C CA . ILE A 1 388 ? -6.570 9.997 -0.687 1.00 93.88 388 ILE A CA 1
ATOM 3104 C C . ILE A 1 388 ? -7.009 9.523 0.702 1.00 93.88 388 ILE A C 1
ATOM 3106 O O . ILE A 1 388 ? -6.486 9.943 1.737 1.00 93.88 388 ILE A O 1
ATOM 3110 N N . SER A 1 389 ? -7.927 8.564 0.727 1.00 85.44 389 SER A N 1
ATOM 3111 C CA . SER A 1 389 ? -8.123 7.679 1.869 1.00 85.44 389 SER A CA 1
ATOM 3112 C C . SER A 1 389 ? -8.036 6.231 1.406 1.00 85.44 389 SER A C 1
ATOM 3114 O O . SER A 1 389 ? -8.937 5.715 0.743 1.00 85.44 389 SER A O 1
ATOM 3116 N N . ALA A 1 390 ? -6.973 5.538 1.814 1.00 75.44 390 ALA A N 1
ATOM 3117 C CA . ALA A 1 390 ? -6.856 4.092 1.641 1.00 75.44 390 ALA A CA 1
ATOM 3118 C C . ALA A 1 390 ? -7.982 3.328 2.366 1.00 75.44 390 ALA A C 1
ATOM 3120 O O . ALA A 1 390 ? -8.338 2.215 1.988 1.00 75.44 390 ALA A O 1
ATOM 3121 N N . LYS A 1 391 ? -8.595 3.921 3.395 1.00 71.69 391 LYS A N 1
ATOM 3122 C CA . LYS A 1 391 ? -9.703 3.299 4.123 1.00 71.69 391 LYS A CA 1
ATOM 3123 C C . LYS A 1 391 ? -11.010 3.354 3.334 1.00 71.69 391 LYS A C 1
ATOM 3125 O O . LYS A 1 391 ? -11.698 2.337 3.214 1.00 71.69 391 LYS A O 1
ATOM 3130 N N . THR A 1 392 ? -11.368 4.524 2.811 1.00 74.50 392 THR A N 1
ATOM 3131 C CA . THR A 1 392 ? -12.673 4.747 2.167 1.00 74.50 392 THR A CA 1
ATOM 3132 C C . THR A 1 392 ? -12.625 4.590 0.650 1.00 74.50 392 THR A C 1
ATOM 3134 O O . THR A 1 392 ? -13.660 4.350 0.040 1.00 74.50 392 THR A O 1
ATOM 3137 N N . GLY A 1 393 ? -11.440 4.664 0.042 1.00 71.44 393 GLY A N 1
ATOM 3138 C CA . GLY A 1 393 ? -11.235 4.618 -1.409 1.00 71.44 393 GLY A CA 1
ATOM 3139 C C . GLY A 1 393 ? -11.321 5.981 -2.088 1.00 71.44 393 GLY A C 1
ATOM 3140 O O . GLY A 1 393 ? -11.104 6.070 -3.295 1.00 71.44 393 GLY A O 1
ATOM 3141 N N . GLU A 1 394 ? -11.604 7.041 -1.328 1.00 86.44 394 GLU A N 1
ATOM 3142 C CA . GLU A 1 394 ? -11.622 8.410 -1.840 1.00 86.44 394 GLU A CA 1
ATOM 3143 C C . GLU A 1 394 ? -10.254 8.774 -2.432 1.00 86.44 394 GLU A C 1
ATOM 3145 O O . GLU A 1 394 ? -9.222 8.547 -1.800 1.00 86.44 394 GLU A O 1
ATOM 3150 N N . GLY A 1 395 ? -10.232 9.315 -3.650 1.00 87.25 395 GLY A N 1
ATOM 3151 C CA . GLY A 1 395 ? -8.998 9.762 -4.306 1.00 87.25 395 GLY A CA 1
ATOM 3152 C C . GLY A 1 395 ? -8.151 8.663 -4.968 1.00 87.25 395 GLY A C 1
ATOM 3153 O O . GLY A 1 395 ? -7.192 8.981 -5.670 1.00 87.25 395 GLY A O 1
ATOM 3154 N N . ILE A 1 396 ? -8.488 7.374 -4.815 1.00 83.56 396 ILE A N 1
ATOM 3155 C CA . ILE A 1 396 ? -7.733 6.276 -5.457 1.00 83.56 396 ILE A CA 1
ATOM 3156 C C . ILE A 1 396 ? -7.823 6.360 -6.987 1.00 83.56 396 ILE A C 1
ATOM 3158 O O . ILE A 1 396 ? -6.828 6.155 -7.682 1.00 83.56 396 ILE A O 1
ATOM 3162 N N . ALA A 1 397 ? -8.994 6.724 -7.517 1.00 82.69 397 ALA A N 1
ATOM 3163 C CA . ALA A 1 397 ? -9.174 6.944 -8.949 1.00 82.69 397 ALA A CA 1
ATOM 3164 C C . ALA A 1 397 ? -8.304 8.104 -9.464 1.00 82.69 397 ALA A C 1
ATOM 3166 O O . ALA A 1 397 ? -7.701 7.990 -10.531 1.00 82.69 397 ALA A O 1
ATOM 3167 N N . ASP A 1 398 ? -8.190 9.193 -8.700 1.00 90.38 398 ASP A N 1
ATOM 3168 C CA . ASP A 1 398 ? -7.331 10.332 -9.032 1.00 90.38 398 ASP A CA 1
ATOM 3169 C C . ASP A 1 398 ? -5.852 9.934 -9.025 1.00 90.38 398 ASP A C 1
ATOM 3171 O O . ASP A 1 398 ? -5.120 10.258 -9.958 1.00 90.38 398 ASP A O 1
ATOM 3175 N N . LEU A 1 399 ? -5.427 9.164 -8.018 1.00 92.00 399 LEU A N 1
ATOM 3176 C CA . LEU A 1 399 ? -4.059 8.660 -7.899 1.00 92.00 399 LEU A CA 1
ATOM 3177 C C . LEU A 1 399 ? -3.660 7.822 -9.119 1.00 92.00 399 LEU A C 1
ATOM 3179 O O . LEU A 1 399 ? -2.630 8.081 -9.742 1.00 92.00 399 LEU A O 1
ATOM 3183 N N . LEU A 1 400 ? -4.496 6.850 -9.495 1.00 88.62 400 LEU A N 1
ATOM 3184 C CA . LEU A 1 400 ? -4.265 6.003 -10.667 1.00 88.62 400 LEU A CA 1
ATOM 3185 C C . LEU A 1 400 ? -4.274 6.811 -11.973 1.00 88.62 400 LEU A C 1
ATOM 3187 O O . LEU A 1 400 ? -3.432 6.568 -12.840 1.00 88.62 400 LEU A O 1
ATOM 3191 N N . ALA A 1 401 ? -5.175 7.791 -12.101 1.00 89.19 401 ALA A N 1
ATOM 3192 C CA . ALA A 1 401 ? -5.260 8.662 -13.272 1.00 89.19 401 ALA A CA 1
ATOM 3193 C C . ALA A 1 401 ? -4.000 9.530 -13.442 1.00 89.19 401 ALA A C 1
ATOM 3195 O O . ALA A 1 401 ? -3.475 9.651 -14.553 1.00 89.19 401 ALA A O 1
ATOM 3196 N N . VAL A 1 402 ? -3.474 10.090 -12.348 1.00 93.12 402 VAL A N 1
ATOM 3197 C CA . VAL A 1 402 ? -2.218 10.852 -12.367 1.00 93.12 402 VAL A CA 1
ATOM 3198 C C . VAL A 1 402 ? -1.053 9.941 -12.759 1.00 93.12 402 VAL A C 1
ATOM 3200 O O . VAL A 1 402 ? -0.296 10.288 -13.663 1.00 93.12 402 VAL A O 1
ATOM 3203 N N . LEU A 1 403 ? -0.931 8.753 -12.157 1.00 93.31 403 LEU A N 1
ATOM 3204 C CA . LEU A 1 403 ? 0.158 7.813 -12.458 1.00 93.31 403 LEU A CA 1
ATOM 3205 C C . LEU A 1 403 ? 0.175 7.380 -13.925 1.00 93.31 403 LEU A C 1
ATOM 3207 O O . LEU A 1 403 ? 1.215 7.479 -14.579 1.00 93.31 403 LEU A O 1
ATOM 3211 N N . ILE A 1 404 ? -0.968 6.934 -14.458 1.00 91.12 404 ILE A N 1
ATOM 3212 C CA . ILE A 1 404 ? -1.045 6.492 -15.855 1.00 91.12 404 ILE A CA 1
ATOM 3213 C C . ILE A 1 404 ? -0.804 7.660 -16.819 1.00 91.12 404 ILE A C 1
ATOM 3215 O O . ILE A 1 404 ? -0.135 7.484 -17.836 1.00 91.12 404 ILE A O 1
ATOM 3219 N N . GLY A 1 405 ? -1.276 8.866 -16.481 1.00 91.88 405 GLY A N 1
ATOM 3220 C CA . GLY A 1 405 ? -1.049 10.078 -17.266 1.00 91.88 405 GLY A CA 1
ATOM 3221 C C . GLY A 1 405 ? 0.425 10.488 -17.313 1.00 91.88 405 GLY A C 1
ATOM 3222 O O . GLY A 1 405 ? 0.948 10.771 -18.393 1.00 91.88 405 GLY A O 1
ATOM 3223 N N . LEU A 1 406 ? 1.115 10.468 -16.168 1.00 93.25 406 LEU A N 1
ATOM 3224 C CA . LEU A 1 406 ? 2.551 10.750 -16.085 1.00 93.25 406 LEU A CA 1
ATOM 3225 C C . LEU A 1 406 ? 3.367 9.712 -16.854 1.00 93.25 406 LEU A C 1
ATOM 3227 O O . LEU A 1 406 ? 4.239 10.079 -17.645 1.00 93.25 406 LEU A O 1
ATOM 3231 N N . ALA A 1 407 ? 3.051 8.429 -16.674 1.00 92.88 407 ALA A N 1
ATOM 3232 C CA . ALA A 1 407 ? 3.725 7.360 -17.391 1.00 92.88 407 ALA A CA 1
ATOM 3233 C C . ALA A 1 407 ? 3.542 7.512 -18.908 1.00 92.88 407 ALA A C 1
ATOM 3235 O O . ALA A 1 407 ? 4.523 7.502 -19.652 1.00 92.88 407 ALA A O 1
ATOM 3236 N N . GLN A 1 408 ? 2.307 7.725 -19.373 1.00 91.81 408 GLN A N 1
ATOM 3237 C CA . GLN A 1 408 ? 1.999 7.861 -20.799 1.00 91.81 408 GLN A CA 1
ATOM 3238 C C . GLN A 1 408 ? 2.713 9.070 -21.402 1.00 91.81 408 GLN A C 1
ATOM 3240 O O . GLN A 1 408 ? 3.282 8.979 -22.483 1.00 91.81 408 GLN A O 1
ATOM 3245 N N . ARG A 1 409 ? 2.694 10.214 -20.714 1.00 91.81 409 ARG A N 1
ATOM 3246 C CA . ARG A 1 409 ? 3.232 11.460 -21.264 1.00 91.81 409 ARG A CA 1
ATOM 3247 C C . ARG A 1 409 ? 4.757 11.503 -21.272 1.00 91.81 409 ARG A C 1
ATOM 3249 O O . ARG A 1 409 ? 5.333 12.035 -22.218 1.00 91.81 409 ARG A O 1
ATOM 3256 N N . TYR A 1 410 ? 5.400 10.998 -20.221 1.00 92.69 410 TYR A N 1
ATOM 3257 C CA . TYR A 1 410 ? 6.832 11.218 -19.996 1.00 92.69 410 TYR A CA 1
ATOM 3258 C C . TYR A 1 410 ? 7.682 9.954 -20.125 1.00 92.69 410 TYR A C 1
ATOM 3260 O O . TYR A 1 410 ? 8.878 10.065 -20.390 1.00 92.69 410 TYR A O 1
ATOM 3268 N N . LEU A 1 411 ? 7.095 8.764 -19.971 1.00 92.25 411 LEU A N 1
ATOM 3269 C CA . LEU A 1 411 ? 7.840 7.504 -19.924 1.00 92.25 411 LEU A CA 1
ATOM 3270 C C . LEU A 1 411 ? 7.576 6.582 -21.116 1.00 92.25 411 LEU A C 1
ATOM 3272 O O . LEU A 1 411 ? 8.377 5.679 -21.320 1.00 92.25 411 LEU A O 1
ATOM 3276 N N . GLU A 1 412 ? 6.550 6.824 -21.945 1.00 91.31 412 GLU A N 1
ATOM 3277 C CA . GLU A 1 412 ? 6.178 5.953 -23.083 1.00 91.31 412 GLU A CA 1
ATOM 3278 C C . GLU A 1 412 ? 7.390 5.511 -23.917 1.00 91.31 412 GLU A C 1
ATOM 3280 O O . GLU A 1 412 ? 7.578 4.318 -24.129 1.00 91.31 412 GLU A O 1
ATOM 3285 N N . LYS A 1 413 ? 8.270 6.447 -24.301 1.00 89.56 413 LYS A N 1
ATOM 3286 C CA . LYS A 1 413 ? 9.480 6.138 -25.085 1.00 89.56 413 LYS A CA 1
ATOM 3287 C C . LYS A 1 413 ? 10.499 5.275 -24.336 1.00 89.56 413 LYS A C 1
ATOM 3289 O O . LYS A 1 413 ? 11.152 4.446 -24.953 1.00 89.56 413 LYS A O 1
ATOM 3294 N N . ARG A 1 414 ? 10.667 5.487 -23.026 1.00 88.00 414 ARG A N 1
ATOM 3295 C CA . ARG A 1 414 ? 11.593 4.713 -22.175 1.00 88.00 414 ARG A CA 1
ATOM 3296 C C . ARG A 1 414 ? 11.052 3.309 -21.886 1.00 88.00 414 ARG A C 1
ATOM 3298 O O . ARG A 1 414 ? 11.828 2.407 -21.602 1.00 88.00 414 ARG A O 1
ATOM 3305 N N . LEU A 1 415 ? 9.734 3.145 -21.948 1.00 91.56 415 LEU A N 1
ATOM 3306 C CA . LEU A 1 415 ? 9.037 1.877 -21.746 1.00 91.56 415 LEU A CA 1
ATOM 3307 C C . LEU A 1 415 ? 8.935 1.043 -23.033 1.00 91.56 415 LEU A C 1
ATOM 3309 O O . LEU A 1 415 ? 8.410 -0.069 -22.981 1.00 91.56 415 LEU A O 1
ATOM 3313 N N . GLU A 1 416 ? 9.394 1.561 -24.178 1.00 91.44 416 GLU A N 1
ATOM 3314 C CA . GLU A 1 416 ? 9.528 0.773 -25.401 1.00 91.44 416 GLU A CA 1
ATOM 3315 C C . GLU A 1 416 ? 10.591 -0.310 -25.209 1.00 91.44 416 GLU A C 1
ATOM 3317 O O . GLU A 1 416 ? 11.726 -0.023 -24.840 1.00 91.44 416 GLU A O 1
ATOM 3322 N N . VAL A 1 417 ? 10.224 -1.548 -25.515 1.00 88.25 417 VAL A N 1
ATOM 3323 C CA . VAL A 1 417 ? 11.082 -2.725 -25.410 1.00 88.25 417 VAL A CA 1
ATOM 3324 C C . VAL A 1 417 ? 11.309 -3.295 -26.808 1.00 88.25 417 VAL A C 1
ATOM 3326 O O . VAL A 1 417 ? 10.353 -3.446 -27.586 1.00 88.25 417 VAL A O 1
ATOM 3329 N N . GLY A 1 418 ? 12.574 -3.563 -27.141 1.00 84.88 418 GLY A N 1
ATOM 3330 C CA . GLY A 1 418 ? 12.966 -4.240 -28.372 1.00 84.88 418 GLY A CA 1
ATOM 3331 C C . GLY A 1 418 ? 12.956 -5.762 -28.230 1.00 84.88 418 GLY A C 1
ATOM 3332 O O . GLY A 1 418 ? 12.360 -6.317 -27.311 1.00 84.88 418 GLY A O 1
ATOM 3333 N N . ASP A 1 419 ? 13.600 -6.447 -29.171 1.00 86.56 419 ASP A N 1
ATOM 3334 C CA . ASP A 1 419 ? 13.753 -7.909 -29.144 1.00 86.56 419 ASP A CA 1
ATOM 3335 C C . ASP A 1 419 ? 15.098 -8.343 -28.521 1.00 86.56 419 ASP A C 1
ATOM 3337 O O . ASP A 1 419 ? 15.476 -9.512 -28.622 1.00 86.56 419 ASP A O 1
ATOM 3341 N N . GLU A 1 420 ? 15.837 -7.419 -27.890 1.00 89.56 420 GLU A N 1
ATOM 3342 C CA . GLU A 1 420 ? 17.051 -7.736 -27.134 1.00 89.56 420 GLU A CA 1
ATOM 3343 C C . GLU A 1 420 ? 16.796 -8.718 -25.969 1.00 89.56 420 GLU A C 1
ATOM 3345 O O . GLU A 1 420 ? 15.671 -8.801 -25.462 1.00 89.56 420 GLU A O 1
ATOM 3350 N N . PRO A 1 421 ? 17.826 -9.469 -25.524 1.00 90.19 421 PRO A N 1
ATOM 3351 C CA . PRO A 1 421 ? 17.703 -10.372 -24.384 1.00 90.19 421 PRO A CA 1
ATOM 3352 C C . PRO A 1 421 ? 17.177 -9.665 -23.132 1.00 90.19 421 PRO A C 1
ATOM 3354 O O . PRO A 1 421 ? 17.581 -8.546 -22.820 1.00 90.19 421 PRO A O 1
ATOM 3357 N N . GLY A 1 422 ? 16.275 -10.335 -22.417 1.00 90.69 422 GLY A N 1
ATOM 3358 C CA . GLY A 1 422 ? 15.643 -9.794 -21.220 1.00 90.69 422 GLY A CA 1
ATOM 3359 C C . GLY A 1 422 ? 16.635 -9.484 -20.100 1.00 90.69 422 GLY A C 1
ATOM 3360 O O . GLY A 1 422 ? 17.426 -10.338 -19.702 1.00 90.69 422 GLY A O 1
ATOM 3361 N N . GLU A 1 423 ? 16.521 -8.285 -19.535 1.00 89.75 423 GLU A N 1
ATOM 3362 C CA . GLU A 1 423 ? 17.192 -7.885 -18.302 1.00 89.75 423 GLU A CA 1
ATOM 3363 C C . GLU A 1 423 ? 16.171 -7.771 -17.174 1.00 89.75 423 GLU A C 1
ATOM 3365 O O . GLU A 1 423 ? 15.073 -7.221 -17.332 1.00 89.75 423 GLU A O 1
ATOM 3370 N N . GLY A 1 424 ? 16.540 -8.287 -16.008 1.00 88.19 424 GLY A N 1
ATOM 3371 C CA . GLY A 1 424 ? 15.661 -8.292 -14.858 1.00 88.19 424 GLY A CA 1
ATOM 3372 C C . GLY A 1 424 ? 16.407 -8.423 -13.547 1.00 88.19 424 GLY A C 1
ATOM 3373 O O . GLY A 1 424 ? 17.604 -8.704 -13.495 1.00 88.19 424 GLY A O 1
ATOM 3374 N N . THR A 1 425 ? 15.666 -8.217 -12.468 1.00 82.81 425 THR A N 1
ATOM 3375 C CA . THR A 1 425 ? 16.140 -8.423 -11.104 1.00 82.81 425 THR A CA 1
ATOM 3376 C C . THR A 1 425 ? 15.404 -9.599 -10.489 1.00 82.81 425 THR A C 1
ATOM 3378 O O . THR A 1 425 ? 14.178 -9.680 -10.559 1.00 82.81 425 THR A O 1
ATOM 3381 N N . ILE A 1 426 ? 16.167 -10.486 -9.851 1.00 83.19 426 ILE A N 1
ATOM 3382 C CA . ILE A 1 426 ? 15.623 -11.545 -9.004 1.00 83.19 426 ILE A CA 1
ATOM 3383 C C . ILE A 1 426 ? 15.191 -10.902 -7.686 1.00 83.19 426 ILE A C 1
ATOM 3385 O O . ILE A 1 426 ? 16.017 -10.352 -6.951 1.00 83.19 426 ILE A O 1
ATOM 3389 N N . LEU A 1 427 ? 13.895 -10.961 -7.401 1.00 73.88 427 LEU A N 1
ATOM 3390 C CA . LEU A 1 427 ? 13.325 -10.510 -6.138 1.00 73.88 427 LEU A CA 1
ATOM 3391 C C . LEU A 1 427 ? 13.559 -11.546 -5.046 1.00 73.88 427 LEU A C 1
ATOM 3393 O O . LEU A 1 427 ? 14.053 -11.218 -3.966 1.00 73.88 427 LEU A O 1
ATOM 3397 N N . GLU A 1 428 ? 13.231 -12.796 -5.362 1.00 73.25 428 GLU A N 1
ATOM 3398 C CA . GLU A 1 428 ? 13.223 -13.902 -4.420 1.00 73.25 428 GLU A CA 1
ATOM 3399 C C . GLU A 1 428 ? 13.546 -15.221 -5.125 1.00 73.25 428 GLU A C 1
ATOM 3401 O O . GLU A 1 428 ? 13.290 -15.391 -6.317 1.00 73.25 428 GLU A O 1
ATOM 3406 N N . ILE A 1 429 ? 14.134 -16.151 -4.374 1.00 79.81 429 ILE A N 1
ATOM 3407 C CA . ILE A 1 429 ? 14.349 -17.535 -4.789 1.00 79.81 429 ILE A CA 1
ATOM 3408 C C . ILE A 1 429 ? 13.662 -18.416 -3.750 1.00 79.81 429 ILE A C 1
ATOM 3410 O O . ILE A 1 429 ? 13.980 -18.312 -2.565 1.00 79.81 429 ILE A O 1
ATOM 3414 N N . LYS A 1 430 ? 12.748 -19.279 -4.195 1.00 75.12 430 LYS A N 1
ATOM 3415 C CA . LYS A 1 430 ? 11.934 -20.150 -3.335 1.00 75.12 430 LYS A CA 1
ATOM 3416 C C . LYS A 1 430 ? 11.836 -21.562 -3.911 1.00 75.12 430 LYS A C 1
ATOM 3418 O O . LYS A 1 430 ? 12.069 -21.774 -5.097 1.00 75.12 430 LYS A O 1
ATOM 3423 N N . GLU A 1 431 ? 11.514 -22.538 -3.072 1.00 77.44 431 GLU A N 1
ATOM 3424 C CA . GLU A 1 431 ? 11.257 -23.920 -3.494 1.00 77.44 431 GLU A CA 1
ATOM 3425 C C . GLU A 1 431 ? 9.753 -24.131 -3.677 1.00 77.44 431 GLU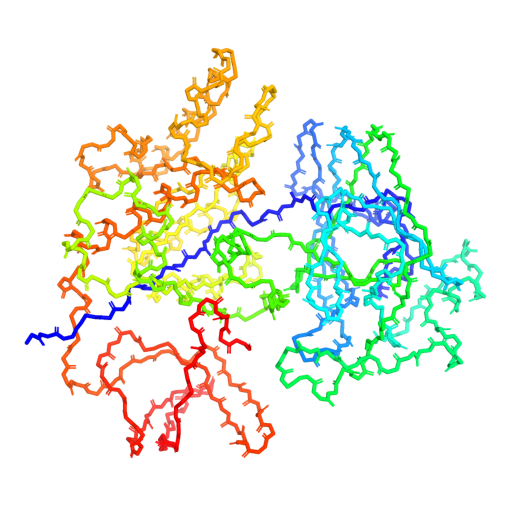 A C 1
ATOM 3427 O O . GLU A 1 431 ? 8.981 -23.906 -2.746 1.00 77.44 431 GLU A O 1
ATOM 3432 N N . ILE A 1 432 ? 9.333 -24.585 -4.860 1.00 75.50 432 ILE A N 1
ATOM 3433 C CA . ILE A 1 432 ? 7.939 -24.950 -5.140 1.00 75.50 432 ILE A CA 1
ATOM 3434 C C . ILE A 1 432 ? 7.852 -26.454 -5.383 1.00 75.50 432 ILE A C 1
ATOM 3436 O O . ILE A 1 432 ? 8.547 -27.015 -6.237 1.00 75.50 432 ILE A O 1
ATOM 3440 N N . HIS A 1 433 ? 6.954 -27.123 -4.657 1.00 69.62 433 HIS A N 1
ATOM 3441 C CA . HIS A 1 433 ? 6.730 -28.556 -4.819 1.00 69.62 433 HIS A CA 1
ATOM 3442 C C . HIS A 1 433 ? 6.346 -28.897 -6.270 1.00 69.62 433 HIS A C 1
ATOM 3444 O O . HIS A 1 433 ? 5.461 -28.281 -6.856 1.00 69.62 433 HIS A O 1
ATOM 3450 N N . GLY A 1 434 ? 7.040 -29.868 -6.867 1.00 80.69 434 GLY A N 1
ATOM 3451 C CA . GLY A 1 434 ? 6.855 -30.257 -8.271 1.00 80.69 434 GLY A CA 1
ATOM 3452 C C . GLY A 1 434 ? 7.584 -29.382 -9.303 1.00 80.69 434 GLY A C 1
ATOM 3453 O O . GLY A 1 434 ? 7.734 -29.820 -10.442 1.00 80.69 434 GLY A O 1
ATOM 3454 N N . MET A 1 435 ? 8.091 -28.201 -8.927 1.00 77.81 435 MET A N 1
ATOM 3455 C CA . MET A 1 435 ? 8.870 -27.313 -9.813 1.00 77.81 435 MET A CA 1
ATOM 3456 C C . MET A 1 435 ? 10.336 -27.147 -9.380 1.00 77.81 435 MET A C 1
ATOM 3458 O O . MET A 1 435 ? 11.174 -26.783 -10.207 1.00 77.81 435 MET A O 1
ATOM 3462 N N . GLY A 1 436 ? 10.656 -27.477 -8.125 1.00 84.75 436 GLY A N 1
ATOM 3463 C CA . GLY A 1 436 ? 11.977 -27.279 -7.526 1.00 84.75 436 GLY A CA 1
ATOM 3464 C C . GLY A 1 436 ? 12.246 -25.805 -7.228 1.00 84.75 436 GLY A C 1
ATOM 3465 O O . GLY A 1 436 ? 11.316 -25.036 -6.972 1.00 84.75 436 GLY A O 1
ATOM 3466 N N . THR A 1 437 ? 13.514 -25.401 -7.296 1.00 84.56 437 THR A N 1
ATOM 3467 C CA . THR A 1 437 ? 13.924 -24.011 -7.091 1.00 84.56 437 THR A CA 1
ATOM 3468 C C . THR A 1 437 ? 13.384 -23.112 -8.204 1.00 84.56 437 THR A C 1
ATOM 3470 O O . THR A 1 437 ? 13.736 -23.271 -9.377 1.00 84.56 437 THR A O 1
ATOM 3473 N N . VAL A 1 438 ? 12.579 -22.122 -7.834 1.00 87.88 438 VAL A N 1
ATOM 3474 C CA . VAL A 1 438 ? 12.071 -21.076 -8.724 1.00 87.88 438 VAL A CA 1
ATOM 3475 C C . VAL A 1 438 ? 12.590 -19.708 -8.290 1.00 87.88 438 VAL A C 1
ATOM 3477 O O . VAL A 1 438 ? 12.989 -19.513 -7.141 1.00 87.88 438 VAL A O 1
ATOM 3480 N N . ALA A 1 439 ? 12.579 -18.754 -9.217 1.00 86.56 439 ALA A N 1
ATOM 3481 C CA . ALA A 1 439 ? 12.954 -17.374 -8.952 1.00 86.56 439 ALA A CA 1
ATOM 3482 C C . ALA A 1 439 ? 11.835 -16.432 -9.399 1.00 86.56 439 ALA A C 1
ATOM 3484 O O . ALA A 1 439 ? 11.378 -16.516 -10.542 1.00 86.56 439 ALA A O 1
ATOM 3485 N N . ASP A 1 440 ? 11.454 -15.513 -8.517 1.00 83.25 440 ASP A N 1
ATOM 3486 C CA . ASP A 1 440 ? 10.543 -14.421 -8.835 1.00 83.25 440 ASP A CA 1
ATOM 3487 C C . ASP A 1 440 ? 11.372 -13.282 -9.434 1.00 83.25 440 ASP A C 1
ATOM 3489 O O . ASP A 1 440 ? 12.314 -12.782 -8.812 1.00 83.25 440 ASP A O 1
ATOM 3493 N N . VAL A 1 441 ? 11.065 -12.901 -10.675 1.00 85.75 441 VAL A N 1
ATOM 3494 C CA . VAL A 1 441 ? 11.883 -11.970 -11.463 1.00 85.75 441 VAL A CA 1
ATOM 3495 C C . VAL A 1 441 ? 11.023 -10.835 -11.999 1.00 85.75 441 VAL A C 1
ATOM 3497 O O . VAL A 1 441 ? 9.997 -11.072 -12.633 1.00 85.75 441 VAL A O 1
ATOM 3500 N N . ILE A 1 442 ? 11.483 -9.597 -11.808 1.00 85.44 442 ILE A N 1
ATOM 3501 C CA . ILE A 1 442 ? 10.947 -8.433 -12.521 1.00 85.44 442 ILE A CA 1
ATOM 3502 C C . ILE A 1 442 ? 11.861 -8.127 -13.698 1.00 85.44 442 ILE A C 1
ATOM 3504 O O . ILE A 1 442 ? 13.006 -7.715 -13.510 1.00 85.44 442 ILE A O 1
ATOM 3508 N N . PHE A 1 443 ? 11.332 -8.297 -14.907 1.00 87.81 443 PHE A N 1
ATOM 3509 C CA . PHE A 1 443 ? 11.981 -7.847 -16.134 1.00 87.81 443 PHE A CA 1
ATOM 3510 C C . PHE A 1 443 ? 11.689 -6.365 -16.363 1.00 87.81 443 PHE A C 1
ATOM 3512 O O . PHE A 1 443 ? 10.529 -5.952 -16.405 1.00 87.81 443 PHE A O 1
ATOM 3519 N N . TYR A 1 444 ? 12.742 -5.567 -16.524 1.00 86.69 444 TYR A N 1
ATOM 3520 C CA . TYR A 1 444 ? 12.640 -4.124 -16.765 1.00 86.69 444 TYR A CA 1
ATOM 3521 C C . TYR A 1 444 ? 13.151 -3.720 -18.156 1.00 86.69 444 TYR A C 1
ATOM 3523 O O . TYR A 1 444 ? 12.975 -2.564 -18.552 1.00 86.69 444 TYR A O 1
ATOM 3531 N N . ASN A 1 445 ? 13.759 -4.641 -18.911 1.00 85.38 445 ASN A N 1
ATOM 3532 C CA . ASN A 1 445 ? 14.139 -4.431 -20.306 1.00 85.38 445 ASN A CA 1
ATOM 3533 C C . ASN A 1 445 ? 14.180 -5.755 -21.090 1.00 85.38 445 ASN A C 1
ATOM 3535 O O . ASN A 1 445 ? 14.264 -6.827 -20.491 1.00 85.38 445 ASN A O 1
ATOM 3539 N N . GLY A 1 446 ? 14.144 -5.669 -22.419 1.00 89.00 446 GLY A N 1
ATOM 3540 C CA . GLY A 1 446 ? 14.239 -6.806 -23.334 1.00 89.00 446 GLY A CA 1
ATOM 3541 C C . GLY A 1 446 ? 13.135 -7.859 -23.193 1.00 89.00 446 GLY A C 1
ATOM 3542 O O . GLY A 1 446 ? 12.095 -7.659 -22.559 1.00 89.00 446 GLY A O 1
ATOM 3543 N N . VAL A 1 447 ? 13.362 -9.011 -23.821 1.00 89.69 447 VAL A N 1
ATOM 3544 C CA . VAL A 1 447 ? 12.421 -10.132 -23.866 1.00 89.69 447 VAL A CA 1
ATOM 3545 C C . VAL A 1 447 ? 13.119 -11.415 -23.427 1.00 89.69 447 VAL A C 1
ATOM 3547 O O . VAL A 1 447 ? 14.186 -11.760 -23.926 1.00 89.69 447 VAL A O 1
ATOM 3550 N N . ALA A 1 448 ? 12.478 -12.150 -22.521 1.00 91.00 448 ALA A N 1
ATOM 3551 C CA . ALA A 1 448 ? 12.865 -13.506 -22.147 1.00 91.00 448 ALA A CA 1
ATOM 3552 C C . ALA A 1 448 ? 11.819 -14.512 -22.645 1.00 91.00 448 ALA A C 1
ATOM 3554 O O . ALA A 1 448 ? 10.612 -14.240 -22.627 1.00 91.00 448 ALA A O 1
ATOM 3555 N N . LYS A 1 449 ? 12.275 -15.678 -23.103 1.00 92.31 449 LYS A N 1
ATOM 3556 C CA . LYS A 1 449 ? 11.444 -16.777 -23.601 1.00 92.31 449 LYS A CA 1
ATOM 3557 C C . LYS A 1 449 ? 11.814 -18.083 -22.909 1.00 92.31 449 LYS A C 1
ATOM 3559 O O . LYS A 1 449 ? 12.936 -18.297 -22.456 1.00 92.31 449 LYS A O 1
ATOM 3564 N N . VAL A 1 450 ? 10.850 -19.000 -22.859 1.00 93.44 450 VAL A N 1
ATOM 3565 C CA . VAL A 1 450 ? 11.121 -20.368 -22.408 1.00 93.44 450 VAL A CA 1
ATOM 3566 C C . VAL A 1 450 ? 12.157 -20.990 -23.341 1.00 93.44 450 VAL A C 1
ATOM 3568 O O . VAL A 1 450 ? 12.018 -20.936 -24.561 1.00 93.44 450 VAL A O 1
ATOM 3571 N N . GLY A 1 451 ? 13.191 -21.584 -22.755 1.00 93.00 451 GLY A N 1
ATOM 3572 C CA . GLY A 1 451 ? 14.324 -22.156 -23.466 1.00 93.00 451 GLY A CA 1
ATOM 3573 C C . GLY A 1 451 ? 15.549 -21.248 -23.551 1.00 93.00 451 GLY A C 1
ATOM 3574 O O . GLY A 1 451 ? 16.613 -21.782 -23.876 1.00 93.00 451 GLY A O 1
ATOM 3575 N N . ASP A 1 452 ? 15.438 -19.958 -23.218 1.00 93.88 452 ASP A N 1
ATOM 3576 C CA . ASP A 1 452 ? 16.582 -19.043 -23.186 1.00 93.88 452 ASP A CA 1
ATOM 3577 C C . ASP A 1 452 ? 17.546 -19.402 -22.047 1.00 93.88 452 ASP A C 1
ATOM 3579 O O . ASP A 1 452 ? 17.142 -19.883 -20.980 1.00 93.88 452 ASP A O 1
ATOM 3583 N N . ASN A 1 453 ? 18.837 -19.161 -22.278 1.00 93.81 453 ASN A N 1
ATOM 3584 C CA . ASN A 1 453 ? 19.853 -19.234 -21.235 1.00 93.81 453 ASN A CA 1
ATOM 3585 C C . ASN A 1 453 ? 19.899 -17.902 -20.487 1.00 93.81 453 ASN A C 1
ATOM 3587 O O . ASN A 1 453 ? 19.964 -16.841 -21.103 1.00 93.81 453 ASN A O 1
ATOM 3591 N N . ILE A 1 454 ? 19.916 -17.970 -19.162 1.00 92.88 454 ILE A N 1
ATOM 3592 C CA . ILE A 1 454 ? 20.046 -16.817 -18.276 1.00 92.88 454 ILE A CA 1
ATOM 3593 C C . ILE A 1 454 ? 21.379 -16.874 -17.545 1.00 92.88 454 ILE A C 1
ATOM 3595 O O . ILE A 1 454 ? 21.864 -17.955 -17.209 1.00 92.88 454 ILE A O 1
ATOM 3599 N N . ALA A 1 455 ? 21.938 -15.703 -17.264 1.00 93.00 455 ALA A N 1
ATOM 3600 C CA . ALA A 1 455 ? 23.053 -15.529 -16.349 1.00 93.00 455 ALA A CA 1
ATOM 3601 C C . ALA A 1 455 ? 22.581 -14.702 -15.150 1.00 93.00 455 ALA A C 1
ATOM 3603 O O . ALA A 1 455 ? 21.860 -13.721 -15.316 1.00 93.00 455 ALA A O 1
ATOM 3604 N N . PHE A 1 456 ? 22.969 -15.098 -13.942 1.00 89.62 456 PHE A N 1
ATOM 3605 C CA . PHE A 1 456 ? 22.619 -14.387 -12.717 1.00 89.62 456 PHE A CA 1
ATOM 3606 C C . PHE A 1 456 ? 23.767 -14.445 -11.713 1.00 89.62 456 PHE A C 1
ATOM 3608 O O . PHE A 1 456 ? 24.542 -15.401 -11.675 1.00 89.62 456 PHE A O 1
ATOM 3615 N N . MET A 1 457 ? 23.877 -13.408 -10.889 1.00 86.50 457 MET A N 1
ATOM 3616 C CA . MET A 1 457 ? 24.904 -13.314 -9.857 1.00 86.50 457 MET A CA 1
ATOM 3617 C C . MET A 1 457 ? 24.381 -13.881 -8.537 1.00 86.50 457 MET A C 1
ATOM 3619 O O . MET A 1 457 ? 23.287 -13.544 -8.087 1.00 86.50 457 MET A O 1
ATOM 3623 N N . THR A 1 458 ? 25.164 -14.748 -7.903 1.00 83.75 458 THR A N 1
ATOM 3624 C CA . THR A 1 458 ? 24.855 -15.281 -6.573 1.00 83.75 458 THR A CA 1
ATOM 3625 C C . THR A 1 458 ? 25.270 -14.302 -5.474 1.00 83.75 458 THR A C 1
ATOM 3627 O O . THR A 1 458 ? 26.056 -13.383 -5.695 1.00 83.75 458 THR A O 1
ATOM 3630 N N . ARG A 1 459 ? 24.821 -14.545 -4.235 1.00 75.12 459 ARG A N 1
ATOM 3631 C CA . ARG A 1 459 ? 25.235 -13.753 -3.058 1.00 75.12 459 ARG A CA 1
ATOM 3632 C C . ARG A 1 459 ? 26.750 -13.770 -2.809 1.00 75.12 459 ARG A C 1
ATOM 3634 O O . ARG A 1 459 ? 27.250 -12.875 -2.143 1.00 75.12 459 ARG A O 1
ATOM 3641 N N . SER A 1 460 ? 27.457 -14.776 -3.328 1.00 82.12 460 SER A N 1
ATOM 3642 C CA . SER A 1 460 ? 28.918 -14.898 -3.231 1.00 82.12 460 SER A CA 1
ATOM 3643 C C . SER A 1 460 ? 29.677 -14.088 -4.292 1.00 82.12 460 SER A C 1
ATOM 3645 O O . SER A 1 460 ? 30.902 -14.047 -4.263 1.00 82.12 460 SER A O 1
ATOM 3647 N N . GLY A 1 461 ? 28.965 -13.460 -5.236 1.00 85.19 461 GLY A N 1
ATOM 3648 C CA . GLY A 1 461 ? 29.549 -12.770 -6.387 1.00 85.19 461 GLY A CA 1
ATOM 3649 C C . GLY A 1 461 ? 29.831 -13.681 -7.587 1.00 85.19 461 GLY A C 1
ATOM 3650 O O . GLY A 1 461 ? 30.157 -13.182 -8.660 1.00 85.19 461 GLY A O 1
ATOM 3651 N N . GLU A 1 462 ? 29.665 -15.002 -7.451 1.00 90.62 462 GLU A N 1
ATOM 3652 C CA . GLU A 1 462 ? 29.795 -15.939 -8.573 1.00 90.62 462 GLU A CA 1
ATOM 3653 C C . GLU A 1 462 ? 28.660 -15.733 -9.588 1.00 90.62 462 GLU A C 1
ATOM 3655 O O . GLU A 1 462 ? 27.483 -15.712 -9.210 1.00 90.62 462 GLU A O 1
ATOM 3660 N N . VAL A 1 463 ? 29.009 -15.626 -10.874 1.00 92.25 463 VAL A N 1
ATOM 3661 C CA . VAL A 1 463 ? 28.044 -15.643 -11.979 1.00 92.25 463 VAL A CA 1
ATOM 3662 C C . VAL A 1 463 ? 27.714 -17.088 -12.323 1.00 92.25 463 VAL A C 1
ATOM 3664 O O . VAL A 1 463 ? 28.586 -17.869 -12.698 1.00 92.25 463 VAL A O 1
ATOM 3667 N N . ARG A 1 464 ? 26.433 -17.433 -12.232 1.00 91.81 464 ARG A N 1
ATOM 3668 C CA . ARG A 1 464 ? 25.896 -18.731 -12.631 1.00 91.81 464 ARG A CA 1
ATOM 3669 C C . ARG A 1 464 ? 25.026 -18.594 -13.862 1.00 91.81 464 ARG A C 1
ATOM 3671 O O . ARG A 1 464 ? 24.469 -17.533 -14.130 1.00 91.81 464 ARG A O 1
ATOM 3678 N N . THR A 1 465 ? 24.894 -19.692 -14.593 1.00 92.88 465 THR A N 1
ATOM 3679 C CA . THR A 1 465 ? 23.986 -19.785 -15.732 1.00 92.88 465 THR A CA 1
ATOM 3680 C C . THR A 1 465 ? 22.941 -20.866 -15.499 1.00 92.88 465 THR A C 1
ATOM 3682 O O . THR A 1 465 ? 23.167 -21.839 -14.779 1.00 92.88 465 THR A O 1
ATOM 3685 N N . SER A 1 466 ? 21.760 -20.668 -16.070 1.00 92.12 466 SER A N 1
ATOM 3686 C CA . SER A 1 466 ? 20.674 -21.646 -16.071 1.00 92.12 466 SER A CA 1
ATOM 3687 C C . SER A 1 466 ? 19.845 -21.480 -17.342 1.00 92.12 466 SER A C 1
ATOM 3689 O O . SER A 1 466 ? 20.090 -20.576 -18.138 1.00 92.12 466 SER A O 1
ATOM 3691 N N . ARG A 1 467 ? 18.857 -22.349 -17.540 1.00 92.81 467 ARG A N 1
ATOM 3692 C CA . ARG A 1 467 ? 17.939 -22.301 -18.679 1.00 92.81 467 ARG A CA 1
ATOM 3693 C C . ARG A 1 467 ? 16.510 -22.130 -18.190 1.00 92.81 467 ARG A C 1
ATOM 3695 O O . ARG A 1 467 ? 16.084 -22.849 -17.284 1.00 92.81 467 ARG A O 1
ATOM 3702 N N . ILE A 1 468 ? 15.755 -21.229 -18.815 1.00 92.62 468 ILE A N 1
ATOM 3703 C CA . ILE A 1 468 ? 14.343 -21.009 -18.487 1.00 92.62 468 ILE A CA 1
ATOM 3704 C C . ILE A 1 468 ? 13.544 -22.248 -18.903 1.00 92.62 468 ILE A C 1
ATOM 3706 O O . ILE A 1 468 ? 13.324 -22.485 -20.090 1.00 92.62 468 ILE A O 1
ATOM 3710 N N . ARG A 1 469 ? 13.111 -23.054 -17.928 1.00 90.94 469 ARG A N 1
ATOM 3711 C CA . ARG A 1 469 ? 12.299 -24.264 -18.172 1.00 90.94 469 ARG A CA 1
ATOM 3712 C C . ARG A 1 469 ? 10.816 -23.951 -18.354 1.00 90.94 469 ARG A C 1
ATOM 3714 O O . ARG A 1 469 ? 10.127 -24.647 -19.087 1.00 90.94 469 ARG A O 1
ATOM 3721 N N . GLY A 1 470 ? 10.348 -22.897 -17.701 1.00 90.00 470 GLY A N 1
ATOM 3722 C CA . GLY A 1 470 ? 8.978 -22.412 -17.750 1.00 90.00 470 GLY A CA 1
ATOM 3723 C C . GLY A 1 470 ? 8.912 -21.009 -17.161 1.00 90.00 470 GLY A C 1
ATOM 3724 O O . GLY A 1 470 ? 9.812 -20.602 -16.428 1.00 90.00 470 GLY A O 1
ATOM 3725 N N . MET A 1 471 ? 7.866 -20.269 -17.511 1.00 88.50 471 MET A N 1
ATOM 3726 C CA . MET A 1 471 ? 7.575 -18.959 -16.936 1.00 88.50 471 MET A CA 1
ATOM 3727 C C . MET A 1 471 ? 6.127 -18.954 -16.473 1.00 88.50 471 MET A C 1
ATOM 3729 O O . MET A 1 471 ? 5.235 -19.357 -17.220 1.00 88.50 471 MET A O 1
ATOM 3733 N N . LEU A 1 472 ? 5.912 -18.494 -15.247 1.00 83.12 472 LEU A N 1
ATOM 3734 C CA . LEU A 1 472 ? 4.592 -18.304 -14.671 1.00 83.12 472 LEU A CA 1
ATOM 3735 C C . LEU A 1 472 ? 4.343 -16.804 -14.557 1.00 83.12 472 LEU A C 1
ATOM 3737 O O . LEU A 1 472 ? 5.242 -16.047 -14.196 1.00 83.12 472 LEU A O 1
ATOM 3741 N N . ARG A 1 473 ? 3.125 -16.380 -14.888 1.00 77.06 473 ARG A N 1
ATOM 3742 C CA . ARG A 1 473 ? 2.665 -15.010 -14.669 1.00 77.06 473 ARG A CA 1
ATOM 3743 C C . ARG A 1 473 ? 1.508 -15.066 -13.675 1.00 77.06 473 ARG A C 1
ATOM 3745 O O . ARG A 1 473 ? 0.606 -15.882 -13.892 1.00 77.06 473 ARG A O 1
ATOM 3752 N N . PRO A 1 474 ? 1.503 -14.223 -12.632 1.00 64.56 474 PRO A N 1
ATOM 3753 C CA . PRO A 1 474 ? 0.349 -14.107 -11.753 1.00 64.56 474 PRO A CA 1
ATOM 3754 C C . PRO A 1 474 ? -0.863 -13.679 -12.570 1.00 64.56 474 PRO A C 1
ATOM 3756 O O . PRO A 1 474 ? -0.740 -13.025 -13.614 1.00 64.56 474 PRO A O 1
ATOM 3759 N N . ARG A 1 475 ? -2.058 -14.033 -12.104 1.00 57.19 475 ARG A N 1
ATOM 3760 C CA . ARG A 1 475 ? -3.259 -13.445 -12.695 1.00 57.19 475 ARG A CA 1
ATOM 3761 C C . ARG A 1 475 ? -3.242 -11.933 -12.418 1.00 57.19 475 ARG A C 1
ATOM 3763 O O . ARG A 1 475 ? -2.701 -11.507 -11.401 1.00 57.19 475 ARG A O 1
ATOM 3770 N N . PRO A 1 476 ? -3.815 -11.102 -13.298 1.00 56.91 476 PRO A N 1
ATOM 3771 C CA . PRO A 1 476 ? -3.909 -9.677 -13.021 1.00 56.91 476 PRO A CA 1
ATOM 3772 C C . PRO A 1 476 ? -4.586 -9.407 -11.673 1.00 56.91 476 PRO A C 1
ATOM 3774 O O . PRO A 1 476 ? -5.533 -10.114 -11.328 1.00 56.91 476 PRO A O 1
ATOM 3777 N N . LEU A 1 477 ? -4.132 -8.371 -10.958 1.00 50.06 477 LEU A N 1
ATOM 3778 C CA . LEU A 1 477 ? -4.603 -7.954 -9.625 1.00 50.06 477 LEU A CA 1
ATOM 3779 C C . LEU A 1 477 ? -4.264 -8.908 -8.469 1.00 50.06 477 LEU A C 1
ATOM 3781 O O . LEU A 1 477 ? -4.605 -8.608 -7.326 1.00 50.06 477 LEU A O 1
ATOM 3785 N N . ILE A 1 478 ? -3.572 -10.007 -8.763 1.00 42.69 478 ILE A N 1
ATOM 3786 C CA . ILE A 1 478 ? -3.039 -10.954 -7.787 1.00 42.69 478 ILE A CA 1
ATOM 3787 C C . ILE A 1 478 ? -1.561 -10.620 -7.569 1.00 42.69 478 ILE A C 1
ATOM 3789 O O . ILE A 1 478 ? -0.841 -10.284 -8.516 1.00 42.69 478 ILE A O 1
ATOM 3793 N N . GLU A 1 479 ? -1.125 -10.634 -6.311 1.00 47.84 479 GLU A N 1
ATOM 3794 C CA . GLU A 1 479 ? 0.292 -10.466 -5.988 1.00 47.84 479 GLU A CA 1
ATOM 3795 C C . GLU A 1 479 ? 1.086 -11.687 -6.491 1.00 47.84 479 GLU A C 1
ATOM 3797 O O . GLU A 1 479 ? 0.544 -12.781 -6.563 1.00 47.84 479 GLU A O 1
ATOM 3802 N N . ILE A 1 480 ? 2.368 -11.531 -6.852 1.00 45.28 480 ILE A N 1
ATOM 3803 C CA . ILE A 1 480 ? 3.229 -12.638 -7.344 1.00 45.28 480 ILE A CA 1
ATOM 3804 C C . ILE A 1 480 ? 3.292 -13.866 -6.402 1.00 45.28 480 ILE A C 1
ATOM 3806 O O . ILE A 1 480 ? 3.727 -14.938 -6.831 1.00 45.28 480 ILE A O 1
ATOM 3810 N N . ARG A 1 481 ? 2.889 -13.714 -5.140 1.00 47.59 481 ARG A N 1
ATOM 3811 C CA . ARG A 1 481 ? 3.077 -14.712 -4.085 1.00 47.59 481 ARG A CA 1
ATOM 3812 C C . ARG A 1 481 ? 2.108 -15.875 -4.158 1.00 47.59 481 ARG A C 1
ATOM 3814 O O . ARG A 1 481 ? 0.896 -15.627 -4.324 1.00 47.59 481 ARG A O 1
#